Protein AF-0000000086526712 (afdb_homodimer)

Structure (mmCIF, N/CA/C/O backbone):
data_AF-0000000086526712-model_v1
#
loop_
_entity.id
_entity.type
_entity.pdbx_description
1 polymer 'DUF1326 domain-containing protein'
#
loop_
_atom_site.group_PDB
_atom_site.id
_atom_site.type_symbol
_atom_site.label_atom_id
_atom_site.label_alt_id
_atom_site.label_comp_id
_atom_site.label_asym_id
_atom_site.label_entity_id
_atom_site.label_seq_id
_atom_site.pdbx_PDB_ins_code
_atom_site.Cartn_x
_atom_site.Cartn_y
_atom_site.Cartn_z
_atom_site.occupancy
_atom_site.B_iso_or_equiv
_atom_site.auth_seq_id
_atom_site.auth_comp_id
_atom_site.auth_asym_id
_atom_site.auth_atom_id
_atom_site.pdbx_PDB_model_num
ATOM 1 N N . MET A 1 1 ? -12.719 -32.844 0.961 1 91.88 1 MET A N 1
ATOM 2 C CA . MET A 1 1 ? -11.648 -31.953 0.51 1 91.88 1 MET A CA 1
ATOM 3 C C . MET A 1 1 ? -10.281 -32.469 0.956 1 91.88 1 MET A C 1
ATOM 5 O O . MET A 1 1 ? -10.078 -32.75 2.139 1 91.88 1 MET A O 1
ATOM 9 N N . THR A 1 2 ? -9.375 -32.812 0.034 1 98.12 2 THR A N 1
ATOM 10 C CA . THR A 1 2 ? -8.031 -33.25 0.39 1 98.12 2 THR A CA 1
ATOM 11 C C . THR A 1 2 ? -7.27 -32.156 1.093 1 98.12 2 THR A C 1
ATOM 13 O O . THR A 1 2 ? -7.172 -31.031 0.573 1 98.12 2 THR A O 1
ATOM 16 N N . PRO A 1 3 ? -6.828 -32.438 2.27 1 98.56 3 PRO A N 1
ATOM 17 C CA . PRO A 1 3 ? -6.109 -31.375 2.975 1 98.56 3 PRO A CA 1
ATOM 18 C C . PRO A 1 3 ? -4.789 -31 2.299 1 98.56 3 PRO A C 1
ATOM 20 O O . PRO A 1 3 ? -4.094 -31.875 1.775 1 98.56 3 PRO A O 1
ATOM 23 N N . TRP A 1 4 ? -4.504 -29.766 2.301 1 98.81 4 TRP A N 1
ATOM 24 C CA . TRP A 1 4 ? -3.199 -29.328 1.814 1 98.81 4 TRP A CA 1
ATOM 25 C C . TRP A 1 4 ? -2.729 -28.078 2.564 1 98.81 4 TRP A C 1
ATOM 27 O O . TRP A 1 4 ? -3.533 -27.375 3.184 1 98.81 4 TRP A O 1
ATOM 37 N N . GLU A 1 5 ? -1.439 -27.859 2.566 1 98.81 5 GLU A N 1
ATOM 38 C CA . GLU A 1 5 ? -0.768 -26.719 3.174 1 98.81 5 GLU A CA 1
ATOM 39 C C . GLU A 1 5 ? 0.587 -26.453 2.52 1 98.81 5 GLU A C 1
ATOM 41 O O . GLU A 1 5 ? 1.325 -27.391 2.219 1 98.81 5 GLU A O 1
ATOM 46 N N . ILE A 1 6 ? 0.831 -25.188 2.256 1 98.88 6 ILE A N 1
ATOM 47 C CA . ILE A 1 6 ? 2.131 -24.875 1.673 1 98.88 6 ILE A CA 1
ATOM 48 C C . ILE A 1 6 ? 2.707 -23.625 2.338 1 98.88 6 ILE A C 1
ATOM 50 O O . ILE A 1 6 ? 1.963 -22.719 2.717 1 98.88 6 ILE A O 1
ATOM 54 N N . GLN A 1 7 ? 3.994 -23.594 2.496 1 98.75 7 GLN A N 1
ATOM 55 C CA . GLN A 1 7 ? 4.789 -22.453 2.924 1 98.75 7 GLN A CA 1
ATOM 56 C C . GLN A 1 7 ? 5.965 -22.219 1.979 1 98.75 7 GLN A C 1
ATOM 58 O O . GLN A 1 7 ? 6.609 -23.156 1.531 1 98.75 7 GLN A O 1
ATOM 63 N N . GLY A 1 8 ? 6.16 -21 1.737 1 98.69 8 GLY A N 1
ATOM 64 C CA . GLY A 1 8 ? 7.258 -20.672 0.84 1 98.69 8 GLY A CA 1
ATOM 65 C C . GLY A 1 8 ? 7.34 -19.203 0.5 1 98.69 8 GLY A C 1
ATOM 66 O O . GLY A 1 8 ? 6.82 -18.359 1.235 1 98.69 8 GLY A O 1
ATOM 67 N N . ALA A 1 9 ? 8.117 -18.844 -0.56 1 98.88 9 ALA A N 1
ATOM 68 C CA . ALA A 1 9 ? 8.336 -17.469 -0.98 1 98.88 9 ALA A CA 1
ATOM 69 C C . ALA A 1 9 ? 7.75 -17.219 -2.367 1 98.88 9 ALA A C 1
ATOM 71 O O . ALA A 1 9 ? 7.68 -18.125 -3.191 1 98.88 9 ALA A O 1
ATOM 72 N N . GLU A 1 10 ? 7.352 -16.031 -2.564 1 98.81 10 GLU A N 1
ATOM 73 C CA . GLU A 1 10 ? 6.746 -15.609 -3.826 1 98.81 10 GLU A CA 1
ATOM 74 C C . GLU A 1 10 ? 7.387 -14.328 -4.344 1 98.81 10 GLU A C 1
ATOM 76 O O . GLU A 1 10 ? 7.75 -13.445 -3.559 1 98.81 10 GLU A O 1
ATOM 81 N N . LEU A 1 11 ? 7.617 -14.242 -5.594 1 98.94 11 LEU A N 1
ATOM 82 C CA . LEU A 1 11 ? 7.844 -13 -6.32 1 98.94 11 LEU A CA 1
ATOM 83 C C . LEU A 1 11 ? 6.902 -12.891 -7.52 1 98.94 11 LEU A C 1
ATOM 85 O O . LEU A 1 11 ? 6.891 -13.773 -8.383 1 98.94 11 LEU A O 1
ATOM 89 N N . ILE A 1 12 ? 6.035 -11.906 -7.547 1 98.88 12 ILE A N 1
ATOM 90 C CA . ILE A 1 12 ? 5.094 -11.625 -8.625 1 98.88 12 ILE A CA 1
ATOM 91 C C . ILE A 1 12 ? 5.32 -10.219 -9.164 1 98.88 12 ILE A C 1
ATOM 93 O O . ILE A 1 12 ? 5.527 -9.281 -8.383 1 98.88 12 ILE A O 1
ATOM 97 N N . ASN A 1 13 ? 5.324 -10.016 -10.422 1 98.94 13 ASN A N 1
ATOM 98 C CA . ASN A 1 13 ? 5.418 -8.734 -11.102 1 98.94 13 ASN A CA 1
ATOM 99 C C . ASN A 1 13 ? 4.16 -8.43 -11.906 1 98.94 13 ASN A C 1
ATOM 101 O O . ASN A 1 13 ? 3.766 -9.219 -12.773 1 98.94 13 ASN A O 1
ATOM 105 N N . CYS A 1 14 ? 3.529 -7.355 -11.633 1 98.5 14 CYS A N 1
ATOM 106 C CA . CYS A 1 14 ? 2.342 -6.938 -12.367 1 98.5 14 CYS A CA 1
ATOM 107 C C . CYS A 1 14 ? 2.6 -5.645 -13.125 1 98.5 14 CYS A C 1
ATOM 109 O O . CYS A 1 14 ? 3.586 -4.953 -12.867 1 98.5 14 CYS A O 1
ATOM 111 N N . ASN A 1 15 ? 1.656 -5.262 -13.977 1 98.69 15 ASN A N 1
ATOM 112 C CA . ASN A 1 15 ? 1.857 -4.125 -14.867 1 98.69 15 ASN A CA 1
ATOM 113 C C . ASN A 1 15 ? 1.507 -2.807 -14.18 1 98.69 15 ASN A C 1
ATOM 115 O O . ASN A 1 15 ? 1.74 -1.731 -14.734 1 98.69 15 ASN A O 1
ATOM 119 N N . CYS A 1 16 ? 1.017 -2.766 -13.031 1 98.44 16 CYS A N 1
ATOM 120 C CA . CYS A 1 16 ? 0.601 -1.544 -12.352 1 98.44 16 CYS A CA 1
ATOM 121 C C . CYS A 1 16 ? 1.807 -0.77 -11.836 1 98.44 16 CYS A C 1
ATOM 123 O O . CYS A 1 16 ? 2.914 -1.306 -11.773 1 98.44 16 CYS A O 1
ATOM 125 N N . SER A 1 17 ? 1.547 0.539 -11.461 1 97.31 17 SER A N 1
ATOM 126 C CA . SER A 1 17 ? 2.514 1.314 -10.688 1 97.31 17 SER A CA 1
ATOM 127 C C . SER A 1 17 ? 2.828 0.639 -9.359 1 97.31 17 SER A C 1
ATOM 129 O O . SER A 1 17 ? 2.07 -0.213 -8.891 1 97.31 17 SER A O 1
ATOM 131 N N . TYR A 1 18 ? 4.023 1.058 -8.797 1 97.31 18 TYR A N 1
ATOM 132 C CA . TYR A 1 18 ? 4.363 0.515 -7.484 1 97.31 18 TYR A CA 1
ATOM 133 C C . TYR A 1 18 ? 3.201 0.671 -6.512 1 97.31 18 TYR A C 1
ATOM 135 O O . TYR A 1 18 ? 2.512 1.693 -6.52 1 97.31 18 TYR A O 1
ATOM 143 N N . GLY A 1 19 ? 2.975 -0.379 -5.645 1 96.31 19 GLY A N 1
ATOM 144 C CA . GLY A 1 19 ? 1.868 -0.396 -4.703 1 96.31 19 GLY A CA 1
ATOM 145 C C . GLY A 1 19 ? 0.631 -1.084 -5.246 1 96.31 19 GLY A C 1
ATOM 146 O O . GLY A 1 19 ? -0.085 -1.762 -4.508 1 96.31 19 GLY A O 1
ATOM 147 N N . CYS A 1 20 ? 0.428 -1.007 -6.668 1 98 20 CYS A N 1
ATOM 148 C CA . CYS A 1 20 ? -0.698 -1.628 -7.359 1 98 20 CYS A CA 1
ATOM 149 C C . CYS A 1 20 ? -2.018 -1.254 -6.695 1 98 20 CYS A C 1
ATOM 151 O O . CYS A 1 20 ? -2.354 -1.777 -5.633 1 98 20 CYS A O 1
ATOM 153 N N . PRO A 1 21 ? -2.812 -0.396 -7.258 1 97.62 21 PRO A N 1
ATOM 154 C CA . PRO A 1 21 ? -4.078 0.013 -6.648 1 97.62 21 PRO A CA 1
ATOM 155 C C . PRO A 1 21 ? -5.039 -1.155 -6.441 1 97.62 21 PRO A C 1
ATOM 157 O O . PRO A 1 21 ? -5.91 -1.097 -5.57 1 97.62 21 PRO A O 1
ATOM 160 N N . CYS A 1 22 ? -4.84 -2.287 -7.074 1 97.25 22 CYS A N 1
ATOM 161 C CA . CYS A 1 22 ? -5.715 -3.449 -6.992 1 97.25 22 CYS A CA 1
ATOM 162 C C . CYS A 1 22 ? -5.68 -4.062 -5.598 1 97.25 22 CYS A C 1
ATOM 164 O O . CYS A 1 22 ? -6.676 -4.621 -5.133 1 97.25 22 CYS A O 1
ATOM 166 N N . GLN A 1 23 ? -4.488 -3.928 -4.934 1 97.56 23 GLN A N 1
ATOM 167 C CA . GLN A 1 23 ? -4.355 -4.43 -3.572 1 97.56 23 GLN A CA 1
ATOM 168 C C . GLN A 1 23 ? -5.34 -3.738 -2.633 1 97.56 23 GLN A C 1
ATOM 170 O O . GLN A 1 23 ? -5.629 -4.242 -1.545 1 97.56 23 GLN A O 1
ATOM 175 N N . PHE A 1 24 ? -5.863 -2.615 -3.092 1 97.81 24 PHE A N 1
ATOM 176 C CA . PHE A 1 24 ? -6.758 -1.772 -2.307 1 97.81 24 PHE A CA 1
ATOM 177 C C . PHE A 1 24 ? -8.141 -1.7 -2.947 1 97.81 24 PHE A C 1
ATOM 179 O O . PHE A 1 24 ? -8.906 -0.773 -2.68 1 97.81 24 PHE A O 1
ATOM 186 N N . ASN A 1 25 ? -8.422 -2.578 -3.898 1 96.62 25 ASN A N 1
ATOM 187 C CA . ASN A 1 25 ? -9.695 -2.701 -4.598 1 96.62 25 ASN A CA 1
ATOM 188 C C . ASN A 1 25 ? -9.953 -1.503 -5.508 1 96.62 25 ASN A C 1
ATOM 190 O O . ASN A 1 25 ? -11.109 -1.136 -5.746 1 96.62 25 ASN A O 1
ATOM 194 N N . ALA A 1 26 ? -8.953 -0.757 -5.855 1 96.88 26 ALA A N 1
ATOM 195 C CA . ALA A 1 26 ? -9.07 0.247 -6.91 1 96.88 26 ALA A CA 1
ATOM 196 C C . ALA A 1 26 ? -8.773 -0.358 -8.281 1 96.88 26 ALA A C 1
ATOM 198 O O . ALA A 1 26 ? -8.188 -1.442 -8.367 1 96.88 26 ALA A O 1
ATOM 199 N N . PRO A 1 27 ? -9.195 0.306 -9.391 1 96 27 PRO A N 1
ATOM 200 C CA . PRO A 1 27 ? -8.891 -0.196 -10.727 1 96 27 PRO A CA 1
ATOM 201 C C . PRO A 1 27 ? -7.391 -0.232 -11.016 1 96 27 PRO A C 1
ATOM 203 O O . PRO A 1 27 ? -6.629 0.556 -10.445 1 96 27 PRO A O 1
ATOM 206 N N . PRO A 1 28 ? -7 -1.147 -11.914 1 97.75 28 PRO A N 1
ATOM 207 C CA . PRO A 1 28 ? -5.582 -1.198 -12.289 1 97.75 28 PRO A CA 1
ATOM 208 C C . PRO A 1 28 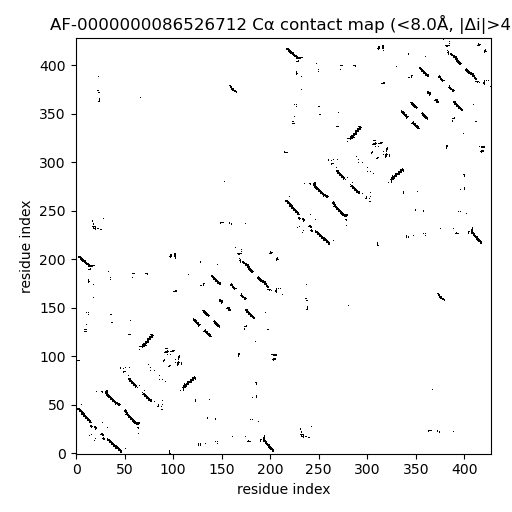? -5.086 0.111 -12.891 1 97.75 28 PRO A C 1
ATOM 210 O O . PRO A 1 28 ? -5.855 0.831 -13.531 1 97.75 28 PRO A O 1
ATOM 213 N N . THR A 1 29 ? -3.822 0.383 -12.711 1 97.69 29 THR A N 1
ATOM 214 C CA . THR A 1 29 ? -3.184 1.624 -13.141 1 97.69 29 THR A CA 1
ATOM 215 C C . THR A 1 29 ? -3.482 1.91 -14.609 1 97.69 29 THR A C 1
ATOM 217 O O . THR A 1 29 ? -3.768 3.051 -14.977 1 97.69 29 THR A O 1
ATOM 220 N N . HIS A 1 30 ? -3.508 0.875 -15.43 1 97.31 30 HIS A N 1
ATOM 221 C CA . HIS A 1 30 ? -3.629 1.068 -16.875 1 97.31 30 HIS A CA 1
ATOM 222 C C . HIS A 1 30 ? -4.957 0.531 -17.391 1 97.31 30 HIS A C 1
ATOM 224 O O . HIS A 1 30 ? -5.109 0.293 -18.594 1 97.31 30 HIS A O 1
ATOM 230 N N . GLY A 1 31 ? -5.758 0.153 -16.453 1 97.5 31 GLY A N 1
ATOM 231 C CA . GLY A 1 31 ? -7.098 -0.269 -16.844 1 97.5 31 GLY A CA 1
ATOM 232 C C . GLY A 1 31 ? -7.195 -1.757 -17.109 1 97.5 31 GLY A C 1
ATOM 233 O O . GLY A 1 31 ? -8.273 -2.264 -17.438 1 97.5 31 GLY A O 1
ATOM 234 N N . HIS A 1 32 ? -6.094 -2.457 -17.125 1 98.31 32 HIS A N 1
ATOM 235 C CA . HIS A 1 32 ? -6.035 -3.904 -17.297 1 98.31 32 HIS A CA 1
ATOM 236 C C . HIS A 1 32 ? -4.957 -4.523 -16.422 1 98.31 32 HIS A C 1
ATOM 238 O O . HIS A 1 32 ? -4.117 -3.807 -15.867 1 98.31 32 HIS A O 1
ATOM 244 N N . CYS A 1 33 ? -5.023 -5.84 -16.281 1 98.38 33 CYS A N 1
ATOM 245 C CA . CYS A 1 33 ? -4.094 -6.52 -15.391 1 98.38 33 CYS A CA 1
ATOM 246 C C . CYS A 1 33 ? -3.285 -7.57 -16.141 1 98.38 33 CYS A C 1
ATOM 248 O O . CYS A 1 33 ? -3.84 -8.336 -16.938 1 98.38 33 CYS A O 1
ATOM 250 N N . ALA A 1 34 ? -2.004 -7.543 -15.945 1 98.75 34 ALA A N 1
ATOM 251 C CA . ALA A 1 34 ? -1.07 -8.562 -16.406 1 98.75 34 ALA A CA 1
ATOM 252 C C . ALA A 1 34 ? -0.008 -8.859 -15.352 1 98.75 34 ALA A C 1
ATOM 254 O O . ALA A 1 34 ? 0.478 -7.941 -14.68 1 98.75 34 ALA A O 1
ATOM 255 N N . ALA A 1 35 ? 0.343 -10.133 -15.266 1 98.75 35 ALA A N 1
ATOM 256 C CA . ALA A 1 35 ? 1.28 -10.492 -14.203 1 98.75 35 ALA A CA 1
ATOM 257 C C . ALA A 1 35 ? 2.027 -11.781 -14.547 1 98.75 35 ALA A C 1
ATOM 259 O O . ALA A 1 35 ? 1.542 -12.594 -15.328 1 98.75 35 ALA A O 1
ATOM 260 N N . MET A 1 36 ? 3.176 -11.914 -13.992 1 98.88 36 MET A N 1
ATOM 261 C CA . MET A 1 36 ? 3.916 -13.172 -14.016 1 98.88 36 MET A CA 1
ATOM 262 C C . MET A 1 36 ? 4.777 -13.32 -12.766 1 98.88 36 MET A C 1
ATOM 264 O O . MET A 1 36 ? 5.184 -12.32 -12.172 1 98.88 36 MET A O 1
ATOM 268 N N . GLY A 1 37 ? 5.035 -14.5 -12.43 1 98.88 37 GLY A N 1
ATOM 269 C CA . GLY A 1 37 ? 5.859 -14.766 -11.266 1 98.88 37 GLY A CA 1
ATOM 270 C C . GLY A 1 37 ? 5.871 -16.234 -10.867 1 98.88 37 GLY A C 1
ATOM 271 O O . GLY A 1 37 ? 5.469 -17.094 -11.648 1 98.88 37 GLY A O 1
ATOM 272 N N . ALA A 1 38 ? 6.422 -16.5 -9.68 1 98.94 38 ALA A N 1
ATOM 273 C CA . ALA A 1 38 ? 6.582 -17.875 -9.234 1 98.94 38 ALA A CA 1
ATOM 274 C C . ALA A 1 38 ? 6.535 -17.969 -7.715 1 98.94 38 ALA A C 1
ATOM 276 O O . ALA A 1 38 ? 6.66 -16.969 -7.02 1 98.94 38 ALA A O 1
ATOM 277 N N . ILE A 1 39 ? 6.258 -19.141 -7.258 1 98.94 39 ILE A N 1
ATOM 278 C CA . ILE A 1 39 ? 6.289 -19.531 -5.852 1 98.94 39 ILE A CA 1
ATOM 279 C C . ILE A 1 39 ? 7.25 -20.703 -5.664 1 98.94 39 ILE A C 1
ATOM 281 O O . ILE A 1 39 ? 7.223 -21.672 -6.438 1 98.94 39 ILE A O 1
ATOM 285 N N . SER A 1 40 ? 8.133 -20.562 -4.766 1 98.94 40 SER A N 1
ATOM 286 C CA . SER A 1 40 ? 8.945 -21.688 -4.309 1 98.94 40 SER A CA 1
ATOM 287 C C . SER A 1 40 ? 8.414 -22.25 -2.992 1 98.94 40 SER A C 1
ATOM 289 O O . SER A 1 40 ? 8.445 -21.562 -1.966 1 98.94 40 SER A O 1
ATOM 291 N N . ILE A 1 41 ? 7.941 -23.484 -3.062 1 98.94 41 ILE A N 1
ATOM 292 C CA . ILE A 1 41 ? 7.406 -24.125 -1.869 1 98.94 41 ILE A CA 1
ATOM 293 C C . ILE A 1 41 ? 8.547 -24.719 -1.043 1 98.94 41 ILE A C 1
ATOM 295 O O . ILE A 1 41 ? 9.234 -25.641 -1.489 1 98.94 41 ILE A O 1
ATOM 299 N N . ASP A 1 42 ? 8.711 -24.156 0.114 1 98.81 42 ASP A N 1
ATOM 300 C CA . ASP A 1 42 ? 9.75 -24.672 1.007 1 98.81 42 ASP A CA 1
ATOM 301 C C . ASP A 1 42 ? 9.297 -25.938 1.721 1 98.81 42 ASP A C 1
ATOM 303 O O . ASP A 1 42 ? 10.055 -26.891 1.839 1 98.81 42 ASP A O 1
ATOM 307 N N . SER A 1 43 ? 8.078 -25.875 2.172 1 98.75 43 SER A N 1
ATOM 308 C CA . SER A 1 43 ? 7.469 -27.016 2.836 1 98.75 43 SER A CA 1
ATOM 309 C C . SER A 1 43 ? 5.969 -27.094 2.555 1 98.75 43 SER A C 1
ATOM 311 O O . SER A 1 43 ? 5.297 -26.062 2.479 1 98.75 43 SER A O 1
ATOM 313 N N . GLY A 1 44 ? 5.461 -28.328 2.379 1 98.75 44 GLY A N 1
ATOM 314 C CA . GLY A 1 44 ? 4.027 -28.469 2.17 1 98.75 44 GLY A CA 1
ATOM 315 C C . GLY A 1 44 ? 3.604 -29.891 1.859 1 98.75 44 GLY A C 1
ATOM 316 O O . GLY A 1 44 ? 4.434 -30.797 1.849 1 98.75 44 GLY A O 1
ATOM 317 N N . HIS A 1 45 ? 2.35 -30.031 1.724 1 98.88 45 HIS A N 1
ATOM 318 C CA . HIS A 1 45 ? 1.773 -31.312 1.356 1 98.88 45 HIS A CA 1
ATOM 319 C C . HIS A 1 45 ? 0.408 -31.141 0.699 1 98.88 45 HIS A C 1
ATOM 321 O O . HIS A 1 45 ? -0.244 -30.109 0.877 1 98.88 45 HIS A O 1
ATOM 327 N N . TYR A 1 46 ? 0.031 -32.094 -0.002 1 98.88 46 TYR A N 1
ATOM 328 C CA . TYR A 1 46 ? -1.309 -32.344 -0.522 1 98.88 46 TYR A CA 1
ATOM 329 C C . TYR A 1 46 ? -1.742 -33.781 -0.248 1 98.88 46 TYR A C 1
ATOM 331 O O . TYR A 1 46 ? -1.288 -34.688 -0.917 1 98.88 46 TYR A O 1
ATOM 339 N N . GLY A 1 47 ? -2.658 -33.938 0.722 1 98.62 47 GLY A N 1
ATOM 340 C CA . GLY A 1 47 ? -2.836 -35.281 1.223 1 98.62 47 GLY A CA 1
ATOM 341 C C . GLY A 1 47 ? -1.54 -35.938 1.676 1 98.62 47 GLY A C 1
ATOM 342 O O . GLY A 1 47 ? -0.827 -35.375 2.518 1 98.62 47 GLY A O 1
ATOM 343 N N . ASP A 1 48 ? -1.211 -36.969 1.038 1 98.44 48 ASP A N 1
ATOM 344 C CA . ASP A 1 48 ? -0.005 -37.719 1.419 1 98.44 48 ASP A CA 1
ATOM 345 C C . ASP A 1 48 ? 1.174 -37.312 0.529 1 98.44 48 ASP A C 1
ATOM 347 O O . ASP A 1 48 ? 2.297 -37.781 0.742 1 98.44 48 ASP A O 1
ATOM 351 N N . VAL A 1 49 ? 0.957 -36.469 -0.443 1 98.88 49 VAL A N 1
ATOM 352 C CA . VAL A 1 49 ? 2.014 -36.062 -1.363 1 98.88 49 VAL A CA 1
ATOM 353 C C . VAL A 1 49 ? 2.83 -34.938 -0.744 1 98.88 49 VAL A C 1
ATOM 355 O O . VAL A 1 49 ? 2.289 -33.875 -0.419 1 98.88 49 VAL A O 1
ATOM 358 N N . VAL A 1 50 ? 4.109 -35.125 -0.534 1 98.81 50 VAL A N 1
ATOM 359 C CA . VAL A 1 50 ? 5.008 -34.094 -0.02 1 98.81 50 VAL A CA 1
ATOM 360 C C . VAL A 1 50 ? 5.371 -33.125 -1.138 1 98.81 50 VAL A C 1
ATOM 362 O O . VAL A 1 50 ? 5.738 -33.531 -2.238 1 98.81 50 VAL A O 1
ATOM 365 N N . LEU A 1 51 ? 5.281 -31.859 -0.846 1 98.88 51 LEU A N 1
ATOM 366 C CA . LEU A 1 51 ? 5.473 -30.844 -1.874 1 98.88 51 LEU A CA 1
ATOM 367 C C . LEU A 1 51 ? 6.738 -30.031 -1.608 1 98.88 51 LEU A C 1
ATOM 369 O O . LEU A 1 51 ? 6.957 -28.984 -2.234 1 98.88 51 LEU A O 1
ATOM 373 N N . ASP A 1 52 ? 7.598 -30.469 -0.682 1 98.75 52 ASP A N 1
ATOM 374 C CA . ASP A 1 52 ? 8.828 -29.75 -0.347 1 98.75 52 ASP A CA 1
ATOM 375 C C . ASP A 1 52 ? 9.703 -29.562 -1.582 1 98.75 52 ASP A C 1
ATOM 377 O O . ASP A 1 52 ? 10.031 -30.531 -2.271 1 98.75 52 ASP A O 1
ATOM 381 N N . GLY A 1 53 ? 9.977 -28.312 -1.808 1 98.44 53 GLY A N 1
ATOM 382 C CA . GLY A 1 53 ? 10.938 -28.031 -2.857 1 98.44 53 GLY A CA 1
ATOM 383 C C . GLY A 1 53 ? 10.297 -27.828 -4.219 1 98.44 53 GLY A C 1
ATOM 384 O O . GLY A 1 53 ? 10.977 -27.469 -5.184 1 98.44 53 GLY A O 1
ATOM 385 N N . VAL A 1 54 ? 9.008 -28.031 -4.332 1 98.88 54 VAL A N 1
ATOM 386 C CA . VAL A 1 54 ? 8.328 -27.859 -5.605 1 98.88 54 VAL A CA 1
ATOM 387 C C . VAL A 1 54 ? 8.18 -26.375 -5.914 1 98.88 54 VAL A C 1
ATOM 389 O O . VAL A 1 54 ? 7.887 -25.578 -5.02 1 98.88 54 VAL A O 1
ATOM 392 N N . ARG A 1 55 ? 8.391 -26 -7.164 1 98.94 55 ARG A N 1
ATOM 393 C CA . ARG A 1 55 ? 8.188 -24.641 -7.621 1 98.94 55 ARG A CA 1
ATOM 394 C C . ARG A 1 55 ? 7.09 -24.562 -8.672 1 98.94 55 ARG A C 1
ATOM 396 O O . ARG A 1 55 ? 6.984 -25.453 -9.531 1 98.94 55 ARG A O 1
ATOM 403 N N . ILE A 1 56 ? 6.312 -23.562 -8.586 1 98.94 56 ILE A N 1
ATOM 404 C CA . ILE A 1 56 ? 5.277 -23.297 -9.578 1 98.94 56 ILE A CA 1
ATOM 405 C C . ILE A 1 56 ? 5.41 -21.859 -10.086 1 98.94 56 ILE A C 1
ATOM 407 O O . ILE A 1 56 ? 5.965 -21 -9.398 1 98.94 56 ILE A O 1
ATOM 411 N N . ALA A 1 57 ? 4.961 -21.594 -11.289 1 98.94 57 ALA A N 1
ATOM 412 C CA . ALA A 1 57 ? 4.973 -20.266 -11.914 1 98.94 57 ALA A CA 1
ATOM 413 C C . ALA A 1 57 ? 3.711 -20.047 -12.742 1 98.94 57 ALA A C 1
ATOM 415 O O . ALA A 1 57 ? 2.953 -20.984 -13 1 98.94 57 ALA A O 1
ATOM 416 N N . VAL A 1 58 ? 3.5 -18.797 -13.047 1 98.75 58 VAL A N 1
ATOM 417 C CA . VAL A 1 58 ? 2.291 -18.484 -13.797 1 98.75 58 VAL A CA 1
ATOM 418 C C . VAL A 1 58 ? 2.51 -17.203 -14.602 1 98.75 58 VAL A C 1
ATOM 420 O O . VAL A 1 58 ? 3.314 -16.344 -14.219 1 98.75 58 VAL A O 1
ATOM 423 N N . VAL A 1 59 ? 1.882 -17.078 -15.695 1 98.88 59 VAL A N 1
ATOM 424 C CA . VAL A 1 59 ? 1.647 -15.859 -16.453 1 98.88 59 VAL A CA 1
ATOM 425 C C . VAL A 1 59 ? 0.147 -15.594 -16.547 1 98.88 59 VAL A C 1
ATOM 427 O O . VAL A 1 59 ? -0.626 -16.5 -16.891 1 98.88 59 VAL A O 1
ATOM 430 N N . PHE A 1 60 ? -0.299 -14.398 -16.203 1 98.75 60 PHE A N 1
ATOM 431 C CA . PHE A 1 60 ? -1.704 -14.008 -16.219 1 98.75 60 PHE A CA 1
ATOM 432 C C . PHE A 1 60 ? -1.913 -12.773 -17.094 1 98.75 60 PHE A C 1
ATOM 434 O O . PHE A 1 60 ? -1.027 -11.922 -17.188 1 98.75 60 PHE A O 1
ATOM 441 N N . GLU A 1 61 ? -3.172 -12.688 -17.625 1 98.69 61 GLU A N 1
ATOM 442 C CA . GLU A 1 61 ? -3.611 -11.453 -18.266 1 98.69 61 GLU A CA 1
ATOM 443 C C . GLU A 1 61 ? -5.125 -11.297 -18.188 1 98.69 61 GLU A C 1
ATOM 445 O O . GLU A 1 61 ? -5.867 -12.266 -18.406 1 98.69 61 GLU A O 1
ATOM 450 N N . TRP A 1 62 ? -5.594 -10.203 -17.859 1 98.62 62 TRP A N 1
ATOM 451 C CA . TRP A 1 62 ? -7 -9.812 -17.906 1 98.62 62 TRP A CA 1
ATOM 452 C C . TRP A 1 62 ? -7.188 -8.539 -18.734 1 98.62 62 TRP A C 1
ATOM 454 O O . TRP A 1 62 ? -6.375 -7.621 -18.656 1 98.62 62 TRP A O 1
ATOM 464 N N . PRO A 1 63 ? -8.195 -8.43 -19.531 1 98.31 63 PRO A N 1
ATOM 465 C CA . PRO A 1 63 ? -8.43 -7.215 -20.312 1 98.31 63 PRO A CA 1
ATOM 466 C C . PRO A 1 63 ? -8.883 -6.035 -19.453 1 98.31 63 PRO A C 1
ATOM 468 O O . PRO A 1 63 ? -8.875 -4.895 -19.922 1 98.31 63 PRO A O 1
ATOM 471 N N . GLY A 1 64 ? -9.336 -6.211 -18.266 1 97.94 64 GLY A N 1
ATOM 472 C CA . GLY A 1 64 ? -9.734 -5.254 -17.234 1 97.94 64 GLY A CA 1
ATOM 473 C C . GLY A 1 64 ? -9.281 -5.641 -15.844 1 97.94 64 GLY A C 1
ATOM 474 O O . GLY A 1 64 ? -8.234 -6.27 -15.68 1 97.94 64 GLY A O 1
ATOM 475 N N . ALA A 1 65 ? -10 -5.133 -14.828 1 97.38 65 ALA A N 1
ATOM 476 C CA . ALA A 1 65 ? -9.727 -5.582 -13.461 1 97.38 65 ALA A CA 1
ATOM 477 C C . ALA A 1 65 ? -9.992 -7.082 -13.32 1 97.38 65 ALA A C 1
ATOM 479 O O . ALA A 1 65 ? -10.875 -7.629 -13.977 1 97.38 65 ALA A O 1
ATOM 480 N N . ILE A 1 66 ? -9.297 -7.684 -12.445 1 97 66 ILE A N 1
ATOM 481 C CA . ILE A 1 66 ? -9.344 -9.133 -12.281 1 97 66 ILE A CA 1
ATOM 482 C C . ILE A 1 66 ? -10.781 -9.578 -12.023 1 97 66 ILE A C 1
ATOM 484 O O . ILE A 1 66 ? -11.258 -10.539 -12.625 1 97 66 ILE A O 1
ATOM 488 N N . HIS A 1 67 ? -11.516 -8.844 -11.172 1 95 67 HIS A N 1
ATOM 489 C CA . HIS A 1 67 ? -12.844 -9.266 -10.75 1 95 67 HIS A CA 1
ATOM 490 C C . HIS A 1 67 ? -13.836 -9.172 -11.906 1 95 67 HIS A C 1
ATOM 492 O O . HIS A 1 67 ? -14.953 -9.703 -11.812 1 95 67 HIS A O 1
ATOM 498 N N . GLU A 1 68 ? -13.484 -8.5 -12.977 1 96.75 68 GLU A N 1
ATOM 499 C CA . GLU A 1 68 ? -14.352 -8.367 -14.141 1 96.75 68 GLU A CA 1
ATOM 500 C C . GLU A 1 68 ? -14.281 -9.602 -15.031 1 96.75 68 GLU A C 1
ATOM 502 O O . GLU A 1 68 ? -15.078 -9.758 -15.953 1 96.75 68 GLU A O 1
ATOM 507 N N . GLY A 1 69 ? -13.305 -10.461 -14.844 1 97.38 69 GLY A N 1
ATOM 508 C CA . GLY A 1 69 ? -13.219 -11.742 -15.516 1 97.38 69 GLY A CA 1
ATOM 509 C C . GLY A 1 69 ? -12.516 -11.672 -16.859 1 97.38 69 GLY A C 1
ATOM 510 O O . GLY A 1 69 ? -11.68 -10.797 -17.078 1 97.38 69 GLY A O 1
ATOM 511 N N . ARG A 1 70 ? -12.602 -12.781 -17.609 1 98.25 70 ARG A N 1
ATOM 512 C CA . ARG A 1 70 ? -12.094 -12.945 -18.969 1 98.25 70 ARG A CA 1
ATOM 513 C C . ARG A 1 70 ? -10.578 -13.055 -18.984 1 98.25 70 ARG A C 1
ATOM 515 O O . ARG A 1 70 ? -9.922 -12.609 -19.938 1 98.25 70 ARG A O 1
ATOM 522 N N . GLY A 1 71 ? -10.07 -13.531 -17.969 1 98.62 71 GLY A N 1
ATOM 523 C CA . GLY A 1 71 ? -8.633 -13.688 -17.859 1 98.62 71 GLY A CA 1
ATOM 524 C C . GLY A 1 71 ? -8.102 -14.891 -18.625 1 98.62 71 GLY A C 1
ATOM 525 O O . GLY A 1 71 ? -8.867 -15.781 -19 1 98.62 71 GLY A O 1
ATOM 526 N N . ARG A 1 72 ? -6.801 -14.859 -18.859 1 98.62 72 ARG A N 1
ATOM 527 C CA . ARG A 1 72 ? -6.047 -15.992 -19.391 1 98.62 72 ARG A CA 1
ATOM 528 C C . ARG A 1 72 ? -4.844 -16.312 -18.516 1 98.62 72 ARG A C 1
ATOM 530 O O . ARG A 1 72 ? -4.246 -15.406 -17.922 1 98.62 72 ARG A O 1
ATOM 537 N N . CYS A 1 73 ? -4.492 -17.609 -18.531 1 98.44 73 CYS A N 1
ATOM 538 C CA . CYS A 1 73 ? -3.344 -17.953 -17.703 1 98.44 73 CYS A CA 1
ATOM 539 C C . CYS A 1 73 ? -2.547 -19.094 -18.328 1 98.44 73 CYS A C 1
ATOM 541 O O . CYS A 1 73 ? -3.09 -19.891 -19.094 1 98.44 73 CYS A O 1
ATOM 543 N N . GLN A 1 74 ? -1.293 -19.094 -18.141 1 98.75 74 GLN A N 1
ATOM 544 C CA . GLN A 1 74 ? -0.362 -20.172 -18.406 1 98.75 74 GLN A CA 1
ATOM 545 C C . GLN A 1 74 ? 0.247 -20.719 -17.125 1 98.75 74 GLN A C 1
ATOM 547 O O . GLN A 1 74 ? 1.178 -20.125 -16.562 1 98.75 74 GLN A O 1
ATOM 552 N N . PRO A 1 75 ? -0.279 -21.844 -16.641 1 98.75 75 PRO A N 1
ATOM 553 C CA . PRO A 1 75 ? 0.362 -22.453 -15.469 1 98.75 75 PRO A CA 1
ATOM 554 C C . PRO A 1 75 ? 1.657 -23.172 -15.82 1 98.75 75 PRO A C 1
ATOM 556 O O . PRO A 1 75 ? 1.757 -23.781 -16.891 1 98.75 75 PRO A O 1
ATOM 559 N N . ILE A 1 76 ? 2.635 -23.109 -14.969 1 98.88 76 ILE A N 1
ATOM 560 C CA . ILE A 1 76 ? 3.918 -23.781 -15.156 1 98.88 76 ILE A CA 1
ATOM 561 C C . ILE A 1 76 ? 4.305 -24.516 -13.875 1 98.88 76 ILE A C 1
ATOM 563 O O . ILE A 1 76 ? 4.152 -23.984 -12.773 1 98.88 76 ILE A O 1
ATOM 567 N N . VAL A 1 77 ? 4.754 -25.703 -13.969 1 98.88 77 VAL A N 1
ATOM 568 C CA . VAL A 1 77 ? 5.27 -26.5 -12.859 1 98.88 77 VAL A CA 1
ATOM 569 C C . VAL A 1 77 ? 6.719 -26.906 -13.133 1 98.88 77 VAL A C 1
ATOM 571 O O . VAL A 1 77 ? 7.07 -27.234 -14.266 1 98.88 77 VAL A O 1
ATOM 574 N N . ASP A 1 78 ? 7.496 -26.828 -12.109 1 98.69 78 ASP A N 1
ATOM 575 C CA . ASP A 1 78 ? 8.898 -27.219 -12.242 1 98.69 78 ASP A CA 1
ATOM 576 C C . ASP A 1 78 ? 9.039 -28.625 -12.812 1 98.69 78 ASP A C 1
ATOM 578 O O . ASP A 1 78 ? 8.344 -29.547 -12.375 1 98.69 78 ASP A O 1
ATOM 582 N N . GLU A 1 79 ? 9.914 -28.844 -13.68 1 98.5 79 GLU A N 1
ATOM 583 C CA . GLU A 1 79 ? 10.102 -30.125 -14.359 1 98.5 79 GLU A CA 1
ATOM 584 C C . GLU A 1 79 ? 10.602 -31.203 -13.391 1 98.5 79 GLU A C 1
ATOM 586 O O . GLU A 1 79 ? 10.484 -32.406 -13.656 1 98.5 79 GLU A O 1
ATOM 591 N N . ARG A 1 80 ? 11.18 -30.859 -12.312 1 98.38 80 ARG A N 1
ATOM 592 C CA . ARG A 1 80 ? 11.734 -31.797 -11.344 1 98.38 80 ARG A CA 1
ATOM 593 C C . ARG A 1 80 ? 10.633 -32.406 -10.492 1 98.38 80 ARG A C 1
ATOM 595 O O . ARG A 1 80 ? 10.859 -33.406 -9.805 1 98.38 80 ARG A O 1
ATOM 602 N N . ALA A 1 81 ? 9.422 -31.781 -10.477 1 98.69 81 ALA A N 1
ATOM 603 C CA . ALA A 1 81 ? 8.305 -32.312 -9.703 1 98.69 81 ALA A CA 1
ATOM 604 C C . ALA A 1 81 ? 7.891 -33.688 -10.211 1 98.69 81 ALA A C 1
ATOM 606 O O . ALA A 1 81 ? 7.82 -33.938 -11.414 1 98.69 81 ALA A O 1
ATOM 607 N N . SER A 1 82 ? 7.586 -34.625 -9.344 1 98.62 82 SER A N 1
ATOM 608 C CA . SER A 1 82 ? 7.078 -35.938 -9.711 1 98.62 82 SER A CA 1
ATOM 609 C C . SER A 1 82 ? 5.664 -35.844 -10.273 1 98.62 82 SER A C 1
ATOM 611 O O . SER A 1 82 ? 4.984 -34.844 -10.102 1 98.62 82 SER A O 1
ATOM 613 N N . PRO A 1 83 ? 5.27 -36.938 -10.961 1 98.44 83 PRO A N 1
ATOM 614 C CA . PRO A 1 83 ? 3.898 -36.906 -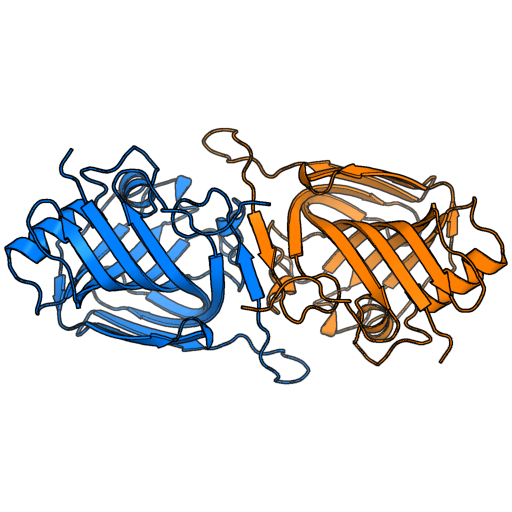11.469 1 98.44 83 PRO A CA 1
ATOM 615 C C . PRO A 1 83 ? 2.865 -36.656 -10.383 1 98.44 83 PRO A C 1
ATOM 617 O O . PRO A 1 83 ? 1.92 -35.875 -10.594 1 98.44 83 PRO A O 1
ATOM 620 N N . ALA A 1 84 ? 3.07 -37.25 -9.188 1 98.69 84 ALA A N 1
ATOM 621 C CA . ALA A 1 84 ? 2.15 -37.031 -8.07 1 98.69 84 ALA A CA 1
ATOM 622 C C . ALA A 1 84 ? 2.195 -35.594 -7.605 1 98.69 84 ALA A C 1
ATOM 624 O O . ALA A 1 84 ? 1.158 -35 -7.293 1 98.69 84 ALA A O 1
ATOM 625 N N . GLN A 1 85 ? 3.365 -35 -7.531 1 98.88 85 GLN A N 1
ATOM 626 C CA . GLN A 1 85 ? 3.531 -33.594 -7.141 1 98.88 85 GLN A CA 1
ATOM 627 C C . GLN A 1 85 ? 2.883 -32.656 -8.156 1 98.88 85 GLN A C 1
ATOM 629 O O . GLN A 1 85 ? 2.225 -31.688 -7.781 1 98.88 85 GLN A O 1
ATOM 634 N N . ARG A 1 86 ? 3.076 -32.969 -9.438 1 98.75 86 ARG A N 1
ATOM 635 C CA . ARG A 1 86 ? 2.494 -32.156 -10.5 1 98.75 86 ARG A CA 1
ATOM 636 C C . ARG A 1 86 ? 0.974 -32.125 -10.391 1 98.75 86 ARG A C 1
ATOM 638 O O . ARG A 1 86 ? 0.368 -31.047 -10.445 1 98.75 86 ARG A O 1
ATOM 645 N N . GLU A 1 87 ? 0.423 -33.281 -10.242 1 98.38 87 GLU A N 1
ATOM 646 C CA . GLU A 1 87 ? -1.029 -33.344 -10.102 1 98.38 87 GLU A CA 1
ATOM 647 C C . GLU A 1 87 ? -1.506 -32.562 -8.883 1 98.38 87 GLU A C 1
ATOM 649 O O . GLU A 1 87 ? -2.482 -31.812 -8.969 1 98.38 87 GLU A O 1
ATOM 654 N N . ALA A 1 88 ? -0.826 -32.688 -7.801 1 98.75 88 ALA A N 1
ATOM 655 C CA . ALA A 1 88 ? -1.186 -32.031 -6.547 1 98.75 88 ALA A CA 1
ATOM 656 C C . ALA A 1 88 ? -1.145 -30.516 -6.695 1 98.75 88 ALA A C 1
ATOM 658 O O . ALA A 1 88 ? -2.113 -29.828 -6.363 1 98.75 88 ALA A O 1
ATOM 659 N N . VAL A 1 89 ? -0.074 -29.969 -7.199 1 98.81 89 VAL A N 1
ATOM 660 C CA . VAL A 1 89 ? 0.08 -28.516 -7.262 1 98.81 89 VAL A CA 1
ATOM 661 C C . VAL A 1 89 ? -0.867 -27.938 -8.312 1 98.81 89 VAL A C 1
ATOM 663 O O . VAL A 1 89 ? -1.368 -26.828 -8.156 1 98.81 89 VAL A O 1
ATOM 666 N N . LEU A 1 90 ? -1.15 -28.688 -9.359 1 98.62 90 LEU A N 1
ATOM 667 C CA . LEU A 1 90 ? -2.104 -28.203 -10.352 1 98.62 90 LEU A CA 1
ATOM 668 C C . LEU A 1 90 ? -3.51 -28.125 -9.766 1 98.62 90 LEU A C 1
ATOM 670 O O . LEU A 1 90 ? -4.281 -27.219 -10.094 1 98.62 90 LEU A O 1
ATOM 674 N N . LYS A 1 91 ? -3.85 -29.062 -8.906 1 98.38 91 LYS A N 1
ATOM 675 C CA . LYS A 1 91 ? -5.125 -28.984 -8.195 1 98.38 91 LYS A CA 1
ATOM 676 C C . LYS A 1 91 ? -5.184 -27.75 -7.301 1 98.38 91 LYS A C 1
ATOM 678 O O . LYS A 1 91 ? -6.184 -27.031 -7.293 1 98.38 91 LYS A O 1
ATOM 683 N N . ILE A 1 92 ? -4.102 -27.453 -6.641 1 98.38 92 ILE A N 1
ATOM 684 C CA . ILE A 1 92 ? -4.031 -26.281 -5.793 1 98.38 92 ILE A CA 1
ATOM 685 C C . ILE A 1 92 ? -4.156 -25.016 -6.652 1 98.38 92 ILE A C 1
ATOM 687 O O . ILE A 1 92 ? -4.961 -24.125 -6.348 1 98.38 92 ILE A O 1
ATOM 691 N N . MET A 1 93 ? -3.416 -24.953 -7.762 1 98.12 93 MET A N 1
ATOM 692 C CA . MET A 1 93 ? -3.338 -23.766 -8.617 1 98.12 93 MET A CA 1
ATOM 693 C C . MET A 1 93 ? -4.688 -23.469 -9.258 1 98.12 93 MET A C 1
ATOM 695 O O . MET A 1 93 ? -4.973 -22.328 -9.617 1 98.12 93 MET A O 1
ATOM 699 N N . THR A 1 94 ? -5.543 -24.453 -9.336 1 96.69 94 THR A N 1
ATOM 700 C CA . THR A 1 94 ? -6.84 -24.25 -9.984 1 96.69 94 THR A CA 1
ATOM 701 C C . THR A 1 94 ? -7.938 -24.047 -8.945 1 96.69 94 THR A C 1
ATOM 703 O O . THR A 1 94 ? -9.125 -24.031 -9.289 1 96.69 94 THR A O 1
ATOM 706 N N . GLY A 1 95 ? -7.488 -24.016 -7.672 1 96.5 95 GLY A N 1
ATOM 707 C CA . GLY A 1 95 ? -8.422 -23.688 -6.605 1 96.5 95 GLY A CA 1
ATOM 708 C C . GLY A 1 95 ? -9.195 -24.891 -6.094 1 96.5 95 GLY A C 1
ATOM 709 O O . GLY A 1 95 ? -10.156 -24.734 -5.34 1 96.5 95 GLY A O 1
ATOM 710 N N . GLN A 1 96 ? -8.797 -26.078 -6.613 1 96.38 96 GLN A N 1
ATOM 711 C CA . GLN A 1 96 ? -9.438 -27.266 -6.086 1 96.38 96 GLN A CA 1
ATOM 712 C C . GLN A 1 96 ? -9.07 -27.5 -4.621 1 96.38 96 GLN A C 1
ATOM 714 O O . GLN A 1 96 ? -8.023 -27.031 -4.164 1 96.38 96 GLN A O 1
ATOM 719 N N . ASP A 1 97 ? -9.977 -28.125 -3.898 1 97.94 97 ASP A N 1
ATOM 720 C CA . ASP A 1 97 ? -9.82 -28.438 -2.48 1 97.94 97 ASP A CA 1
ATOM 721 C C . ASP A 1 97 ? -9.523 -27.188 -1.672 1 97.94 97 ASP A C 1
ATOM 723 O O . ASP A 1 97 ? -8.656 -27.188 -0.793 1 97.94 97 ASP A O 1
ATOM 727 N N . THR A 1 98 ? -10.094 -26.094 -2.037 1 98.06 98 THR A N 1
ATOM 728 C CA . THR A 1 98 ? -9.969 -24.781 -1.391 1 98.06 98 THR A CA 1
ATOM 729 C C . THR A 1 98 ? -11.344 -24.156 -1.179 1 98.06 98 THR A C 1
ATOM 731 O O . THR A 1 98 ? -12.203 -24.203 -2.064 1 98.06 98 THR A O 1
ATOM 734 N N . ASP A 1 99 ? -11.562 -23.625 0.014 1 97.31 99 ASP A N 1
ATOM 735 C CA . ASP A 1 99 ? -12.789 -22.859 0.222 1 97.31 99 ASP A CA 1
ATOM 736 C C . ASP A 1 99 ? -12.93 -21.75 -0.814 1 97.31 99 ASP A C 1
ATOM 738 O O . ASP A 1 99 ? -11.938 -21.109 -1.185 1 97.31 99 ASP A O 1
ATOM 742 N N . PRO A 1 100 ? -14.203 -21.516 -1.21 1 93 100 PRO A N 1
ATOM 743 C CA . PRO A 1 100 ? -14.406 -20.469 -2.217 1 93 100 PRO A CA 1
ATOM 744 C C . PRO A 1 100 ? -13.789 -19.125 -1.814 1 93 100 PRO A C 1
ATOM 746 O O . PRO A 1 100 ? -14.07 -18.609 -0.73 1 93 100 PRO A O 1
ATOM 749 N N . PHE A 1 101 ? -12.844 -18.609 -2.645 1 91.94 101 PHE A N 1
ATOM 750 C CA . PHE A 1 101 ? -12.234 -17.281 -2.572 1 91.94 101 PHE A CA 1
ATOM 751 C C . PHE A 1 101 ? -11.305 -17.172 -1.375 1 91.94 101 PHE A C 1
ATOM 753 O O . PHE A 1 101 ? -10.961 -16.078 -0.935 1 91.94 101 PHE A O 1
ATOM 760 N N . ALA A 1 102 ? -10.898 -18.297 -0.854 1 95.69 102 ALA A N 1
ATOM 761 C CA . ALA A 1 102 ? -10.086 -18.297 0.356 1 95.69 102 ALA A CA 1
ATOM 762 C C . ALA A 1 102 ? -8.617 -18 0.03 1 95.69 102 ALA A C 1
ATOM 764 O O . ALA A 1 102 ? -7.887 -17.469 0.864 1 95.69 102 ALA A O 1
ATOM 765 N N . THR A 1 103 ? -8.188 -18.375 -1.153 1 97.62 103 THR A N 1
ATOM 766 C CA . THR A 1 103 ? -6.816 -18.156 -1.588 1 97.62 103 THR A CA 1
ATOM 767 C C . THR A 1 103 ? -6.793 -17.438 -2.934 1 97.62 103 THR A C 1
ATOM 769 O O . THR A 1 103 ? -7.793 -17.406 -3.65 1 97.62 103 THR A O 1
ATOM 772 N N . MET A 1 104 ? -5.602 -16.875 -3.285 1 97.31 104 MET A N 1
ATOM 773 C CA . MET A 1 104 ? -5.43 -16.25 -4.59 1 97.31 104 MET A CA 1
ATOM 774 C C . MET A 1 104 ? -5.707 -17.234 -5.715 1 97.31 104 MET A C 1
ATOM 776 O O . MET A 1 104 ? -6.25 -16.859 -6.758 1 97.31 104 MET A O 1
ATOM 780 N N . PHE A 1 105 ? -5.391 -18.531 -5.488 1 97.94 105 PHE A N 1
ATOM 781 C CA . PHE A 1 105 ? -5.621 -19.562 -6.5 1 97.94 105 PHE A CA 1
ATOM 782 C C 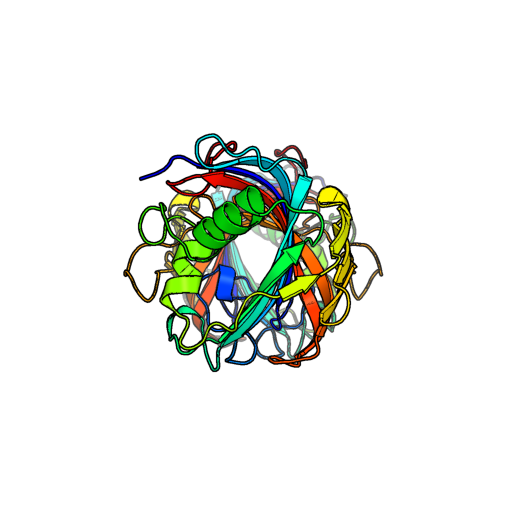. PHE A 1 105 ? -7.102 -19.672 -6.836 1 97.94 105 PHE A C 1
ATOM 784 O O . PHE A 1 105 ? -7.48 -19.641 -8.008 1 97.94 105 PHE A O 1
ATOM 791 N N . SER A 1 106 ? -7.871 -19.797 -5.793 1 96.69 106 SER A N 1
ATOM 792 C CA . SER A 1 106 ? -9.312 -19.906 -5.969 1 96.69 106 SER A CA 1
ATOM 793 C C . SER A 1 106 ? -9.898 -18.641 -6.594 1 96.69 106 SER A C 1
ATOM 795 O O . SER A 1 106 ? -10.75 -18.719 -7.484 1 96.69 106 SER A O 1
ATOM 797 N N . VAL A 1 107 ? -9.453 -17.5 -6.156 1 95.75 107 VAL A N 1
ATOM 798 C CA . VAL A 1 107 ? -9.945 -16.219 -6.668 1 95.75 107 VAL A CA 1
ATOM 799 C C . VAL A 1 107 ? -9.617 -16.094 -8.156 1 95.75 107 VAL A C 1
ATOM 801 O O . VAL A 1 107 ? -10.508 -15.859 -8.977 1 95.75 107 VAL A O 1
ATOM 804 N N . PHE A 1 108 ? -8.344 -16.281 -8.547 1 97.25 108 PHE A N 1
ATOM 805 C CA . PHE A 1 108 ? -7.918 -16.109 -9.93 1 97.25 108 PHE A CA 1
ATOM 806 C C . PHE A 1 108 ? -8.586 -17.125 -10.844 1 97.25 108 PHE A C 1
ATOM 808 O O . PHE A 1 108 ? -9.023 -16.797 -11.945 1 97.25 108 PHE A O 1
ATOM 815 N N . ALA A 1 109 ? -8.688 -18.344 -10.383 1 96.81 109 ALA A N 1
ATOM 816 C CA . ALA A 1 109 ? -9.32 -19.391 -11.172 1 96.81 109 ALA A CA 1
ATOM 817 C C . ALA A 1 109 ? -10.75 -19.016 -11.539 1 96.81 109 ALA A C 1
ATOM 819 O O . ALA A 1 109 ? -11.211 -19.297 -12.648 1 96.81 109 ALA A O 1
ATOM 820 N N . SER A 1 110 ? -11.406 -18.375 -10.664 1 96.06 110 SER A N 1
ATOM 821 C CA . SER A 1 110 ? -12.812 -18.031 -10.859 1 96.06 110 SER A CA 1
ATOM 822 C C . SER A 1 110 ? -12.969 -16.906 -11.883 1 96.06 110 SER A C 1
ATOM 824 O O . SER A 1 110 ? -14.078 -16.625 -12.336 1 96.06 110 SER A O 1
ATOM 826 N N . THR A 1 111 ? -11.93 -16.281 -12.297 1 97.38 111 THR A N 1
ATOM 827 C CA . THR A 1 111 ? -12.023 -15.117 -13.188 1 97.38 111 THR A CA 1
ATOM 828 C C . THR A 1 111 ? -11.414 -15.43 -14.547 1 97.38 111 THR A C 1
ATOM 830 O O . THR A 1 111 ? -11.32 -14.555 -15.406 1 97.38 111 THR A O 1
ATOM 833 N N . LEU A 1 112 ? -11 -16.703 -14.781 1 98 112 LEU A N 1
ATOM 834 C CA . LEU A 1 112 ? -10.336 -17.094 -16.016 1 98 112 LEU A CA 1
ATOM 835 C C . LEU A 1 112 ? -11.352 -17.578 -17.047 1 98 112 LEU A C 1
ATOM 837 O O . LEU A 1 112 ? -12.289 -18.297 -16.719 1 98 112 LEU A O 1
ATOM 841 N N . GLU A 1 113 ? -11.148 -17.125 -18.219 1 98.12 113 GLU A N 1
ATOM 842 C CA . GLU A 1 113 ? -11.883 -17.641 -19.375 1 98.12 113 GLU A CA 1
ATOM 843 C C . GLU A 1 113 ? -11.086 -18.703 -20.109 1 98.12 113 GLU A C 1
ATOM 845 O O . GLU A 1 113 ? -11.664 -19.625 -20.703 1 98.12 113 GLU A O 1
ATOM 850 N N . GLN A 1 114 ? -9.75 -18.609 -20.031 1 98.25 114 GLN A N 1
ATOM 851 C CA . GLN A 1 114 ? -8.867 -19.562 -20.719 1 98.25 114 GLN A CA 1
ATOM 852 C C . GLN A 1 114 ? -7.66 -19.891 -19.844 1 98.25 114 GLN A C 1
ATOM 854 O O . GLN A 1 114 ? -6.914 -19 -19.438 1 98.25 114 GLN A O 1
ATOM 859 N N . ALA A 1 115 ? -7.5 -21.156 -19.641 1 97.94 115 ALA A N 1
ATOM 860 C CA . ALA A 1 115 ? -6.27 -21.703 -19.062 1 97.94 115 ALA A CA 1
ATOM 861 C C . ALA A 1 115 ? -5.559 -22.625 -20.047 1 97.94 115 ALA A C 1
ATOM 863 O O . ALA A 1 115 ? -6.125 -23.641 -20.469 1 97.94 115 ALA A O 1
ATOM 864 N N . PHE A 1 116 ? -4.383 -22.297 -20.391 1 98.56 116 PHE A N 1
ATOM 865 C CA . PHE A 1 116 ? -3.623 -23.156 -21.281 1 98.56 116 PHE A CA 1
ATOM 866 C C . PHE A 1 116 ? -3.139 -24.406 -20.562 1 98.56 116 PHE A C 1
ATOM 868 O O . PHE A 1 116 ? -3.088 -24.438 -19.328 1 98.56 116 PHE A O 1
ATOM 875 N N . ASP A 1 117 ? -2.787 -25.422 -21.328 1 98.19 117 ASP A N 1
ATOM 876 C CA . ASP A 1 117 ? -2.191 -26.609 -20.75 1 98.19 117 ASP A CA 1
ATOM 877 C C . ASP A 1 117 ? -0.923 -26.266 -19.969 1 98.19 117 ASP A C 1
ATOM 879 O O . ASP A 1 117 ? -0.122 -25.438 -20.406 1 98.19 117 ASP A O 1
ATOM 883 N N . PRO A 1 118 ? -0.77 -26.953 -18.875 1 98.5 118 PRO A N 1
ATOM 884 C CA . PRO A 1 118 ? 0.438 -26.672 -18.094 1 98.5 118 PRO A CA 1
ATOM 885 C C . PRO A 1 118 ? 1.722 -26.969 -18.875 1 98.5 118 PRO A C 1
ATOM 887 O O . PRO A 1 118 ? 1.765 -27.906 -19.656 1 98.5 118 PRO A O 1
ATOM 890 N N . ILE A 1 119 ? 2.635 -26.109 -18.625 1 98.56 119 ILE A N 1
ATOM 891 C CA . ILE A 1 119 ? 3.994 -26.344 -19.094 1 98.56 119 ILE A CA 1
ATOM 892 C C . ILE A 1 119 ? 4.844 -26.922 -17.969 1 98.56 119 ILE A C 1
ATOM 894 O O . ILE A 1 119 ? 4.754 -26.469 -16.812 1 98.56 119 ILE A O 1
ATOM 898 N N . PHE A 1 120 ? 5.609 -27.922 -18.234 1 98.69 120 PHE A N 1
ATOM 899 C CA . PHE A 1 120 ? 6.605 -28.453 -17.312 1 98.69 120 PHE A CA 1
ATOM 900 C C . PHE A 1 120 ? 8.008 -28.047 -17.734 1 98.69 120 PHE A C 1
ATOM 902 O O . PHE A 1 120 ? 8.516 -28.516 -18.75 1 98.69 120 PHE A O 1
ATOM 909 N N . ALA A 1 121 ? 8.594 -27.109 -17.031 1 98.69 121 ALA A N 1
ATOM 910 C CA . ALA A 1 121 ? 9.867 -26.5 -17.422 1 98.69 121 ALA A CA 1
ATOM 911 C C . ALA A 1 121 ? 10.742 -26.234 -16.203 1 98.69 121 ALA A C 1
ATOM 913 O O . ALA A 1 121 ? 10.258 -26.203 -15.07 1 98.69 121 ALA A O 1
ATOM 914 N N . LYS A 1 122 ? 12.039 -26.078 -16.469 1 98.75 122 LYS A N 1
ATOM 915 C CA . LYS A 1 122 ? 12.953 -25.688 -15.406 1 98.75 122 LYS A CA 1
ATOM 916 C C . LYS A 1 122 ? 12.586 -24.297 -14.859 1 98.75 122 LYS A C 1
ATOM 918 O O . LYS A 1 122 ? 12.406 -23.359 -15.633 1 98.75 122 LYS A O 1
ATOM 923 N N . ILE A 1 123 ? 12.469 -24.141 -13.547 1 98.88 123 ILE A N 1
ATOM 924 C CA . ILE A 1 123 ? 12.227 -22.875 -12.867 1 98.88 123 ILE A CA 1
ATOM 925 C C . ILE A 1 123 ? 13.391 -22.562 -11.938 1 98.88 123 ILE A C 1
ATOM 927 O O . ILE A 1 123 ? 13.57 -23.203 -10.906 1 98.88 123 ILE A O 1
ATOM 931 N N . ASP A 1 124 ? 14.203 -21.656 -12.367 1 98.88 124 ASP A N 1
ATOM 932 C CA . ASP A 1 124 ? 15.203 -21.078 -11.469 1 98.88 124 ASP A CA 1
ATOM 933 C C . ASP A 1 124 ? 14.602 -19.984 -10.594 1 98.88 124 ASP A C 1
ATOM 935 O O . ASP A 1 124 ? 14.008 -19.031 -11.102 1 98.88 124 ASP A O 1
ATOM 939 N N . PHE A 1 125 ? 14.734 -20.156 -9.328 1 98.88 125 PHE A N 1
ATOM 940 C CA . PHE A 1 125 ? 14.125 -19.266 -8.352 1 98.88 125 PHE A CA 1
ATOM 941 C C . PHE A 1 125 ? 15.148 -18.781 -7.332 1 98.88 125 PHE A C 1
ATOM 943 O O . PHE A 1 125 ? 15.57 -19.547 -6.465 1 98.88 125 PHE A O 1
ATOM 950 N N . ASP A 1 126 ? 15.625 -17.578 -7.438 1 98.88 126 ASP A N 1
ATOM 951 C CA . ASP A 1 126 ? 16.516 -16.922 -6.488 1 98.88 126 ASP A CA 1
ATOM 952 C C . ASP A 1 126 ? 15.891 -15.617 -5.98 1 98.88 126 ASP A C 1
ATOM 954 O O . ASP A 1 126 ? 15.969 -14.578 -6.641 1 98.88 126 ASP A O 1
ATOM 958 N N . VAL A 1 127 ? 15.227 -15.727 -4.793 1 98.88 127 VAL A N 1
ATOM 959 C CA . VAL A 1 127 ? 14.453 -14.594 -4.297 1 98.88 127 VAL A CA 1
ATOM 960 C C . VAL A 1 127 ? 14.734 -14.383 -2.809 1 98.88 127 VAL A C 1
ATOM 962 O O . VAL A 1 127 ? 14.703 -15.336 -2.027 1 98.88 127 VAL A O 1
ATOM 965 N N . ASP A 1 128 ? 15.109 -13.242 -2.43 1 98.81 128 ASP A N 1
ATOM 966 C CA . ASP A 1 128 ? 15.234 -12.773 -1.052 1 98.81 128 ASP A CA 1
ATOM 967 C C . ASP A 1 128 ? 14.141 -11.766 -0.709 1 98.81 128 ASP A C 1
ATOM 969 O O . ASP A 1 128 ? 14.211 -10.602 -1.118 1 98.81 128 ASP A O 1
ATOM 973 N N . VAL A 1 129 ? 13.148 -12.188 0.041 1 98.75 129 VAL A N 1
ATOM 974 C CA . VAL A 1 129 ? 11.969 -11.375 0.335 1 98.75 129 VAL A CA 1
ATOM 975 C C . VAL A 1 129 ? 12.383 -10.141 1.131 1 98.75 129 VAL A C 1
ATOM 977 O O . VAL A 1 129 ? 11.969 -9.023 0.808 1 98.75 129 VAL A O 1
ATOM 980 N N . ASP A 1 130 ? 13.242 -10.258 2.135 1 97.38 130 ASP A N 1
ATOM 981 C CA . ASP A 1 130 ? 13.641 -9.148 3.004 1 97.38 130 ASP A CA 1
ATOM 982 C C . ASP A 1 130 ? 14.43 -8.102 2.23 1 97.38 130 ASP A C 1
ATOM 984 O O . ASP A 1 130 ? 14.266 -6.902 2.459 1 97.38 130 ASP A O 1
ATOM 988 N N . ALA A 1 131 ? 15.219 -8.586 1.317 1 98.38 131 ALA A N 1
ATOM 989 C CA . ALA A 1 131 ? 16.062 -7.672 0.55 1 98.38 131 ALA A CA 1
ATOM 990 C C . ALA A 1 131 ? 15.297 -7.082 -0.627 1 98.38 131 ALA A C 1
ATOM 992 O O . ALA A 1 131 ? 15.773 -6.152 -1.285 1 98.38 131 ALA A O 1
ATOM 993 N N . ARG A 1 132 ? 14.094 -7.613 -0.927 1 98.69 132 ARG A N 1
ATOM 994 C CA . ARG A 1 132 ? 13.32 -7.227 -2.104 1 98.69 132 ARG A CA 1
ATOM 995 C C . ARG A 1 132 ? 14.156 -7.363 -3.375 1 98.69 132 ARG A C 1
ATOM 997 O O . ARG A 1 132 ? 14.18 -6.453 -4.207 1 98.69 132 ARG A O 1
ATOM 1004 N N . ARG A 1 133 ? 14.812 -8.469 -3.428 1 98.81 133 ARG A N 1
ATOM 1005 C CA . ARG A 1 133 ? 15.602 -8.812 -4.605 1 98.81 133 ARG A CA 1
ATOM 1006 C C . ARG A 1 133 ? 15.305 -10.234 -5.062 1 98.81 133 ARG A C 1
ATOM 1008 O O . ARG A 1 133 ? 15.141 -11.133 -4.238 1 98.81 133 ARG A O 1
ATOM 1015 N N . GLY A 1 134 ? 15.281 -10.352 -6.438 1 98.81 134 GLY A N 1
ATOM 1016 C CA . GLY A 1 134 ? 15.039 -11.703 -6.922 1 98.81 134 GLY A CA 1
ATOM 1017 C C . GLY A 1 134 ? 15.211 -11.844 -8.422 1 98.81 134 GLY A C 1
ATOM 1018 O O . GLY A 1 134 ? 15.102 -10.859 -9.156 1 98.81 134 GLY A O 1
ATOM 1019 N N . ARG A 1 135 ? 15.508 -13.008 -8.82 1 98.88 135 ARG A N 1
ATOM 1020 C CA . ARG A 1 135 ? 15.555 -13.422 -10.219 1 98.88 135 ARG A CA 1
ATOM 1021 C C . ARG A 1 135 ? 14.844 -14.758 -10.414 1 98.88 135 ARG A C 1
ATOM 1023 O O . ARG A 1 135 ? 15.047 -15.695 -9.648 1 98.88 135 ARG A O 1
ATOM 1030 N N . ILE A 1 136 ? 13.977 -14.766 -11.352 1 98.94 136 ILE A N 1
ATOM 1031 C CA . ILE A 1 136 ? 13.297 -15.992 -11.75 1 98.94 136 ILE A CA 1
ATOM 1032 C C . ILE A 1 136 ? 13.508 -16.234 -13.242 1 98.94 136 ILE A C 1
ATOM 1034 O O . ILE A 1 136 ? 13.367 -15.32 -14.055 1 98.94 136 ILE A O 1
ATOM 1038 N N . HIS A 1 137 ? 13.922 -17.375 -13.547 1 98.94 137 HIS A N 1
ATOM 1039 C CA . HIS A 1 137 ? 14.008 -17.828 -14.93 1 98.94 137 HIS A CA 1
ATOM 1040 C C . HIS A 1 137 ? 13.195 -19.094 -15.148 1 98.94 137 HIS A C 1
ATOM 1042 O O . HIS A 1 137 ? 13.383 -20.094 -14.445 1 98.94 137 HIS A O 1
ATOM 1048 N N . VAL A 1 138 ? 12.273 -19.062 -15.992 1 98.88 138 VAL A N 1
ATOM 1049 C CA . VAL A 1 138 ? 11.516 -20.234 -16.438 1 98.88 138 VAL A CA 1
ATOM 1050 C C . VAL A 1 138 ? 11.875 -20.562 -17.875 1 98.88 138 VAL A C 1
ATOM 1052 O O . VAL A 1 138 ? 11.547 -19.797 -18.797 1 98.88 138 VAL A O 1
ATOM 1055 N N . ASP A 1 139 ? 12.43 -21.656 -18.047 1 98.62 139 ASP A N 1
ATOM 1056 C CA . ASP A 1 139 ? 12.969 -22.031 -19.344 1 98.62 139 ASP A CA 1
ATOM 1057 C C . ASP A 1 139 ? 11.891 -22 -20.422 1 98.62 139 ASP A C 1
ATOM 1059 O O . ASP A 1 139 ? 10.867 -22.672 -20.312 1 98.62 139 ASP A O 1
ATOM 1063 N N . GLY A 1 140 ? 12.164 -21.156 -21.406 1 98.19 140 GLY A N 1
ATOM 1064 C CA . GLY A 1 140 ? 11.289 -21.094 -22.578 1 98.19 140 GLY A CA 1
ATOM 1065 C C . GLY A 1 140 ? 10.016 -20.312 -22.328 1 98.19 140 GLY A C 1
ATOM 1066 O O . GLY A 1 140 ? 9.125 -20.281 -23.172 1 98.19 140 GLY A O 1
ATOM 1067 N N . VAL A 1 141 ? 9.891 -19.672 -21.156 1 98.62 141 VAL A N 1
ATOM 1068 C CA . VAL A 1 141 ? 8.617 -19.031 -20.844 1 98.62 141 VAL A CA 1
ATOM 1069 C C . VAL A 1 141 ? 8.852 -17.578 -20.438 1 98.62 141 VAL A C 1
ATOM 1071 O O . VAL A 1 141 ? 8.469 -16.641 -21.156 1 98.62 141 VAL A O 1
ATOM 1074 N N . PHE A 1 142 ? 9.562 -17.312 -19.297 1 98.88 142 PHE A N 1
ATOM 1075 C CA . PHE A 1 142 ? 9.758 -15.906 -18.953 1 98.88 142 PHE A CA 1
ATOM 1076 C C . PHE A 1 142 ? 10.977 -15.727 -18.062 1 98.88 142 PHE A C 1
ATOM 1078 O O . PHE A 1 142 ? 11.5 -16.688 -17.516 1 98.88 142 PHE A O 1
ATOM 1085 N N . ASP A 1 143 ? 11.477 -14.469 -18 1 98.94 143 ASP A N 1
ATOM 1086 C CA . ASP A 1 143 ? 12.453 -13.961 -17.047 1 98.94 143 ASP A CA 1
ATOM 1087 C C . ASP A 1 143 ? 11.859 -12.82 -16.219 1 98.94 143 ASP A C 1
ATOM 1089 O O . ASP A 1 143 ? 11.102 -12 -16.734 1 98.94 143 ASP A O 1
ATOM 1093 N N . LEU A 1 144 ? 12.211 -12.844 -14.953 1 98.94 144 LEU A N 1
ATOM 1094 C CA . LEU A 1 144 ? 11.742 -11.805 -14.039 1 98.94 144 LEU A CA 1
ATOM 1095 C C . LEU A 1 144 ? 12.852 -11.383 -13.086 1 98.94 144 LEU A C 1
ATOM 1097 O O . LEU A 1 144 ? 13.523 -12.227 -12.492 1 98.94 144 LEU A O 1
ATOM 1101 N N . ALA A 1 145 ? 13.109 -10.102 -13.031 1 98.94 145 ALA A N 1
ATOM 1102 C CA . ALA A 1 145 ? 14 -9.508 -12.039 1 98.94 145 ALA A CA 1
ATOM 1103 C C . ALA A 1 145 ? 13.25 -8.57 -11.109 1 98.94 145 ALA A C 1
ATOM 1105 O O . ALA A 1 145 ? 12.43 -7.758 -11.562 1 98.94 145 ALA A O 1
ATOM 1106 N N . GLY A 1 146 ? 13.445 -8.766 -9.828 1 98.88 146 GLY A N 1
ATOM 1107 C CA . GLY A 1 146 ? 12.914 -7.871 -8.812 1 98.88 146 GLY A CA 1
ATOM 1108 C C . GLY A 1 146 ? 13.992 -7.133 -8.047 1 98.88 146 GLY A C 1
ATOM 1109 O O . GLY A 1 146 ? 15.008 -7.727 -7.668 1 98.88 146 GLY A O 1
ATOM 1110 N N . ASP A 1 147 ? 13.75 -5.875 -7.797 1 98.81 147 ASP A N 1
ATOM 1111 C CA . ASP A 1 147 ? 14.695 -5.004 -7.098 1 98.81 147 ASP A CA 1
ATOM 1112 C C . ASP A 1 147 ? 13.961 -4.062 -6.145 1 98.81 147 ASP A C 1
ATOM 1114 O O . ASP A 1 147 ? 12.758 -3.83 -6.289 1 98.81 147 ASP A O 1
ATOM 1118 N N . PRO A 1 148 ? 14.719 -3.549 -5.145 1 98.69 148 PRO A N 1
ATOM 1119 C CA . PRO A 1 148 ? 14.07 -2.535 -4.305 1 98.69 148 PRO A CA 1
ATOM 1120 C C . PRO A 1 148 ? 13.641 -1.304 -5.098 1 98.69 148 PRO A C 1
ATOM 1122 O O . PRO A 1 148 ? 14.234 -0.988 -6.129 1 98.69 148 P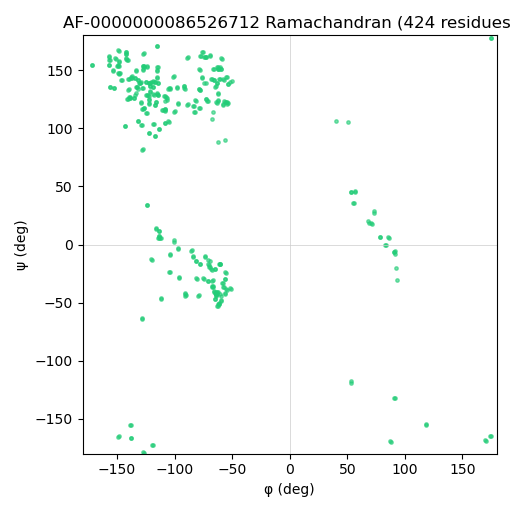RO A O 1
ATOM 1125 N N . ILE A 1 149 ? 12.625 -0.659 -4.613 1 98.56 149 ILE A N 1
ATOM 1126 C CA . ILE A 1 149 ? 12.297 0.68 -5.094 1 98.56 149 ILE A CA 1
ATOM 1127 C C . ILE A 1 149 ? 13.383 1.663 -4.66 1 98.56 149 ILE A C 1
ATOM 1129 O O . ILE A 1 149 ? 13.891 1.578 -3.543 1 98.56 149 ILE A O 1
ATOM 1133 N N . VAL A 1 150 ? 13.656 2.545 -5.52 1 96.88 150 VAL A N 1
ATOM 1134 C CA . VAL A 1 150 ? 14.695 3.531 -5.215 1 96.88 150 VAL A CA 1
ATOM 1135 C C . VAL A 1 150 ? 14.086 4.934 -5.219 1 96.88 150 VAL A C 1
ATOM 1137 O O . VAL A 1 150 ? 13.273 5.262 -6.09 1 96.88 150 VAL A O 1
ATOM 1140 N N . ASN A 1 151 ? 14.469 5.699 -4.184 1 94.62 151 ASN A N 1
ATOM 1141 C CA . ASN A 1 151 ? 14.07 7.102 -4.137 1 94.62 151 ASN A CA 1
ATOM 1142 C C . ASN A 1 151 ? 14.633 7.891 -5.312 1 94.62 151 ASN A C 1
ATOM 1144 O O . ASN A 1 151 ? 15.852 7.91 -5.523 1 94.62 151 ASN A O 1
ATOM 1148 N N . PRO A 1 152 ? 13.805 8.523 -6.059 1 90.19 152 PRO A N 1
ATOM 1149 C CA . PRO A 1 152 ? 14.297 9.188 -7.27 1 90.19 152 PRO A CA 1
ATOM 1150 C C . PRO A 1 152 ? 15.156 10.406 -6.961 1 90.19 152 PRO A C 1
ATOM 1152 O O . PRO A 1 152 ? 15.906 10.867 -7.82 1 90.19 152 PRO A O 1
ATOM 1155 N N . VAL A 1 153 ? 15.047 10.938 -5.762 1 88 153 VAL A N 1
ATOM 1156 C CA . VAL A 1 153 ? 15.781 12.141 -5.375 1 88 153 VAL A CA 1
ATOM 1157 C C . VAL A 1 153 ? 17.125 11.758 -4.77 1 88 153 VAL A C 1
ATOM 1159 O O . VAL A 1 153 ? 18.172 12.266 -5.184 1 88 153 VAL A O 1
ATOM 1162 N N . THR A 1 154 ? 17.172 10.75 -3.9 1 91.06 154 THR A N 1
ATOM 1163 C CA . THR A 1 154 ? 18.359 10.477 -3.113 1 91.06 154 THR A CA 1
ATOM 1164 C C . THR A 1 154 ? 19.094 9.258 -3.658 1 91.06 154 THR A C 1
ATOM 1166 O O . THR A 1 154 ? 20.281 9.047 -3.354 1 91.06 154 THR A O 1
ATOM 1169 N N . GLY A 1 155 ? 18.406 8.383 -4.355 1 94.06 155 GLY A N 1
ATOM 1170 C CA . GLY A 1 155 ? 18.984 7.133 -4.816 1 94.06 155 GLY A CA 1
ATOM 1171 C C . GLY A 1 155 ? 18.953 6.039 -3.764 1 94.06 155 GLY A C 1
ATOM 1172 O O . GLY A 1 155 ? 19.344 4.902 -4.035 1 94.06 155 GLY A O 1
ATOM 1173 N N . ALA A 1 156 ? 18.438 6.34 -2.607 1 95.69 156 ALA A N 1
ATOM 1174 C CA . ALA A 1 156 ? 18.391 5.371 -1.518 1 95.69 156 ALA A CA 1
ATOM 1175 C C . ALA A 1 156 ? 17.25 4.383 -1.714 1 95.69 156 ALA A C 1
ATOM 1177 O O . ALA A 1 156 ? 16.234 4.719 -2.32 1 95.69 156 ALA A O 1
ATOM 1178 N N . GLU A 1 157 ? 17.422 3.164 -1.194 1 97.44 157 GLU A N 1
ATOM 1179 C CA . GLU A 1 157 ? 16.328 2.205 -1.218 1 97.44 157 GLU A CA 1
ATOM 1180 C C . GLU A 1 157 ? 15.156 2.684 -0.362 1 97.44 157 GLU A C 1
ATOM 1182 O O . GLU A 1 157 ? 15.359 3.227 0.726 1 97.44 157 GLU A O 1
ATOM 1187 N N . HIS A 1 158 ? 14.047 2.527 -0.912 1 97.06 158 HIS A N 1
ATOM 1188 C CA . HIS A 1 158 ? 12.797 2.812 -0.219 1 97.06 158 HIS A CA 1
ATOM 1189 C C . HIS A 1 158 ? 12.055 1.527 0.136 1 97.06 158 HIS A C 1
ATOM 1191 O O . HIS A 1 158 ? 11.656 0.771 -0.752 1 97.06 158 HIS A O 1
ATOM 1197 N N . ARG A 1 159 ? 11.906 1.267 1.428 1 97.56 159 ARG A N 1
ATOM 1198 C CA . ARG A 1 159 ? 11.188 0.07 1.855 1 97.56 159 ARG A CA 1
ATOM 1199 C C . ARG A 1 159 ? 9.734 0.391 2.184 1 97.56 159 ARG A C 1
ATOM 1201 O O . ARG A 1 159 ? 9.453 1.242 3.029 1 97.56 159 ARG A O 1
ATOM 1208 N N . ALA A 1 160 ? 8.828 -0.247 1.522 1 98.31 160 ALA A N 1
ATOM 1209 C CA . ALA A 1 160 ? 7.391 -0.127 1.722 1 98.31 160 ALA A CA 1
ATOM 1210 C C . ALA A 1 160 ? 6.715 -1.494 1.666 1 98.31 160 ALA A C 1
ATOM 1212 O O . ALA A 1 160 ? 7.102 -2.354 0.869 1 98.31 160 ALA A O 1
ATOM 1213 N N . ARG A 1 161 ? 5.715 -1.667 2.484 1 98.12 161 ARG A N 1
ATOM 1214 C CA . ARG A 1 161 ? 5.012 -2.943 2.561 1 98.12 161 ARG A CA 1
ATOM 1215 C C . ARG A 1 161 ? 3.5 -2.738 2.555 1 98.12 161 ARG A C 1
ATOM 1217 O O . ARG A 1 161 ? 3.01 -1.682 2.961 1 98.12 161 ARG A O 1
ATOM 1224 N N . ILE A 1 162 ? 2.846 -3.689 2.039 1 98.56 162 ILE A N 1
ATOM 1225 C CA . ILE A 1 162 ? 1.391 -3.746 2.105 1 98.56 162 ILE A CA 1
ATOM 1226 C C . ILE A 1 162 ? 0.961 -4.844 3.078 1 98.56 162 ILE A C 1
ATOM 1228 O O . ILE A 1 162 ? 1.399 -5.988 2.963 1 98.56 162 ILE A O 1
ATOM 1232 N N . ASP A 1 163 ? 0.209 -4.445 4.008 1 96.62 163 ASP A N 1
ATOM 1233 C CA . ASP A 1 163 ? -0.334 -5.316 5.047 1 96.62 163 ASP A CA 1
ATOM 1234 C C . ASP A 1 163 ? -1.83 -5.543 4.844 1 96.62 163 ASP A C 1
ATOM 1236 O O . ASP A 1 163 ? -2.625 -4.605 4.922 1 96.62 163 ASP A O 1
ATOM 1240 N N . LEU A 1 164 ? -2.213 -6.785 4.605 1 96.88 164 LEU A N 1
ATOM 1241 C CA . LEU A 1 164 ? -3.609 -7.164 4.422 1 96.88 164 LEU A CA 1
ATOM 1242 C C . LEU A 1 164 ? -4.062 -8.125 5.52 1 96.88 164 LEU A C 1
ATOM 1244 O O . LEU A 1 164 ? -3.977 -9.344 5.359 1 96.88 164 LEU A O 1
ATOM 1248 N N . PRO A 1 165 ? -4.621 -7.602 6.562 1 94.5 165 PRO A N 1
ATOM 1249 C CA . PRO A 1 165 ? -5.012 -8.445 7.699 1 94.5 165 PRO A CA 1
ATOM 1250 C C . PRO A 1 165 ? -5.949 -9.578 7.297 1 94.5 165 PRO A C 1
ATOM 1252 O O . PRO A 1 165 ? -5.914 -10.656 7.902 1 94.5 165 PRO A O 1
ATOM 1255 N N . HIS A 1 166 ? -6.758 -9.375 6.25 1 93.62 166 HIS A N 1
ATOM 1256 C CA . HIS A 1 166 ? -7.707 -10.383 5.797 1 93.62 166 HIS A CA 1
ATOM 1257 C C . HIS A 1 166 ? -7.492 -10.719 4.324 1 93.62 166 HIS A C 1
ATOM 1259 O O . HIS A 1 166 ? -8.453 -10.969 3.592 1 93.62 166 HIS A O 1
ATOM 1265 N N . GLY A 1 167 ? -6.219 -10.664 3.955 1 93.88 167 GLY A N 1
ATOM 1266 C CA . GLY A 1 167 ? -5.914 -10.938 2.561 1 93.88 167 GLY A CA 1
ATOM 1267 C C . GLY A 1 167 ? -6.047 -12.406 2.197 1 93.88 167 GLY A C 1
ATOM 1268 O O . GLY A 1 167 ? -5.98 -13.273 3.068 1 93.88 167 GLY A O 1
ATOM 1269 N N . PHE A 1 168 ? -6.156 -12.672 0.947 1 95.81 168 PHE A N 1
ATOM 1270 C CA . PHE A 1 168 ? -6.332 -14.039 0.465 1 95.81 168 PHE A CA 1
ATOM 1271 C C . PHE A 1 168 ? -5.035 -14.57 -0.132 1 95.81 168 PHE A C 1
ATOM 1273 O O . PHE A 1 168 ? -4.973 -15.727 -0.563 1 95.81 168 PHE A O 1
ATOM 1280 N N . GLU A 1 169 ? -4.059 -13.727 -0.288 1 97.12 169 GLU A N 1
ATOM 1281 C CA . GLU A 1 169 ? -2.785 -14.141 -0.865 1 97.12 169 GLU A CA 1
ATOM 1282 C C . GLU A 1 169 ? -1.667 -14.094 0.172 1 97.12 169 GLU A C 1
ATOM 1284 O O . GLU A 1 169 ? -0.88 -15.031 0.291 1 97.12 169 GLU A O 1
ATOM 1289 N N . TYR A 1 170 ? -1.591 -13.055 0.884 1 97.62 170 TYR A N 1
ATOM 1290 C CA . TYR A 1 170 ? -0.571 -12.836 1.905 1 97.62 170 TYR A CA 1
ATOM 1291 C C . TYR A 1 170 ? -1.115 -11.992 3.051 1 97.62 170 TYR A C 1
ATOM 1293 O O . TYR A 1 170 ? -2.164 -11.359 2.918 1 97.62 170 TYR A O 1
ATOM 1301 N N . GLU A 1 171 ? -0.344 -11.984 4.133 1 95.88 171 GLU A N 1
ATOM 1302 C CA . GLU A 1 171 ? -0.582 -11.031 5.215 1 95.88 171 GLU A CA 1
ATOM 1303 C C . GLU A 1 171 ? 0.216 -9.75 5 1 95.88 171 GLU A C 1
ATOM 1305 O O . GLU A 1 171 ? -0.3 -8.648 5.211 1 95.88 171 GLU A O 1
ATOM 1310 N N . LEU A 1 172 ? 1.379 -9.977 4.605 1 97.06 172 LEU A N 1
ATOM 1311 C CA . LEU A 1 172 ? 2.34 -8.891 4.402 1 97.06 172 LEU A CA 1
ATOM 1312 C C . LEU A 1 172 ? 3.17 -9.133 3.146 1 97.06 172 LEU A C 1
ATOM 1314 O O . LEU A 1 172 ? 3.641 -10.25 2.912 1 97.06 172 LEU A O 1
ATOM 1318 N N . ALA A 1 173 ? 3.311 -8.141 2.354 1 98.5 173 ALA A N 1
ATOM 1319 C CA . ALA A 1 173 ? 4.168 -8.211 1.175 1 98.5 173 ALA A CA 1
ATOM 1320 C C . ALA A 1 173 ? 5.152 -7.047 1.142 1 98.5 173 ALA A C 1
ATOM 1322 O O . ALA A 1 173 ? 4.781 -5.906 1.432 1 98.5 173 ALA A O 1
ATOM 1323 N N . GLU A 1 174 ? 6.398 -7.367 0.852 1 98.69 174 GLU A N 1
ATOM 1324 C CA . GLU A 1 174 ? 7.387 -6.348 0.502 1 98.69 174 GLU A CA 1
ATOM 1325 C C . GLU A 1 174 ? 7.219 -5.891 -0.944 1 98.69 174 GLU A C 1
ATOM 1327 O O . GLU A 1 174 ? 7.074 -6.719 -1.849 1 98.69 174 GLU A O 1
ATOM 1332 N N . ILE A 1 175 ? 7.254 -4.598 -1.131 1 98.88 175 ILE A N 1
ATOM 1333 C CA . ILE A 1 175 ? 6.988 -4.086 -2.473 1 98.88 175 ILE A CA 1
ATOM 1334 C C . ILE A 1 175 ? 8.297 -3.629 -3.115 1 98.88 175 ILE A C 1
ATOM 1336 O O . ILE A 1 175 ? 9.141 -3.014 -2.457 1 98.88 175 ILE A O 1
ATOM 1340 N N . GLY A 1 176 ? 8.461 -4.023 -4.328 1 98.81 176 GLY A N 1
ATOM 1341 C CA . GLY A 1 176 ? 9.641 -3.639 -5.098 1 98.81 176 GLY A CA 1
ATOM 1342 C C . GLY A 1 176 ? 9.32 -3.262 -6.531 1 98.81 176 GLY A C 1
ATOM 1343 O O . GLY A 1 176 ? 8.18 -2.898 -6.844 1 98.81 176 GLY A O 1
ATOM 1344 N N . SER A 1 177 ? 10.352 -3.191 -7.316 1 98.81 177 SER A N 1
ATOM 1345 C CA . SER A 1 177 ? 10.32 -2.92 -8.75 1 98.81 177 SER A CA 1
ATOM 1346 C C . SER A 1 177 ? 10.625 -4.176 -9.555 1 98.81 177 SER A C 1
ATOM 1348 O O . SER A 1 177 ? 11.633 -4.844 -9.32 1 98.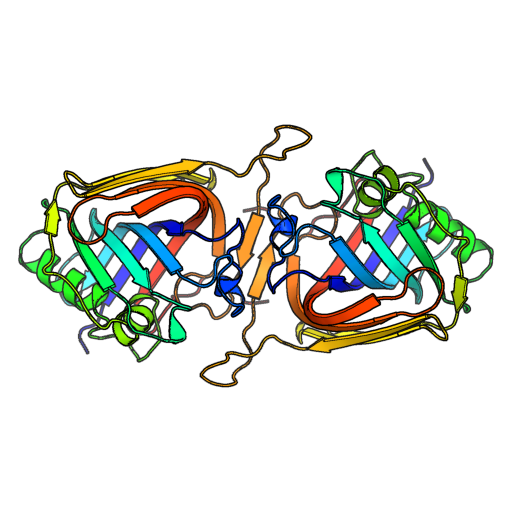81 177 SER A O 1
ATOM 1350 N N . GLY A 1 178 ? 9.719 -4.488 -10.477 1 98.81 178 GLY A N 1
ATOM 1351 C CA . GLY A 1 178 ? 9.906 -5.68 -11.281 1 98.81 178 GLY A CA 1
ATOM 1352 C C . GLY A 1 178 ? 10.102 -5.375 -12.758 1 98.81 178 GLY A C 1
ATOM 1353 O O . GLY A 1 178 ? 9.508 -4.438 -13.289 1 98.81 178 GLY A O 1
ATOM 1354 N N . THR A 1 179 ? 10.914 -6.105 -13.406 1 98.88 179 THR A N 1
ATOM 1355 C CA . THR A 1 179 ? 11.102 -6.148 -14.852 1 98.88 179 THR A CA 1
ATOM 1356 C C . THR A 1 179 ? 11.031 -7.582 -15.367 1 98.88 179 THR A C 1
ATOM 1358 O O . THR A 1 179 ? 11.773 -8.453 -14.898 1 98.88 179 THR A O 1
ATOM 1361 N N . SER A 1 180 ? 10.102 -7.801 -16.281 1 98.88 180 SER A N 1
ATOM 1362 C CA . SER A 1 180 ? 9.906 -9.18 -16.719 1 98.88 180 SER A CA 1
ATOM 1363 C C . SER A 1 180 ? 9.469 -9.242 -18.172 1 98.88 180 SER A C 1
ATOM 1365 O O . SER A 1 180 ? 8.938 -8.266 -18.719 1 98.88 180 SER A O 1
ATOM 1367 N N . ARG A 1 181 ? 9.758 -10.32 -18.812 1 98.81 181 ARG A N 1
ATOM 1368 C CA . ARG A 1 181 ? 9.367 -10.609 -20.188 1 98.81 181 ARG A CA 1
ATOM 1369 C C . ARG A 1 181 ? 8.922 -12.062 -20.328 1 98.81 181 ARG A C 1
ATOM 1371 O O . ARG A 1 181 ? 9.625 -12.977 -19.906 1 98.81 181 ARG A O 1
ATOM 1378 N N . SER A 1 182 ? 7.793 -12.203 -20.828 1 98.75 182 SER A N 1
ATOM 1379 C CA . SER A 1 182 ? 7.301 -13.547 -21.125 1 98.75 182 SER A CA 1
ATOM 1380 C C . SER A 1 182 ? 7.121 -13.75 -22.625 1 98.75 182 SER A C 1
ATOM 1382 O O . SER A 1 182 ? 6.91 -12.789 -23.375 1 98.75 182 SER A O 1
ATOM 1384 N N . GLN A 1 183 ? 7.227 -14.984 -23.031 1 97.75 183 GLN A N 1
ATOM 1385 C CA . GLN A 1 183 ? 6.941 -15.406 -24.406 1 97.75 183 GLN A CA 1
ATOM 1386 C C . GLN A 1 183 ? 5.949 -16.562 -24.422 1 97.75 183 GLN A C 1
ATOM 1388 O O . GLN A 1 183 ? 5.445 -16.984 -23.375 1 97.75 183 GLN A O 1
ATOM 1393 N N . GLY A 1 184 ? 5.602 -17.094 -25.625 1 95.25 184 GLY A N 1
ATOM 1394 C CA . GLY A 1 184 ? 4.645 -18.172 -25.734 1 95.25 184 GLY A CA 1
ATOM 1395 C C . GLY A 1 184 ? 3.215 -17.703 -25.906 1 95.25 184 GLY A C 1
ATOM 1396 O O . GLY A 1 184 ? 2.943 -16.812 -26.703 1 95.25 184 GLY A O 1
ATOM 1397 N N . HIS A 1 185 ? 2.275 -18.312 -25.062 1 96.75 185 HIS A N 1
ATOM 1398 C CA . HIS A 1 185 ? 0.85 -18.094 -25.281 1 96.75 185 HIS A CA 1
ATOM 1399 C C . HIS A 1 185 ? 0.429 -16.703 -24.812 1 96.75 185 HIS A C 1
ATOM 1401 O O . HIS A 1 185 ? -0.528 -16.125 -25.344 1 96.75 185 HIS A O 1
ATOM 1407 N N . ILE A 1 186 ? 1.126 -16.156 -23.812 1 98.12 186 ILE A N 1
ATOM 1408 C CA . ILE A 1 186 ? 0.824 -14.828 -23.281 1 98.12 186 ILE A CA 1
ATOM 1409 C C . ILE A 1 186 ? 2.09 -13.977 -23.266 1 98.12 186 ILE A C 1
ATOM 1411 O O . ILE A 1 186 ? 2.766 -13.875 -22.234 1 98.12 186 ILE A O 1
ATOM 1415 N N . PRO A 1 187 ? 2.4 -13.406 -24.391 1 98.38 187 PRO A N 1
ATOM 1416 C CA . PRO A 1 187 ? 3.58 -12.539 -24.422 1 98.38 187 PRO A CA 1
ATOM 1417 C C . PRO A 1 187 ? 3.367 -11.219 -23.688 1 98.38 187 PRO A C 1
ATOM 1419 O O . PRO A 1 187 ? 2.4 -10.5 -23.969 1 98.38 187 PRO A O 1
ATOM 1422 N N . LEU A 1 188 ? 4.234 -10.938 -22.703 1 98.38 188 LEU A N 1
ATOM 1423 C CA . LEU A 1 188 ? 4.188 -9.719 -21.906 1 98.38 188 LEU A CA 1
ATOM 1424 C C . LEU A 1 188 ? 5.574 -9.109 -21.766 1 98.38 188 LEU A C 1
ATOM 1426 O O . LEU A 1 188 ? 6.574 -9.828 -21.734 1 98.38 188 LEU A O 1
ATOM 1430 N N . THR A 1 189 ? 5.664 -7.801 -21.781 1 98.69 189 THR A N 1
ATOM 1431 C CA . THR A 1 189 ? 6.828 -7.027 -21.344 1 98.69 189 THR A CA 1
ATOM 1432 C C . THR A 1 189 ? 6.445 -6.031 -20.266 1 98.69 189 THR A C 1
ATOM 1434 O O . THR A 1 189 ? 5.637 -5.133 -20.484 1 98.69 189 THR A O 1
ATOM 1437 N N . LEU A 1 190 ? 6.938 -6.227 -19.078 1 98.62 190 LEU A N 1
ATOM 1438 C CA . LEU A 1 190 ? 6.73 -5.332 -17.953 1 98.62 190 LEU A CA 1
ATOM 1439 C C . LEU A 1 190 ? 8.047 -4.68 -17.531 1 98.62 190 LEU A C 1
ATOM 1441 O O . LEU A 1 190 ? 9.039 -5.367 -17.281 1 98.62 190 LEU A O 1
ATOM 1445 N N . ASP A 1 191 ? 8.055 -3.391 -17.422 1 98.19 191 ASP A N 1
ATOM 1446 C CA . ASP A 1 191 ? 9.297 -2.664 -17.156 1 98.19 191 ASP A CA 1
ATOM 1447 C C . ASP A 1 191 ? 9.156 -1.739 -15.961 1 98.19 191 ASP A C 1
ATOM 1449 O O . ASP A 1 191 ? 8.422 -0.75 -16.016 1 98.19 191 ASP A O 1
ATOM 1453 N N . GLY A 1 192 ? 9.961 -2.082 -14.961 1 98 192 GLY A N 1
ATOM 1454 C CA . GLY A 1 192 ? 10 -1.193 -13.812 1 98 192 GLY A CA 1
ATOM 1455 C C . GLY A 1 192 ? 8.641 -0.966 -13.188 1 98 192 GLY A C 1
ATOM 1456 O O . GLY A 1 192 ? 8.242 0.177 -12.945 1 98 192 GLY A O 1
ATOM 1457 N N . SER A 1 193 ? 7.879 -2.037 -12.984 1 98.56 193 SER A N 1
ATOM 1458 C CA . SER A 1 193 ? 6.523 -1.932 -12.461 1 98.56 193 SER A CA 1
ATOM 1459 C C . SER A 1 193 ? 6.379 -2.68 -11.133 1 98.56 193 SER A C 1
ATOM 1461 O O . SER A 1 193 ? 7.379 -3.066 -10.523 1 98.56 193 SER A O 1
ATOM 1463 N N . TYR A 1 194 ? 5.234 -2.811 -10.625 1 98.81 194 TYR A N 1
ATOM 1464 C CA . TYR A 1 194 ? 4.918 -3.361 -9.312 1 98.81 194 TYR A CA 1
ATOM 1465 C C . TYR A 1 194 ? 5.5 -4.762 -9.156 1 98.81 194 TYR A C 1
ATOM 1467 O O . TYR A 1 194 ? 5.254 -5.641 -9.984 1 98.81 194 TYR A O 1
ATOM 1475 N N . ALA A 1 195 ? 6.27 -4.934 -8.195 1 98.88 195 ALA A N 1
ATOM 1476 C CA . ALA A 1 195 ? 6.723 -6.254 -7.77 1 98.88 195 ALA A CA 1
ATOM 1477 C C . ALA A 1 195 ? 6.348 -6.516 -6.312 1 98.88 195 ALA A C 1
ATOM 1479 O O . ALA A 1 195 ? 6.473 -5.629 -5.465 1 98.88 195 ALA A O 1
ATOM 1480 N N . GLN A 1 196 ? 5.918 -7.699 -6.039 1 98.81 196 GLN A N 1
ATOM 1481 C CA . GLN A 1 196 ? 5.543 -8.109 -4.691 1 98.81 196 GLN A CA 1
ATOM 1482 C C . GLN A 1 196 ? 6.352 -9.32 -4.238 1 98.81 196 GLN A C 1
ATOM 1484 O O . GLN A 1 196 ? 6.422 -10.328 -4.941 1 98.81 196 GLN A O 1
ATOM 1489 N N . PHE A 1 197 ? 7.031 -9.188 -3.08 1 98.94 197 PHE A N 1
ATOM 1490 C CA . PHE A 1 197 ? 7.734 -10.266 -2.395 1 98.94 197 PHE A CA 1
ATOM 1491 C C . PHE A 1 197 ? 6.992 -10.672 -1.127 1 98.94 197 PHE A C 1
ATOM 1493 O O . PHE A 1 197 ? 6.703 -9.836 -0.272 1 98.94 197 PHE A O 1
ATOM 1500 N N . ALA A 1 198 ? 6.715 -11.961 -0.994 1 98.75 198 ALA A N 1
ATOM 1501 C CA . ALA A 1 198 ? 5.973 -12.359 0.202 1 98.75 198 ALA A CA 1
ATOM 1502 C C . ALA A 1 198 ? 6.355 -13.766 0.651 1 98.75 198 ALA A C 1
ATOM 1504 O O . ALA A 1 198 ? 6.75 -14.594 -0.167 1 98.75 198 ALA A O 1
ATOM 1505 N N . ARG A 1 199 ? 6.328 -13.961 1.9 1 98.44 199 ARG A N 1
ATOM 1506 C CA . ARG A 1 199 ? 6.293 -15.297 2.471 1 98.44 199 ARG A CA 1
ATOM 1507 C C . ARG A 1 199 ? 4.855 -15.797 2.617 1 98.44 199 ARG A C 1
ATOM 1509 O O . ARG A 1 199 ? 4.035 -15.148 3.275 1 98.44 199 ARG A O 1
ATOM 1516 N N . LEU A 1 200 ? 4.621 -16.875 1.98 1 98.5 200 LEU A N 1
ATOM 1517 C CA . LEU A 1 200 ? 3.256 -17.391 1.924 1 98.5 200 LEU A CA 1
ATOM 1518 C C . LEU A 1 200 ? 3.07 -18.547 2.906 1 98.5 200 LEU A C 1
ATO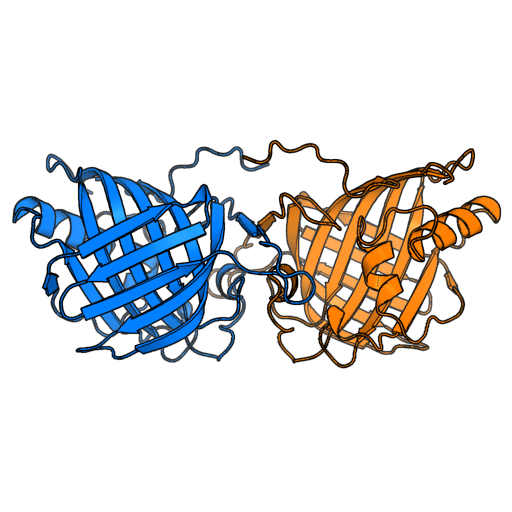M 1520 O O . LEU A 1 200 ? 3.994 -19.328 3.131 1 98.5 200 LEU A O 1
ATOM 1524 N N . HIS A 1 201 ? 1.951 -18.656 3.488 1 98.69 201 HIS A N 1
ATOM 1525 C CA . HIS A 1 201 ? 1.441 -19.797 4.254 1 98.69 201 HIS A CA 1
ATOM 1526 C C . HIS A 1 201 ? -0.052 -19.984 4.016 1 98.69 201 HIS A C 1
ATOM 1528 O O . HIS A 1 201 ? -0.874 -19.234 4.535 1 98.69 201 HIS A O 1
ATOM 1534 N N . LEU A 1 202 ? -0.365 -20.953 3.182 1 98.75 202 LEU A N 1
ATOM 1535 C CA . LEU A 1 202 ? -1.729 -21.141 2.701 1 98.75 202 LEU A CA 1
ATOM 1536 C C . LEU A 1 202 ? -2.209 -22.562 2.949 1 98.75 202 LEU A C 1
ATOM 1538 O O . LEU A 1 202 ? -1.408 -23.5 2.936 1 98.75 202 LEU A O 1
ATOM 1542 N N . ASN A 1 203 ? -3.408 -22.703 3.076 1 98.62 203 ASN A N 1
ATOM 1543 C CA . ASN A 1 203 ? -4.043 -24.016 3.098 1 98.62 203 ASN A CA 1
ATOM 1544 C C . ASN A 1 203 ? -5.449 -23.969 2.506 1 98.62 203 ASN A C 1
ATOM 1546 O O . ASN A 1 203 ? -5.801 -23.016 1.802 1 98.62 203 ASN A O 1
ATOM 1550 N N . ASN A 1 204 ? -6.266 -25 2.732 1 98.62 204 ASN A N 1
ATOM 1551 C CA . ASN A 1 204 ? -7.594 -25.141 2.141 1 98.62 204 ASN A CA 1
ATOM 1552 C C . ASN A 1 204 ? -8.469 -23.938 2.453 1 98.62 204 ASN A C 1
ATOM 1554 O O . ASN A 1 204 ? -9.391 -23.609 1.693 1 98.62 204 ASN A O 1
ATOM 1558 N N . HIS A 1 205 ? -8.078 -23.297 3.531 1 97.94 205 HIS A N 1
ATOM 1559 C CA . HIS A 1 205 ? -9 -22.328 4.105 1 97.94 205 HIS A CA 1
ATOM 1560 C C . HIS A 1 205 ? -8.461 -20.906 3.973 1 97.94 205 HIS A C 1
ATOM 1562 O O . HIS A 1 205 ? -9.055 -19.969 4.488 1 97.94 205 HIS A O 1
ATOM 1568 N N . GLY A 1 206 ? -7.379 -20.766 3.301 1 97.94 206 GLY A N 1
ATOM 1569 C CA . GLY A 1 206 ? -6.848 -19.438 3.061 1 97.94 206 GLY A CA 1
ATOM 1570 C C . GLY A 1 206 ? -5.473 -19.219 3.66 1 97.94 206 GLY A C 1
ATOM 1571 O O . GLY A 1 206 ? -4.691 -20.156 3.789 1 97.94 206 GLY A O 1
ATOM 1572 N N . VAL A 1 207 ? -5.145 -18 3.936 1 97.94 207 VAL A N 1
ATOM 1573 C CA . VAL A 1 207 ? -3.857 -17.609 4.508 1 97.94 207 VAL A CA 1
ATOM 1574 C C . VAL A 1 207 ? -3.799 -18.031 5.977 1 97.94 207 VAL A C 1
ATOM 1576 O O . VAL A 1 207 ? -4.715 -17.734 6.746 1 97.94 207 VAL A O 1
ATOM 1579 N N . VAL A 1 208 ? -2.795 -18.766 6.324 1 97.25 208 VAL A N 1
ATOM 1580 C CA . VAL A 1 208 ? -2.535 -19.062 7.73 1 97.25 208 VAL A CA 1
ATOM 1581 C C . VAL A 1 208 ? -1.869 -17.875 8.398 1 97.25 208 VAL A C 1
ATOM 1583 O O . VAL A 1 208 ? -0.726 -17.531 8.078 1 97.25 208 VAL A O 1
ATOM 1586 N N . ARG A 1 209 ? -2.494 -17.328 9.328 1 94.12 209 ARG A N 1
ATOM 1587 C CA . ARG A 1 209 ? -2.098 -16.031 9.859 1 94.12 209 ARG A CA 1
ATOM 1588 C C . ARG A 1 209 ? -1.144 -16.188 11.039 1 94.12 209 ARG A C 1
ATOM 1590 O O . ARG A 1 209 ? -1.331 -17.078 11.883 1 94.12 209 ARG A O 1
ATOM 1597 N N . HIS A 1 210 ? -0.145 -15.445 11.031 1 89.62 210 HIS A N 1
ATOM 1598 C CA . HIS A 1 210 ? 0.861 -15.484 12.086 1 89.62 210 HIS A CA 1
ATOM 1599 C C . HIS A 1 210 ? 0.98 -14.133 12.781 1 89.62 210 HIS A C 1
ATOM 1601 O O . HIS A 1 210 ? 1.652 -14.016 13.812 1 89.62 210 HIS A O 1
ATOM 1607 N N . ARG A 1 211 ? 0.408 -13.141 12.211 1 81.62 211 ARG A N 1
ATOM 1608 C CA . ARG A 1 211 ? 0.516 -11.789 12.758 1 81.62 211 ARG A CA 1
ATOM 1609 C C . ARG A 1 211 ? -0.776 -11.383 13.453 1 81.62 211 ARG A C 1
ATOM 1611 O O . ARG A 1 211 ? -1.865 -11.789 13.047 1 81.62 211 ARG A O 1
ATOM 1618 N N . VAL A 1 212 ? -0.651 -10.852 14.555 1 68.88 212 VAL A N 1
ATOM 1619 C CA . VAL A 1 212 ? -1.831 -10.359 15.258 1 68.88 212 VAL A CA 1
ATOM 1620 C C . VAL A 1 212 ? -2.42 -9.164 14.5 1 68.88 212 VAL A C 1
ATOM 1622 O O . VAL A 1 212 ? -1.7 -8.227 14.156 1 68.88 212 VAL A O 1
ATOM 1625 N N . ALA A 1 213 ? -3.504 -9.453 13.922 1 60.41 213 ALA A N 1
ATOM 1626 C CA . ALA A 1 213 ? -4.207 -8.352 13.273 1 60.41 213 ALA A CA 1
ATOM 1627 C C . ALA A 1 213 ? -4.504 -7.23 14.258 1 60.41 213 ALA A C 1
ATOM 1629 O O . ALA A 1 213 ? -5.168 -7.449 15.273 1 60.41 213 ALA A O 1
ATOM 1630 N N . ALA A 1 214 ? -3.715 -6.293 14.453 1 50.28 214 ALA A N 1
ATOM 1631 C CA . ALA A 1 214 ? -4.02 -5.25 15.43 1 50.28 214 ALA A CA 1
ATOM 1632 C C . ALA A 1 214 ? -5.246 -4.449 15.008 1 50.28 214 ALA A C 1
ATOM 1634 O O . ALA A 1 214 ? -5.516 -4.293 13.812 1 50.28 214 ALA A O 1
ATOM 1635 N N . MET B 1 1 ? 18.047 23.812 18.469 1 91.75 1 MET B N 1
ATOM 1636 C CA . MET B 1 1 ? 16.734 23.344 18.016 1 91.75 1 MET B CA 1
ATOM 1637 C C . MET B 1 1 ? 15.781 23.156 19.188 1 91.75 1 MET B C 1
ATOM 1639 O O . MET B 1 1 ? 16.109 22.469 20.156 1 91.75 1 MET B O 1
ATOM 1643 N N . THR B 1 2 ? 14.648 23.875 19.25 1 98.12 2 THR B N 1
ATOM 1644 C CA . THR B 1 2 ? 13.656 23.688 20.297 1 98.12 2 THR B CA 1
ATOM 1645 C C . THR B 1 2 ? 13.039 22.281 20.219 1 98.12 2 THR B C 1
ATOM 1647 O O . THR B 1 2 ? 12.547 21.875 19.172 1 98.12 2 THR B O 1
ATOM 1650 N N . PRO B 1 3 ? 13.164 21.578 21.281 1 98.56 3 PRO B N 1
ATOM 1651 C CA . PRO B 1 3 ? 12.602 20.234 21.234 1 98.56 3 PRO B CA 1
ATOM 1652 C C . PRO B 1 3 ? 11.078 20.234 21.109 1 98.56 3 PRO B C 1
ATOM 1654 O O . PRO B 1 3 ? 10.406 21.078 21.688 1 98.56 3 PRO B O 1
ATOM 1657 N N . TRP B 1 4 ? 10.609 19.312 20.344 1 98.81 4 TRP B N 1
ATOM 1658 C CA . TRP B 1 4 ? 9.164 19.141 20.266 1 98.81 4 TRP B CA 1
ATOM 1659 C C . TRP B 1 4 ? 8.82 17.672 20.016 1 98.81 4 TRP B C 1
ATOM 1661 O O . TRP B 1 4 ? 9.664 16.891 19.562 1 98.81 4 TRP B O 1
ATOM 1671 N N . GLU B 1 5 ? 7.613 17.281 20.359 1 98.81 5 GLU B N 1
ATOM 1672 C CA . GLU B 1 5 ? 7.043 15.953 20.188 1 98.81 5 GLU B CA 1
ATOM 1673 C C . GLU B 1 5 ? 5.52 16 20.141 1 98.81 5 GLU B C 1
ATOM 1675 O O . GLU B 1 5 ? 4.898 16.734 20.922 1 98.81 5 GLU B O 1
ATOM 1680 N N . ILE B 1 6 ? 4.98 15.266 19.188 1 98.88 6 ILE B N 1
ATOM 1681 C CA . ILE B 1 6 ? 3.521 15.234 19.141 1 98.88 6 ILE B CA 1
ATOM 1682 C C . ILE B 1 6 ? 3.047 13.805 18.875 1 98.88 6 ILE B C 1
ATOM 1684 O O . ILE B 1 6 ? 3.709 13.047 18.172 1 98.88 6 ILE B O 1
ATOM 1688 N N . GLN B 1 7 ? 1.951 13.453 19.469 1 98.75 7 GLN B N 1
ATOM 1689 C CA . GLN B 1 7 ? 1.201 12.227 19.219 1 98.75 7 GLN B CA 1
ATOM 1690 C C . GLN B 1 7 ? -0.274 12.523 18.969 1 98.75 7 GLN B C 1
ATOM 1692 O O . GLN B 1 7 ? -0.864 13.383 19.625 1 98.75 7 GLN B O 1
ATOM 1697 N N . GLY B 1 8 ? -0.757 11.812 18.047 1 98.62 8 GLY B N 1
ATOM 1698 C CA . GLY B 1 8 ? -2.16 12.031 17.734 1 98.62 8 GLY B CA 1
ATOM 1699 C C . GLY B 1 8 ? -2.629 11.25 16.516 1 98.62 8 GLY B C 1
ATOM 1700 O O . GLY B 1 8 ? -2.018 10.25 16.156 1 98.62 8 GLY B O 1
ATOM 1701 N N . ALA B 1 9 ? -3.816 11.625 15.961 1 98.88 9 ALA B N 1
ATOM 1702 C CA . ALA B 1 9 ? -4.422 10.93 14.828 1 98.88 9 ALA B CA 1
ATOM 1703 C C . ALA B 1 9 ? -4.484 11.844 13.602 1 98.88 9 ALA B C 1
ATOM 1705 O O . ALA B 1 9 ? -4.586 13.062 13.734 1 98.88 9 ALA B O 1
ATOM 1706 N N . GLU B 1 10 ? -4.402 11.242 12.492 1 98.81 10 GLU B N 1
ATOM 1707 C CA . GLU B 1 10 ? -4.43 11.945 11.211 1 98.81 10 GLU B CA 1
ATOM 1708 C C . GLU B 1 10 ? -5.441 11.32 10.258 1 98.81 10 GLU B C 1
ATOM 1710 O O . GLU B 1 10 ? -5.617 10.102 10.242 1 98.81 10 GLU B O 1
ATOM 1715 N N . LEU B 1 11 ? -6.16 12.102 9.562 1 98.94 11 LEU B N 1
ATOM 1716 C CA . LEU B 1 11 ? -6.871 11.727 8.344 1 98.94 11 LEU B CA 1
ATOM 1717 C C . LEU B 1 11 ? -6.52 12.664 7.195 1 98.94 11 LEU B C 1
ATOM 1719 O O . LEU B 1 11 ? -6.691 13.875 7.305 1 98.94 11 LEU B O 1
ATOM 1723 N N . ILE B 1 12 ? -5.918 12.156 6.133 1 98.88 12 ILE B N 1
ATOM 1724 C CA . ILE B 1 12 ? -5.551 12.891 4.93 1 98.88 12 ILE B CA 1
ATOM 1725 C C . ILE B 1 12 ? -6.219 12.258 3.713 1 98.88 12 ILE B C 1
ATOM 1727 O O . ILE B 1 12 ? -6.262 11.031 3.588 1 98.88 12 ILE B O 1
ATOM 1731 N N . ASN B 1 13 ? -6.754 13.016 2.842 1 98.94 13 ASN B N 1
ATOM 1732 C CA . ASN B 1 13 ? -7.336 12.602 1.57 1 98.94 13 ASN B CA 1
ATOM 1733 C C . ASN B 1 13 ? -6.574 13.188 0.385 1 98.94 13 ASN B C 1
ATOM 1735 O O . ASN B 1 13 ? -6.426 14.406 0.279 1 98.94 13 ASN B O 1
ATOM 1739 N N . CYS B 1 14 ? -6.094 12.359 -0.455 1 98.5 14 CYS B N 1
ATOM 1740 C CA . CYS B 1 14 ? -5.387 12.797 -1.652 1 98.5 14 CYS B CA 1
ATOM 1741 C C . CYS B 1 14 ? -6.148 12.406 -2.912 1 98.5 14 CYS B C 1
ATOM 1743 O O . CYS B 1 14 ? -7.059 11.578 -2.857 1 98.5 14 CYS B O 1
ATOM 1745 N N . ASN B 1 15 ? -5.703 12.906 -4.055 1 98.69 15 ASN B N 1
ATOM 1746 C CA . ASN B 1 15 ? -6.438 12.727 -5.301 1 98.69 15 ASN B CA 1
ATOM 1747 C C . ASN B 1 15 ? -6.082 11.398 -5.969 1 98.69 15 ASN B C 1
ATOM 1749 O O . ASN B 1 15 ? -6.699 11.016 -6.965 1 98.69 15 ASN B O 1
ATOM 1753 N N . CYS B 1 16 ? -5.184 10.641 -5.52 1 98.44 16 CYS B N 1
ATOM 1754 C CA . CYS B 1 16 ? -4.754 9.398 -6.148 1 98.44 16 CYS B CA 1
ATOM 1755 C C . CYS B 1 16 ? -5.777 8.289 -5.918 1 98.44 16 CYS B C 1
ATOM 1757 O O . CYS B 1 16 ? -6.66 8.422 -5.07 1 98.44 16 CYS B O 1
ATOM 1759 N N . SER B 1 17 ? -5.621 7.168 -6.715 1 97.31 17 SER B N 1
ATOM 1760 C CA . SER B 1 17 ? -6.32 5.922 -6.43 1 97.31 17 SER B CA 1
ATOM 1761 C C . SER B 1 17 ? -5.961 5.387 -5.047 1 97.31 17 SER B C 1
ATOM 1763 O O . SER B 1 17 ? -4.945 5.781 -4.469 1 97.31 17 SER B O 1
ATOM 1765 N N . TYR B 1 18 ? -6.883 4.477 -4.555 1 97.31 18 TYR B N 1
ATOM 1766 C CA . TYR B 1 18 ? -6.574 3.859 -3.268 1 97.31 18 TYR B CA 1
ATOM 1767 C C . TYR B 1 18 ? -5.172 3.264 -3.27 1 97.31 18 TYR B C 1
ATOM 1769 O O . TYR B 1 18 ? -4.742 2.68 -4.266 1 97.31 18 TYR B O 1
ATOM 1777 N N . GLY B 1 19 ? -4.406 3.412 -2.146 1 96.06 19 GLY B N 1
ATOM 1778 C CA . GLY B 1 19 ? -3.039 2.928 -2.018 1 96.06 19 GLY B CA 1
ATOM 1779 C C . GLY B 1 19 ? -2 3.967 -2.395 1 96.06 19 GLY B C 1
ATOM 1780 O O . GLY B 1 19 ? -0.908 3.994 -1.822 1 96.06 19 GLY B O 1
ATOM 1781 N N . CYS B 1 20 ? -2.43 5.059 -3.207 1 97.94 20 CYS B N 1
ATOM 1782 C CA . CYS B 1 20 ? -1.591 6.168 -3.645 1 97.94 20 CYS B CA 1
ATOM 1783 C C . CYS B 1 20 ? -0.203 5.68 -4.043 1 97.94 20 CYS B C 1
ATOM 1785 O O . CYS B 1 20 ? 0.609 5.34 -3.182 1 97.94 20 CYS B O 1
ATOM 1787 N N . PRO B 1 21 ? 0.141 5.621 -5.297 1 97.69 21 PRO B N 1
ATOM 1788 C CA . PRO B 1 21 ? 1.452 5.133 -5.73 1 97.69 21 PRO B CA 1
ATOM 1789 C C . PRO B 1 21 ? 2.605 5.961 -5.168 1 97.69 21 PRO B C 1
ATOM 1791 O O . PRO B 1 21 ? 3.729 5.465 -5.051 1 97.69 21 PRO B O 1
ATOM 1794 N N . CYS B 1 22 ? 2.367 7.156 -4.676 1 97.31 22 CYS B N 1
ATOM 1795 C CA . CYS B 1 22 ? 3.395 8.055 -4.156 1 97.31 22 CYS B CA 1
ATOM 1796 C C . CYS B 1 22 ? 4.027 7.48 -2.895 1 97.31 22 CYS B C 1
ATOM 1798 O O . CYS B 1 22 ? 5.211 7.711 -2.629 1 97.31 22 CYS B O 1
ATOM 1800 N N . GLN B 1 23 ? 3.195 6.699 -2.137 1 97.62 23 GLN B N 1
ATOM 1801 C CA . GLN B 1 23 ? 3.709 6.055 -0.931 1 97.62 23 GLN B CA 1
ATOM 1802 C C . GLN B 1 23 ? 4.84 5.09 -1.263 1 97.62 23 GLN B C 1
ATOM 1804 O O . GLN B 1 23 ? 5.621 4.711 -0.385 1 97.62 23 GLN B O 1
ATOM 1809 N N . PHE B 1 24 ? 4.934 4.742 -2.527 1 97.88 24 PHE B N 1
ATOM 1810 C CA . PHE B 1 24 ? 5.898 3.768 -3.02 1 97.88 24 PHE B CA 1
ATOM 1811 C C . PHE B 1 24 ? 6.879 4.418 -3.99 1 97.88 24 PHE B C 1
ATOM 1813 O O . PHE B 1 24 ? 7.512 3.729 -4.793 1 97.88 24 PHE B O 1
ATOM 1820 N N . ASN B 1 25 ? 6.922 5.73 -4.02 1 96.69 25 ASN B N 1
ATOM 1821 C CA . ASN B 1 25 ? 7.816 6.535 -4.848 1 96.69 25 ASN B CA 1
ATOM 1822 C C . ASN B 1 25 ? 7.477 6.402 -6.328 1 96.69 25 ASN B C 1
ATOM 1824 O O . ASN B 1 25 ? 8.359 6.512 -7.184 1 96.69 25 ASN B O 1
ATOM 1828 N N . ALA B 1 26 ? 6.297 5.977 -6.668 1 96.94 26 ALA B N 1
ATOM 1829 C CA . ALA B 1 26 ? 5.809 6.047 -8.039 1 96.94 26 ALA B CA 1
ATOM 1830 C C . ALA B 1 26 ? 5.102 7.375 -8.305 1 96.94 26 ALA B C 1
ATOM 1832 O O . ALA B 1 26 ? 4.73 8.086 -7.363 1 96.94 26 ALA B O 1
ATOM 1833 N N . PRO B 1 27 ? 4.938 7.777 -9.602 1 96.06 27 PRO B N 1
ATOM 1834 C CA . PRO B 1 27 ? 4.211 9.008 -9.906 1 96.06 27 PRO B CA 1
ATOM 1835 C C . PRO B 1 27 ? 2.754 8.969 -9.461 1 96.06 27 PRO B C 1
ATOM 1837 O O . PRO B 1 27 ? 2.158 7.891 -9.383 1 96.06 27 PRO B O 1
ATOM 1840 N N . PRO B 1 28 ? 2.207 10.156 -9.18 1 97.81 28 PRO B N 1
ATOM 1841 C CA . PRO B 1 28 ? 0.793 10.203 -8.805 1 97.81 28 PRO B CA 1
ATOM 1842 C C . PRO B 1 28 ? -0.126 9.648 -9.891 1 97.81 28 PRO B C 1
ATOM 1844 O O . PRO B 1 28 ? 0.184 9.75 -11.078 1 97.81 28 PRO B O 1
ATOM 1847 N N . THR B 1 29 ? -1.246 9.109 -9.477 1 97.69 29 THR B N 1
ATOM 1848 C CA . THR B 1 29 ? -2.205 8.438 -10.352 1 97.69 29 THR B CA 1
ATOM 1849 C C . THR B 1 29 ? -2.57 9.336 -11.531 1 97.69 29 THR B C 1
ATOM 1851 O O . THR B 1 29 ? -2.658 8.867 -12.672 1 97.69 29 THR B O 1
ATOM 1854 N N . HIS B 1 30 ? -2.691 10.633 -11.289 1 97.31 30 HIS B N 1
ATOM 1855 C CA . HIS B 1 30 ? -3.189 11.539 -12.32 1 97.31 30 HIS B CA 1
ATOM 1856 C C . HIS B 1 30 ? -2.105 12.516 -12.766 1 97.31 30 HIS B C 1
ATOM 1858 O O . HIS B 1 30 ? -2.404 13.555 -13.359 1 97.31 30 HIS B O 1
ATOM 1864 N N . GLY B 1 31 ? -0.949 12.258 -12.273 1 97.5 31 GLY B N 1
ATOM 1865 C CA . GLY B 1 31 ? 0.179 13.055 -12.727 1 97.5 31 GLY B CA 1
ATOM 1866 C C . GLY B 1 31 ? 0.417 14.289 -11.883 1 97.5 31 GLY B C 1
ATOM 1867 O O . GLY B 1 31 ? 1.341 15.062 -12.148 1 97.5 31 GLY B O 1
ATOM 1868 N N . HIS B 1 32 ? -0.452 14.578 -10.953 1 98.31 32 HIS B N 1
ATOM 1869 C CA . HIS B 1 32 ? -0.321 15.688 -10.016 1 98.31 32 HIS B CA 1
ATOM 1870 C C . HIS B 1 32 ? -0.833 15.297 -8.633 1 98.31 32 HIS B C 1
ATOM 1872 O O . HIS B 1 32 ? -1.494 14.266 -8.477 1 98.31 32 HIS B O 1
ATOM 1878 N N . CYS B 1 33 ? -0.487 16.109 -7.652 1 98.38 33 CYS B N 1
ATOM 1879 C CA . CYS B 1 33 ? -0.854 15.789 -6.277 1 98.38 33 CYS B CA 1
ATOM 1880 C C . CYS B 1 33 ? -1.7 16.891 -5.66 1 98.38 33 CYS B C 1
ATOM 1882 O O . CYS B 1 33 ? -1.384 18.078 -5.805 1 98.38 33 CYS B O 1
ATOM 1884 N N . ALA B 1 34 ? -2.768 16.516 -5.051 1 98.75 34 ALA B N 1
ATOM 1885 C CA . ALA B 1 34 ? -3.615 17.375 -4.234 1 98.75 34 ALA B CA 1
ATOM 1886 C C . ALA B 1 34 ? -4.105 16.641 -2.988 1 98.75 34 ALA B C 1
ATOM 1888 O O . ALA B 1 34 ? -4.438 15.461 -3.049 1 98.75 34 ALA B O 1
ATOM 1889 N N . ALA B 1 35 ? -4.168 17.391 -1.905 1 98.75 35 ALA B N 1
ATOM 1890 C CA . ALA B 1 35 ? -4.527 16.719 -0.658 1 98.75 35 ALA B CA 1
ATOM 1891 C C . ALA B 1 35 ? -5.109 17.719 0.346 1 98.75 35 ALA B C 1
ATOM 1893 O O . ALA B 1 35 ? -4.844 18.906 0.269 1 98.75 35 ALA B O 1
ATOM 1894 N N . MET B 1 36 ? -5.898 17.219 1.225 1 98.88 36 MET B N 1
ATOM 1895 C CA . MET B 1 36 ? -6.355 17.969 2.393 1 98.88 36 MET B CA 1
ATOM 1896 C C . MET B 1 36 ? -6.617 17.031 3.57 1 98.88 36 MET B C 1
ATOM 1898 O O . MET B 1 36 ? -6.922 15.859 3.377 1 98.88 36 MET B O 1
ATOM 1902 N N . GLY B 1 37 ? -6.508 17.562 4.699 1 98.88 37 GLY B N 1
ATOM 1903 C CA . GLY B 1 37 ? -6.746 16.781 5.902 1 98.88 37 GLY B CA 1
ATOM 1904 C C . GLY B 1 37 ? -6.336 17.5 7.172 1 98.88 37 GLY B C 1
ATOM 1905 O O . GLY B 1 37 ? -6.129 18.719 7.164 1 98.88 37 GLY B O 1
ATOM 1906 N N . ALA B 1 38 ? -6.305 16.75 8.281 1 98.94 38 ALA B N 1
ATOM 1907 C CA . ALA B 1 38 ? -6.031 17.359 9.578 1 98.94 38 ALA B CA 1
ATOM 1908 C C . ALA B 1 38 ? -5.363 16.344 10.516 1 98.94 38 ALA B C 1
ATOM 1910 O O . ALA B 1 38 ? -5.375 15.148 10.258 1 98.94 38 ALA B O 1
ATOM 1911 N N . ILE B 1 39 ? -4.738 16.875 11.5 1 98.94 39 ILE B N 1
ATOM 1912 C CA . ILE B 1 39 ? -4.141 16.141 12.609 1 98.94 39 ILE B CA 1
ATOM 1913 C C . ILE B 1 39 ? -4.723 16.656 13.93 1 98.94 39 ILE B C 1
ATOM 1915 O O . ILE B 1 39 ? -4.832 17.859 14.141 1 98.94 39 ILE B O 1
ATOM 1919 N N . SER B 1 40 ? -5.184 15.773 14.711 1 98.94 40 SER B N 1
ATOM 1920 C CA . SER B 1 40 ? -5.535 16.078 16.094 1 98.94 40 SER B CA 1
ATOM 1921 C C . SER B 1 40 ? -4.441 15.625 17.047 1 98.94 40 SER B C 1
ATOM 1923 O O . SER B 1 40 ? -4.18 14.43 17.188 1 98.94 40 SER B O 1
ATOM 1925 N N . ILE B 1 41 ? -3.82 16.594 17.688 1 98.94 41 ILE B N 1
ATOM 1926 C CA . ILE B 1 41 ? -2.754 16.297 18.625 1 98.94 41 ILE B CA 1
ATOM 1927 C C . ILE B 1 41 ? -3.355 15.914 19.984 1 98.94 41 ILE B C 1
ATOM 1929 O O . ILE B 1 41 ? -3.988 16.734 20.641 1 98.94 41 ILE B O 1
ATOM 1933 N N . ASP B 1 42 ? -3.145 14.688 20.344 1 98.81 42 ASP B N 1
ATOM 1934 C CA . ASP B 1 42 ? -3.639 14.227 21.641 1 98.81 42 ASP B CA 1
ATOM 1935 C C . ASP B 1 42 ? -2.719 14.672 22.766 1 98.81 42 ASP B C 1
ATOM 1937 O O . ASP B 1 42 ? -3.188 15.117 23.812 1 98.81 42 ASP B O 1
ATOM 1941 N N . SER B 1 43 ? -1.455 14.516 22.516 1 98.75 43 SER B N 1
ATOM 1942 C CA . SER B 1 43 ? -0.439 14.945 23.469 1 98.75 43 SER B CA 1
ATOM 1943 C C . SER B 1 43 ? 0.811 15.453 22.766 1 98.75 43 SER B C 1
ATOM 1945 O O . SER B 1 43 ? 1.206 14.914 21.719 1 98.75 43 SER B O 1
ATOM 1947 N N . GLY B 1 44 ? 1.419 16.531 23.328 1 98.75 44 GLY B N 1
ATOM 1948 C CA . GLY B 1 44 ? 2.652 17.016 22.734 1 98.75 44 GLY B CA 1
ATOM 1949 C C . GLY B 1 44 ? 3.16 18.297 23.391 1 98.75 44 GLY B C 1
ATOM 1950 O O . GLY B 1 44 ? 2.564 18.781 24.344 1 98.75 44 GLY B O 1
ATOM 1951 N N . HIS B 1 45 ? 4.258 18.703 22.906 1 98.88 45 HIS B N 1
ATOM 1952 C CA . HIS B 1 45 ? 4.855 19.953 23.375 1 98.88 45 HIS B CA 1
ATOM 1953 C C . HIS B 1 45 ? 5.793 20.531 22.328 1 98.88 45 HIS B C 1
ATOM 1955 O O . HIS B 1 45 ? 6.27 19.828 21.453 1 98.88 45 HIS B O 1
ATOM 1961 N N . TYR B 1 46 ? 6.027 21.75 22.438 1 98.88 46 TYR B N 1
ATOM 1962 C CA . TYR B 1 46 ? 7.074 22.516 21.766 1 98.88 46 TYR B CA 1
ATOM 1963 C C . TYR B 1 46 ? 7.824 23.391 22.766 1 98.88 46 TYR B C 1
ATOM 1965 O O . TYR B 1 46 ? 7.312 24.422 23.219 1 98.88 46 TYR B O 1
ATOM 1973 N N . GLY B 1 47 ? 9.062 22.984 23.094 1 98.62 47 GLY B N 1
ATOM 1974 C CA . GLY B 1 47 ? 9.656 23.594 24.281 1 98.62 47 GLY B CA 1
ATOM 1975 C C . GLY B 1 47 ? 8.781 23.484 25.5 1 98.62 47 GLY B C 1
ATOM 1976 O O . GLY B 1 47 ? 8.383 22.391 25.891 1 98.62 47 GLY B O 1
ATOM 1977 N N . ASP B 1 48 ? 8.414 24.594 26 1 98.44 48 ASP B N 1
ATOM 1978 C CA . ASP B 1 48 ? 7.605 24.625 27.219 1 98.44 48 ASP B CA 1
ATOM 1979 C C . ASP B 1 48 ? 6.125 24.766 26.891 1 98.44 48 ASP B C 1
ATOM 1981 O O . ASP B 1 48 ? 5.277 24.734 27.781 1 98.44 48 ASP B O 1
ATOM 1985 N N . VAL B 1 49 ? 5.781 24.906 25.625 1 98.88 49 VAL B N 1
ATOM 1986 C CA . VAL B 1 49 ? 4.391 25.094 25.219 1 98.88 49 VAL B CA 1
ATOM 1987 C C . VAL B 1 49 ? 3.703 23.734 25.109 1 98.88 49 VAL B C 1
ATOM 1989 O O . VAL B 1 49 ? 4.137 22.875 24.344 1 98.88 49 VAL B O 1
ATOM 1992 N N . VAL B 1 50 ? 2.674 23.5 25.875 1 98.81 50 VAL B N 1
ATOM 1993 C CA . VAL B 1 50 ? 1.884 22.266 25.812 1 98.81 50 VAL B CA 1
ATOM 1994 C C . VAL B 1 50 ? 0.945 22.328 24.609 1 98.81 50 VAL B C 1
ATOM 1996 O O . VAL B 1 50 ? 0.251 23.328 24.406 1 98.81 50 VAL B O 1
ATOM 1999 N N . LEU B 1 51 ? 0.91 21.25 23.844 1 98.88 51 LEU B N 1
ATOM 2000 C CA . LEU B 1 51 ? 0.151 21.25 22.594 1 98.88 51 LEU B CA 1
ATOM 2001 C C . LEU B 1 51 ? -1.024 20.281 22.688 1 98.88 51 LEU B C 1
ATOM 2003 O O . LEU B 1 51 ? -1.649 19.953 21.672 1 98.88 51 LEU B O 1
ATOM 2007 N N . ASP B 1 52 ? -1.351 19.766 23.875 1 98.75 52 ASP B N 1
ATOM 2008 C CA . ASP B 1 52 ? -2.451 18.828 24.062 1 98.75 52 ASP B CA 1
ATOM 2009 C C . ASP B 1 52 ? -3.764 19.422 23.547 1 98.75 52 ASP B C 1
ATOM 2011 O O . ASP B 1 52 ? -4.164 20.516 23.953 1 98.75 52 ASP B O 1
ATOM 2015 N N . GLY B 1 53 ? -4.32 18.672 22.641 1 98.44 53 GLY B N 1
ATOM 2016 C CA . GLY B 1 53 ? -5.656 19.047 22.188 1 98.44 53 GLY B CA 1
ATOM 2017 C C . GLY B 1 53 ? -5.648 19.969 21 1 98.44 53 GLY B C 1
ATOM 2018 O O . GLY B 1 53 ? -6.703 20.281 20.438 1 98.44 53 GLY B O 1
ATOM 2019 N N . VAL B 1 54 ? -4.5 20.438 20.578 1 98.88 54 VAL B N 1
ATOM 2020 C CA . VAL B 1 54 ? -4.414 21.328 19.438 1 98.88 54 VAL B CA 1
ATOM 2021 C C . VAL B 1 54 ? -4.664 20.547 18.141 1 98.88 54 VAL B C 1
ATOM 2023 O O . VAL B 1 54 ? -4.191 19.422 18 1 98.88 54 VAL B O 1
ATOM 2026 N N . ARG B 1 55 ? -5.414 21.141 17.234 1 98.94 55 ARG B N 1
ATOM 2027 C CA . ARG B 1 55 ? -5.656 20.562 15.914 1 98.94 55 ARG B CA 1
ATOM 2028 C C . ARG B 1 55 ? -5.09 21.453 14.812 1 98.94 55 ARG B C 1
ATOM 2030 O O . ARG B 1 55 ? -5.176 22.672 14.891 1 98.94 55 ARG B O 1
ATOM 2037 N N . ILE B 1 56 ? -4.531 20.828 13.852 1 98.94 56 ILE B N 1
ATOM 2038 C CA . ILE B 1 56 ? -4.039 21.531 12.672 1 98.94 56 ILE B CA 1
ATOM 2039 C C . ILE B 1 56 ? -4.609 20.891 11.414 1 98.94 56 ILE B C 1
ATOM 2041 O O . ILE B 1 56 ? -4.992 19.719 11.422 1 98.94 56 ILE B O 1
ATOM 2045 N N . ALA B 1 57 ? -4.734 21.625 10.344 1 98.94 57 ALA B N 1
ATOM 2046 C CA . ALA B 1 57 ? -5.227 21.156 9.047 1 98.94 57 ALA B CA 1
ATOM 2047 C C . ALA B 1 57 ? -4.453 21.812 7.902 1 98.94 57 ALA B C 1
ATOM 2049 O O . ALA B 1 57 ? -3.707 22.766 8.109 1 98.94 57 ALA B O 1
ATOM 2050 N N . VAL B 1 58 ? -4.598 21.219 6.762 1 98.75 58 VAL B N 1
ATOM 2051 C CA . VAL B 1 58 ? -3.861 21.734 5.613 1 98.75 58 VAL B CA 1
ATOM 2052 C C . VAL B 1 58 ? -4.609 21.391 4.328 1 98.75 58 VAL B C 1
ATOM 2054 O O . VAL B 1 58 ? -5.332 20.391 4.266 1 98.75 58 VAL B O 1
ATOM 2057 N N . VAL B 1 59 ? -4.496 22.203 3.357 1 98.88 59 VAL B N 1
ATOM 2058 C CA . VAL B 1 59 ? -4.801 21.922 1.955 1 98.88 59 VAL B CA 1
ATOM 2059 C C . VAL B 1 59 ? -3.539 22.078 1.112 1 98.88 59 VAL B C 1
ATOM 2061 O O . VAL B 1 59 ? -2.814 23.078 1.247 1 98.88 59 VAL B O 1
ATOM 2064 N N . PHE B 1 60 ? -3.209 21.094 0.294 1 98.75 60 PHE B N 1
ATOM 2065 C CA . PHE B 1 60 ? -2.018 21.078 -0.546 1 98.75 60 PHE B CA 1
ATOM 2066 C C . PHE B 1 60 ? -2.389 20.875 -2.01 1 98.75 60 PHE B C 1
ATOM 2068 O O . PHE B 1 60 ? -3.373 20.203 -2.32 1 98.75 60 PHE B O 1
ATOM 2075 N N . GLU B 1 61 ? -1.485 21.422 -2.877 1 98.69 61 GLU B N 1
ATOM 2076 C CA . GLU B 1 61 ? -1.562 21.109 -4.301 1 98.69 61 GLU B CA 1
ATOM 2077 C C . GLU B 1 61 ? -0.192 21.219 -4.965 1 98.69 61 GLU B C 1
ATOM 2079 O O . GLU B 1 61 ? 0.557 22.172 -4.703 1 98.69 61 GLU B O 1
ATOM 2084 N N . TRP B 1 62 ? 0.168 20.312 -5.742 1 98.62 62 TRP B N 1
ATOM 2085 C CA . TRP B 1 62 ? 1.35 20.328 -6.598 1 98.62 62 TRP B CA 1
ATOM 2086 C C . TRP B 1 62 ? 0.97 20.078 -8.055 1 98.62 62 TRP B C 1
ATOM 2088 O O . TRP B 1 62 ? 0.107 19.25 -8.336 1 98.62 62 TRP B O 1
ATOM 2098 N N . PRO B 1 63 ? 1.545 20.75 -8.992 1 98.31 63 PRO B N 1
ATOM 2099 C CA . PRO B 1 63 ? 1.237 20.516 -10.398 1 98.31 63 PRO B CA 1
ATOM 2100 C C . PRO B 1 63 ? 1.773 19.172 -10.906 1 98.31 63 PRO B C 1
ATOM 2102 O O . PRO B 1 63 ? 1.381 18.719 -11.984 1 98.31 63 PRO B O 1
ATOM 2105 N N . GLY B 1 64 ? 2.691 18.531 -10.258 1 97.94 64 GLY B N 1
ATOM 2106 C CA . GLY B 1 64 ? 3.289 17.234 -10.5 1 97.94 64 GLY B CA 1
ATOM 2107 C C . GLY B 1 64 ? 3.488 16.422 -9.227 1 97.94 64 GLY B C 1
ATOM 2108 O O . GLY B 1 64 ? 2.717 16.562 -8.273 1 97.94 64 GLY B O 1
ATOM 2109 N N . ALA B 1 65 ? 4.457 15.484 -9.266 1 97.38 65 ALA B N 1
ATOM 2110 C CA . ALA B 1 65 ? 4.832 14.781 -8.039 1 97.38 65 ALA B CA 1
ATOM 2111 C C . ALA B 1 65 ? 5.383 15.758 -7.004 1 97.38 65 ALA B C 1
ATOM 2113 O O . ALA B 1 65 ? 6.012 16.75 -7.352 1 97.38 65 ALA B O 1
ATOM 2114 N N . ILE B 1 66 ? 5.211 15.43 -5.789 1 96.94 66 ILE B N 1
ATOM 2115 C CA . ILE B 1 66 ? 5.57 16.312 -4.688 1 9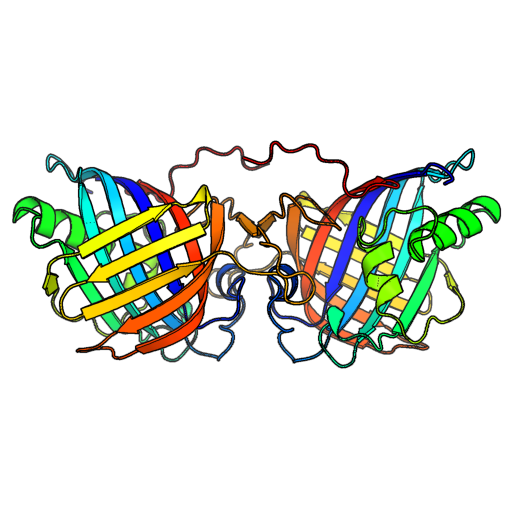6.94 66 ILE B CA 1
ATOM 2116 C C . ILE B 1 66 ? 7.047 16.688 -4.789 1 96.94 66 ILE B C 1
ATOM 2118 O O . ILE B 1 66 ? 7.406 17.859 -4.645 1 96.94 66 ILE B O 1
ATOM 2122 N N . HIS B 1 67 ? 7.918 15.719 -5.117 1 95 67 HIS B N 1
ATOM 2123 C CA . HIS B 1 67 ? 9.359 15.953 -5.098 1 95 67 HIS B CA 1
ATOM 2124 C C . HIS B 1 67 ? 9.781 16.875 -6.234 1 95 67 HIS B C 1
ATOM 2126 O O . HIS B 1 67 ? 10.906 17.375 -6.246 1 95 67 HIS B O 1
ATOM 2132 N N . GLU B 1 68 ? 8.914 17.109 -7.184 1 96.75 68 GLU B N 1
ATOM 2133 C CA . GLU B 1 68 ? 9.211 18 -8.305 1 96.75 68 GLU B CA 1
ATOM 2134 C C . GLU B 1 68 ? 9.008 19.453 -7.918 1 96.75 68 GLU B C 1
ATOM 2136 O O . GLU B 1 68 ? 9.383 20.359 -8.664 1 96.75 68 GLU B O 1
ATOM 2141 N N . GLY B 1 69 ? 8.352 19.734 -6.82 1 97.38 69 GLY B N 1
ATOM 2142 C CA . GLY B 1 69 ? 8.227 21.078 -6.273 1 97.38 69 GLY B CA 1
ATOM 2143 C C . GLY B 1 69 ? 7.055 21.844 -6.84 1 97.38 69 GLY B C 1
ATOM 2144 O O . GLY B 1 69 ? 6.055 21.266 -7.25 1 97.38 69 GLY B O 1
ATOM 2145 N N . ARG B 1 70 ? 7.039 23.156 -6.535 1 98.25 70 ARG B N 1
ATOM 2146 C CA . ARG B 1 70 ? 6.078 24.141 -7.02 1 98.25 70 ARG B CA 1
ATOM 2147 C C . ARG B 1 70 ? 4.719 23.969 -6.348 1 98.25 70 ARG B C 1
ATOM 2149 O O . ARG B 1 70 ? 3.68 24.219 -6.961 1 98.25 70 ARG B O 1
ATOM 2156 N N . GLY B 1 71 ? 4.746 23.469 -5.215 1 98.62 71 GLY B N 1
ATOM 2157 C CA . GLY B 1 71 ? 3.514 23.25 -4.473 1 98.62 71 GLY B CA 1
ATOM 2158 C C . GLY B 1 71 ? 2.947 24.516 -3.863 1 98.62 71 GLY B C 1
ATOM 2159 O O . GLY B 1 71 ? 3.645 25.531 -3.766 1 98.62 71 GLY B O 1
ATOM 2160 N N . ARG B 1 72 ? 1.67 24.438 -3.502 1 98.62 72 ARG B N 1
ATOM 2161 C CA . ARG B 1 72 ? 0.984 25.453 -2.715 1 98.62 72 ARG B CA 1
ATOM 2162 C C . ARG B 1 72 ? 0.299 24.844 -1.499 1 98.62 72 ARG B C 1
ATOM 2164 O O . ARG B 1 72 ? -0.161 23.688 -1.553 1 98.62 72 ARG B O 1
ATOM 2171 N N . CYS B 1 73 ? 0.197 25.688 -0.466 1 98.38 73 CYS B N 1
ATOM 2172 C CA . CYS B 1 73 ? -0.446 25.125 0.721 1 98.38 73 CYS B CA 1
ATOM 2173 C C . CYS B 1 73 ? -1.213 26.203 1.478 1 98.38 73 CYS B C 1
ATOM 2175 O O . CYS B 1 73 ? -0.889 27.391 1.378 1 98.38 73 CYS B O 1
ATOM 2177 N N . GLN B 1 74 ? -2.262 25.859 2.092 1 98.75 74 GLN B N 1
ATOM 2178 C CA . GLN B 1 74 ? -3.02 26.625 3.068 1 98.75 74 GLN B CA 1
ATOM 2179 C C . GLN B 1 74 ? -2.961 25.984 4.449 1 98.75 74 GLN B C 1
ATOM 2181 O O . GLN B 1 74 ? -3.682 25.031 4.723 1 98.75 74 GLN B O 1
ATOM 2186 N N . PRO B 1 75 ? -2.107 26.5 5.305 1 98.75 75 PRO B N 1
ATOM 2187 C CA . PRO B 1 75 ? -2.113 25.984 6.676 1 98.75 75 PRO B CA 1
ATOM 2188 C C . PRO B 1 75 ? -3.287 26.5 7.5 1 98.75 75 PRO B C 1
ATOM 2190 O O . PRO B 1 75 ? -3.691 27.656 7.344 1 98.75 75 PRO B O 1
ATOM 2193 N N . ILE B 1 76 ? -3.83 25.703 8.352 1 98.88 76 ILE B N 1
ATOM 2194 C CA . ILE B 1 76 ? -4.938 26.062 9.227 1 98.88 76 ILE B CA 1
ATOM 2195 C C . ILE B 1 76 ? -4.645 25.594 10.648 1 98.88 76 ILE B C 1
ATOM 2197 O O . ILE B 1 76 ? -4.168 24.484 10.859 1 98.88 76 ILE B O 1
ATOM 2201 N N . VAL B 1 77 ? -4.879 26.391 11.602 1 98.88 77 VAL B N 1
ATOM 2202 C CA . VAL B 1 77 ? -4.766 26.062 13.016 1 98.88 77 VAL B CA 1
ATOM 2203 C C . VAL B 1 77 ? -6.109 26.266 13.711 1 98.88 77 VAL B C 1
ATOM 2205 O O . VAL B 1 77 ? -6.816 27.234 13.422 1 98.88 77 VAL B O 1
ATOM 2208 N N . ASP B 1 78 ? -6.414 25.359 14.578 1 98.69 78 ASP B N 1
ATOM 2209 C CA . ASP B 1 78 ? -7.664 25.469 15.328 1 98.69 78 ASP B CA 1
ATOM 2210 C C . ASP B 1 78 ? -7.77 26.828 16.031 1 98.69 78 ASP B C 1
ATOM 2212 O O . ASP B 1 78 ? -6.812 27.266 16.672 1 98.69 78 ASP B O 1
ATOM 2216 N N . GLU B 1 79 ? -8.859 27.438 16.031 1 98.5 79 GLU B N 1
ATOM 2217 C CA . GLU B 1 79 ? -9.07 28.75 16.609 1 98.5 79 GLU B CA 1
ATOM 2218 C C . GLU B 1 79 ? -8.953 28.719 18.141 1 98.5 79 GLU B C 1
ATOM 2220 O O . GLU B 1 79 ? -8.742 29.75 18.766 1 98.5 79 GLU B O 1
ATOM 2225 N N . ARG B 1 80 ? -9.102 27.625 18.75 1 98.38 80 ARG B N 1
ATOM 2226 C CA . ARG B 1 80 ? -9.055 27.484 20.203 1 98.38 80 ARG B CA 1
ATOM 2227 C C . ARG B 1 80 ? -7.617 27.5 20.703 1 98.38 80 ARG B C 1
ATOM 2229 O O . ARG B 1 80 ? -7.375 27.672 21.906 1 98.38 80 ARG B O 1
ATOM 2236 N N . ALA B 1 81 ? -6.633 27.281 19.797 1 98.69 81 ALA B N 1
ATOM 2237 C CA . ALA B 1 81 ? -5.227 27.297 20.188 1 98.69 81 ALA B CA 1
ATOM 2238 C C . ALA B 1 81 ? -4.809 28.672 20.688 1 98.69 81 ALA B C 1
ATOM 2240 O O . ALA B 1 81 ? -5.184 29.688 20.109 1 98.69 81 ALA B O 1
ATOM 2241 N N . SER B 1 82 ? -4.035 28.766 21.734 1 98.62 82 SER B N 1
ATOM 2242 C CA . SER B 1 82 ? -3.492 30.016 22.25 1 98.62 82 SER B CA 1
ATOM 2243 C C . SER B 1 82 ? -2.457 30.594 21.297 1 98.62 82 SER B C 1
ATOM 2245 O O . SER B 1 82 ? -1.95 29.891 20.422 1 98.62 82 SER B O 1
ATOM 2247 N N . PRO B 1 83 ? -2.189 31.891 21.484 1 98.38 83 PRO B N 1
ATOM 2248 C CA . PRO B 1 83 ? -1.158 32.469 20.625 1 98.38 83 PRO B CA 1
ATOM 2249 C C . PRO B 1 83 ? 0.16 31.703 20.672 1 98.38 83 PRO B C 1
ATOM 2251 O O . PRO B 1 83 ? 0.793 31.5 19.641 1 98.38 83 PRO B O 1
ATOM 2254 N N . ALA B 1 84 ? 0.557 31.234 21.875 1 98.69 84 ALA B N 1
ATOM 2255 C CA . ALA B 1 84 ? 1.787 30.453 22.016 1 98.69 84 ALA B CA 1
ATOM 2256 C C . ALA B 1 84 ? 1.676 29.125 21.281 1 98.69 84 ALA B C 1
ATOM 2258 O O . ALA B 1 84 ? 2.631 28.672 20.641 1 98.69 84 ALA B O 1
ATOM 2259 N N . GLN B 1 85 ? 0.554 28.469 21.375 1 98.88 85 GLN B N 1
ATOM 2260 C CA . GLN B 1 85 ? 0.312 27.203 20.688 1 98.88 85 GLN B CA 1
ATOM 2261 C C . GLN B 1 85 ? 0.332 27.391 19.172 1 98.88 85 GLN B C 1
ATOM 2263 O O . GLN B 1 85 ? 0.902 26.578 18.438 1 98.88 85 GLN B O 1
ATOM 2268 N N . ARG B 1 86 ? -0.295 28.469 18.703 1 98.75 86 ARG B N 1
ATOM 2269 C CA . ARG B 1 86 ? -0.335 28.766 17.281 1 98.75 86 ARG B CA 1
ATOM 2270 C C . ARG B 1 86 ? 1.072 28.938 16.703 1 98.75 86 ARG B C 1
ATOM 2272 O O . ARG B 1 86 ? 1.408 28.344 15.68 1 98.75 86 ARG B O 1
ATOM 2279 N N . GLU B 1 87 ? 1.835 29.719 17.406 1 98.38 87 GLU B N 1
ATOM 2280 C CA . GLU B 1 87 ? 3.211 29.922 16.969 1 98.38 87 GLU B CA 1
ATOM 2281 C C . GLU B 1 87 ? 3.98 28.609 16.922 1 98.38 87 GLU B C 1
ATOM 2283 O O . GLU B 1 87 ? 4.695 28.328 15.961 1 98.38 87 GLU B O 1
ATOM 2288 N N . ALA B 1 88 ? 3.824 27.812 17.922 1 98.75 88 ALA B N 1
ATOM 2289 C CA . ALA B 1 88 ? 4.527 26.531 18.047 1 98.75 88 ALA B CA 1
ATOM 2290 C C . ALA B 1 88 ? 4.168 25.594 16.906 1 98.75 88 ALA B C 1
ATOM 2292 O O . ALA B 1 88 ? 5.051 25.062 16.234 1 98.75 88 ALA B O 1
ATOM 2293 N N . VAL B 1 89 ? 2.904 25.391 16.656 1 98.81 89 VAL B N 1
ATOM 2294 C CA . VAL B 1 89 ? 2.486 24.406 15.656 1 98.81 89 VAL B CA 1
ATOM 2295 C C . VAL B 1 89 ? 2.822 24.922 14.258 1 98.81 89 VAL B C 1
ATOM 2297 O O . VAL B 1 89 ? 3.137 24.125 13.359 1 98.81 89 VAL B O 1
ATOM 2300 N N . LEU B 1 90 ? 2.791 26.219 14.055 1 98.62 90 LEU B N 1
ATOM 2301 C CA . LEU B 1 90 ? 3.172 26.75 12.75 1 98.62 90 LEU B CA 1
ATOM 2302 C C . LEU B 1 90 ? 4.66 26.531 12.492 1 98.62 90 LEU B C 1
ATOM 2304 O O . LEU B 1 90 ? 5.062 26.281 11.359 1 98.62 90 LEU B O 1
ATOM 2308 N N . LYS B 1 91 ? 5.469 26.641 13.531 1 98.38 91 LYS B N 1
ATOM 2309 C CA . LYS B 1 91 ? 6.887 26.312 13.391 1 98.38 91 LYS B CA 1
ATOM 2310 C C . LYS B 1 91 ? 7.074 24.844 13.023 1 98.38 91 LYS B C 1
ATOM 2312 O O . LYS B 1 91 ? 7.852 24.516 12.125 1 98.38 91 LYS B O 1
ATOM 2317 N N . ILE B 1 92 ? 6.312 23.984 13.625 1 98.38 92 ILE B N 1
ATOM 2318 C CA . ILE B 1 92 ? 6.375 22.562 13.32 1 98.38 92 ILE B CA 1
ATOM 2319 C C . ILE B 1 92 ? 5.93 22.312 11.875 1 98.38 92 ILE B C 1
ATOM 2321 O O . ILE B 1 92 ? 6.613 21.641 11.109 1 98.38 92 ILE B O 1
ATOM 2325 N N . MET B 1 93 ? 4.809 22.922 11.469 1 98.12 93 MET B N 1
ATOM 2326 C CA . MET B 1 93 ? 4.191 22.703 10.164 1 98.12 93 MET B CA 1
ATOM 2327 C C . MET B 1 93 ? 5.105 23.188 9.039 1 98.12 93 MET B C 1
ATOM 2329 O O . MET B 1 93 ? 5.008 22.719 7.906 1 98.12 93 MET B O 1
ATOM 2333 N N . THR B 1 94 ? 6.02 24.062 9.352 1 96.62 94 THR B N 1
ATOM 2334 C CA . THR B 1 94 ? 6.898 24.625 8.328 1 96.62 94 THR B CA 1
ATOM 2335 C C . THR B 1 94 ? 8.258 23.938 8.352 1 96.62 94 THR B C 1
ATOM 2337 O O . THR B 1 94 ? 9.188 24.375 7.668 1 96.62 94 THR B O 1
ATOM 2340 N N . GLY B 1 95 ? 8.359 22.938 9.266 1 96.5 95 GLY B N 1
ATOM 2341 C CA . GLY B 1 95 ? 9.562 22.125 9.289 1 96.5 95 GLY B CA 1
ATOM 2342 C C . GLY B 1 95 ? 10.672 22.719 10.133 1 96.5 95 GLY B C 1
ATOM 2343 O O . GLY B 1 95 ? 11.812 22.25 10.094 1 96.5 95 GLY B O 1
ATOM 2344 N N . GLN B 1 96 ? 10.32 23.828 10.812 1 96.38 96 GLN B N 1
ATOM 2345 C CA . GLN B 1 96 ? 11.312 24.391 11.719 1 96.38 96 GLN B CA 1
ATOM 2346 C C . GLN B 1 96 ? 11.602 23.453 12.883 1 96.38 96 GLN B C 1
ATOM 2348 O O . GLN B 1 96 ? 10.758 22.625 13.234 1 96.38 96 GLN B O 1
ATOM 2353 N N . ASP B 1 97 ? 12.82 23.531 13.406 1 97.94 97 ASP B N 1
ATOM 2354 C CA . ASP B 1 97 ? 13.297 22.719 14.523 1 97.94 97 ASP B CA 1
ATOM 2355 C C . ASP B 1 97 ? 13.125 21.234 14.227 1 97.94 97 ASP B C 1
ATOM 2357 O O . ASP B 1 97 ? 12.711 20.469 15.094 1 97.94 97 ASP B O 1
ATOM 2361 N N . THR B 1 98 ? 13.305 20.844 13 1 98.06 98 THR B N 1
ATOM 2362 C CA . THR B 1 98 ? 13.219 19.469 12.516 1 98.06 98 THR B CA 1
ATOM 2363 C C . THR B 1 98 ? 14.422 19.141 11.641 1 98.06 98 THR B C 1
ATOM 2365 O O . THR B 1 98 ? 14.844 19.953 10.82 1 98.06 98 THR B O 1
ATOM 2368 N N . ASP B 1 99 ? 14.992 17.953 11.875 1 97.31 99 ASP B N 1
ATOM 2369 C CA . ASP B 1 99 ? 16.047 17.5 10.977 1 97.31 99 ASP B CA 1
ATOM 2370 C C . ASP B 1 99 ? 15.555 17.484 9.523 1 97.31 99 ASP B C 1
ATOM 2372 O O . ASP B 1 99 ? 14.414 17.125 9.25 1 97.31 99 ASP B O 1
ATOM 2376 N N . PRO B 1 100 ? 16.516 17.844 8.625 1 93 100 PRO B N 1
ATOM 2377 C CA . PRO B 1 100 ? 16.109 17.875 7.219 1 93 100 PRO B CA 1
ATOM 2378 C C . PRO B 1 100 ? 15.477 16.562 6.758 1 93 100 PRO B C 1
ATOM 2380 O O . PRO B 1 100 ? 16.078 15.492 6.918 1 93 100 PRO B O 1
ATOM 2383 N N . PHE B 1 101 ? 14.203 16.609 6.266 1 92 101 PHE B N 1
ATOM 2384 C CA . PHE B 1 101 ? 13.461 15.539 5.613 1 92 101 PHE B CA 1
ATOM 2385 C C . PHE B 1 101 ? 13.07 14.461 6.621 1 92 101 PHE B C 1
ATOM 2387 O O . PHE B 1 101 ? 12.742 13.336 6.234 1 92 101 PHE B O 1
ATOM 2394 N N . ALA B 1 102 ? 13.109 14.797 7.859 1 95.69 102 ALA B N 1
ATOM 2395 C CA . ALA B 1 102 ? 12.852 13.789 8.891 1 95.69 102 ALA B CA 1
ATOM 2396 C C . ALA B 1 102 ? 11.352 13.57 9.078 1 95.69 102 ALA B C 1
ATOM 2398 O O . ALA B 1 102 ? 10.93 12.492 9.492 1 95.69 102 ALA B O 1
ATOM 2399 N N . THR B 1 103 ? 10.562 14.586 8.82 1 97.62 103 THR B N 1
ATOM 2400 C CA . THR B 1 103 ? 9.109 14.492 8.953 1 97.62 103 THR B CA 1
ATOM 2401 C C . THR B 1 103 ? 8.422 14.938 7.664 1 97.62 103 THR B C 1
ATOM 2403 O O . THR B 1 103 ? 9.039 15.602 6.824 1 97.62 103 THR B O 1
ATOM 2406 N N . MET B 1 104 ? 7.121 14.609 7.543 1 97.31 104 MET B N 1
ATOM 2407 C CA . MET B 1 104 ? 6.336 15.07 6.402 1 97.31 104 MET B CA 1
ATOM 2408 C C . MET B 1 104 ? 6.316 16.594 6.332 1 97.31 104 MET B C 1
ATOM 2410 O O . MET B 1 104 ? 6.332 17.172 5.238 1 97.31 104 MET B O 1
ATOM 2414 N N . PHE B 1 105 ? 6.352 17.266 7.512 1 97.94 105 PHE B N 1
ATOM 2415 C CA . PHE B 1 105 ? 6.34 18.719 7.547 1 97.94 105 PHE B CA 1
ATOM 2416 C C . PHE B 1 105 ? 7.562 19.297 6.836 1 97.94 105 PHE B C 1
ATOM 2418 O O . PHE B 1 105 ? 7.434 20.172 5.98 1 97.94 105 PHE B O 1
ATOM 2425 N N . SER B 1 106 ? 8.688 18.781 7.223 1 96.62 106 SER B N 1
ATOM 2426 C CA . SER B 1 106 ? 9.945 19.234 6.629 1 96.62 106 SER B CA 1
ATOM 2427 C C . SER B 1 106 ? 9.992 18.906 5.137 1 96.62 106 SER B C 1
ATOM 2429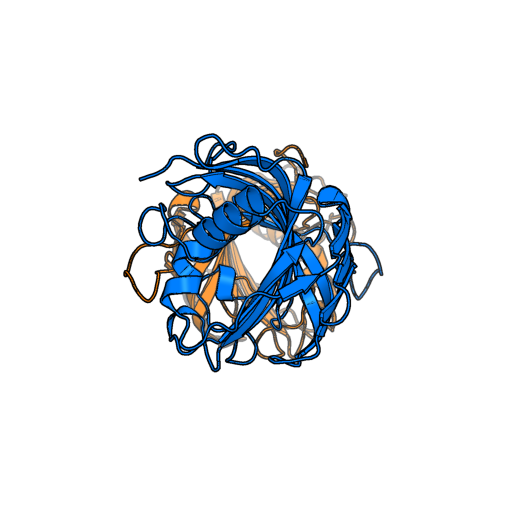 O O . SER B 1 106 ? 10.422 19.734 4.332 1 96.62 106 SER B O 1
ATOM 2431 N N . VAL B 1 107 ? 9.555 17.734 4.762 1 95.69 107 VAL B N 1
ATOM 2432 C CA . VAL B 1 107 ? 9.57 17.312 3.367 1 95.69 107 VAL B CA 1
ATOM 2433 C C . VAL B 1 107 ? 8.664 18.219 2.539 1 95.69 107 VAL B C 1
ATOM 2435 O O . VAL B 1 107 ? 9.102 18.781 1.534 1 95.69 107 VAL B O 1
ATOM 2438 N N . PHE B 1 108 ? 7.402 18.406 2.943 1 97.25 108 PHE B N 1
ATOM 2439 C CA . PHE B 1 108 ? 6.441 19.172 2.172 1 97.25 108 PHE B CA 1
ATOM 2440 C C . PHE B 1 108 ? 6.859 20.641 2.098 1 97.25 108 PHE B C 1
ATOM 2442 O O . PHE B 1 108 ? 6.762 21.266 1.042 1 97.25 108 PHE B O 1
ATOM 2449 N N . ALA B 1 109 ? 7.348 21.172 3.184 1 96.75 109 ALA B N 1
ATOM 2450 C CA . ALA B 1 109 ? 7.793 22.562 3.211 1 96.75 109 ALA B CA 1
ATOM 2451 C C . ALA B 1 109 ? 8.867 22.812 2.16 1 96.75 109 ALA B C 1
ATOM 2453 O O . ALA B 1 109 ? 8.891 23.875 1.528 1 96.75 109 ALA B O 1
ATOM 2454 N N . SER B 1 110 ? 9.688 21.875 1.951 1 96 110 SER B N 1
ATOM 2455 C CA . SER B 1 110 ? 10.82 22.016 1.039 1 96 110 SER B CA 1
ATOM 2456 C C . SER B 1 110 ? 10.359 22 -0.416 1 96 110 SER B C 1
ATOM 2458 O O . SER B 1 110 ? 11.133 22.328 -1.319 1 96 110 SER B O 1
ATOM 2460 N N . THR B 1 111 ? 9.148 21.672 -0.695 1 97.38 111 THR B N 1
ATOM 2461 C CA . THR B 1 111 ? 8.672 21.531 -2.066 1 97.38 111 THR B CA 1
ATOM 2462 C C . THR B 1 111 ? 7.641 22.594 -2.402 1 97.38 111 THR B C 1
ATOM 2464 O O . THR B 1 111 ? 7.062 22.594 -3.492 1 97.38 111 THR B O 1
ATOM 2467 N N . LEU B 1 112 ? 7.402 23.562 -1.477 1 98 112 LEU B N 1
ATOM 2468 C CA . LEU B 1 112 ? 6.379 24.578 -1.67 1 98 112 LEU B CA 1
ATOM 2469 C C . LEU B 1 112 ? 6.973 25.828 -2.33 1 98 112 LEU B C 1
ATOM 2471 O O . LEU B 1 112 ? 8.078 26.25 -1.989 1 98 112 LEU B O 1
ATOM 2475 N N . GLU B 1 113 ? 6.242 26.297 -3.248 1 98.12 113 GLU B N 1
ATOM 2476 C CA . GLU B 1 113 ? 6.543 27.594 -3.854 1 98.12 113 GLU B CA 1
ATOM 2477 C C . GLU B 1 113 ? 5.723 28.719 -3.213 1 98.12 113 GLU B C 1
ATOM 2479 O O . GLU B 1 113 ? 6.164 29.859 -3.146 1 98.12 113 GLU B O 1
ATOM 2484 N N . GLN B 1 114 ? 4.535 28.359 -2.715 1 98.19 114 GLN B N 1
ATOM 2485 C CA . GLN B 1 114 ? 3.641 29.328 -2.096 1 98.19 114 GLN B CA 1
ATOM 2486 C C . GLN B 1 114 ? 2.951 28.734 -0.869 1 98.19 114 GLN B C 1
ATOM 2488 O O . GLN B 1 114 ? 2.277 27.703 -0.965 1 98.19 114 GLN B O 1
ATOM 2493 N N . ALA B 1 115 ? 3.104 29.422 0.208 1 97.88 115 ALA B N 1
ATOM 2494 C CA . ALA B 1 115 ? 2.316 29.156 1.41 1 97.88 115 ALA B CA 1
ATOM 2495 C C . ALA B 1 115 ? 1.451 30.359 1.772 1 97.88 115 ALA B C 1
ATOM 2497 O O . ALA B 1 115 ? 1.969 31.453 2.012 1 97.88 115 ALA B O 1
ATOM 2498 N N . PHE B 1 116 ? 0.206 30.188 1.807 1 98.56 116 PHE B N 1
ATOM 2499 C CA . PHE B 1 116 ? -0.685 31.281 2.188 1 98.56 116 PHE B CA 1
ATOM 2500 C C . PHE B 1 116 ? -0.615 31.531 3.688 1 98.56 116 PHE B C 1
ATOM 2502 O O . PHE B 1 116 ? -0.171 30.672 4.449 1 98.56 116 PHE B O 1
ATOM 2509 N N . ASP B 1 117 ? -1.063 32.719 4.086 1 98.19 117 ASP B N 1
ATOM 2510 C CA . ASP B 1 117 ? -1.157 33 5.512 1 98.19 117 ASP B CA 1
ATOM 2511 C C . ASP B 1 117 ? -2.053 32 6.23 1 98.19 117 ASP B C 1
ATOM 2513 O O . ASP B 1 117 ? -3.094 31.609 5.703 1 98.19 117 ASP B O 1
ATOM 2517 N N . PRO B 1 118 ? -1.638 31.672 7.398 1 98.5 118 PRO B N 1
ATOM 2518 C CA . PRO B 1 118 ? -2.467 30.719 8.141 1 98.5 118 PRO B CA 1
ATOM 2519 C C . PRO B 1 118 ? -3.875 31.234 8.406 1 98.5 118 PRO B C 1
ATOM 2521 O O . PRO B 1 118 ? -4.062 32.438 8.625 1 98.5 118 PRO B O 1
ATOM 2524 N N . ILE B 1 119 ? -4.746 30.328 8.312 1 98.56 119 ILE B N 1
ATOM 2525 C CA . ILE B 1 119 ? -6.117 30.578 8.742 1 98.56 119 ILE B CA 1
ATOM 2526 C C . ILE B 1 119 ? -6.332 30.031 10.148 1 98.56 119 ILE B C 1
ATOM 2528 O O . ILE B 1 119 ? -5.879 28.938 10.469 1 98.56 119 ILE B O 1
ATOM 2532 N N . PHE B 1 120 ? -6.957 30.766 11 1 98.69 120 PHE B N 1
ATOM 2533 C CA . PHE B 1 120 ? -7.395 30.297 12.312 1 98.69 120 PHE B CA 1
ATOM 2534 C C . PHE B 1 120 ? -8.898 30.078 12.328 1 98.69 120 PHE B C 1
ATOM 2536 O O . PHE B 1 120 ? -9.68 31.031 12.289 1 98.69 120 PHE B O 1
ATOM 2543 N N . ALA B 1 121 ? -9.312 28.828 12.312 1 98.69 121 ALA B N 1
ATOM 2544 C CA . ALA B 1 121 ? -10.719 28.469 12.156 1 98.69 121 ALA B CA 1
ATOM 2545 C C . ALA B 1 121 ? -11.07 27.266 13.031 1 98.69 121 ALA B C 1
ATOM 2547 O O . ALA B 1 121 ? -10.188 26.531 13.469 1 98.69 121 ALA B O 1
ATOM 2548 N N . LYS B 1 122 ? -12.367 27.125 13.289 1 98.75 122 LYS B N 1
ATOM 2549 C CA . LYS B 1 122 ? -12.836 25.938 13.992 1 98.75 122 LYS B CA 1
ATOM 2550 C C . LYS B 1 122 ? -12.539 24.672 13.195 1 98.75 122 LYS B C 1
ATOM 2552 O O . LYS B 1 122 ? -12.852 24.594 12 1 98.75 122 LYS B O 1
ATOM 2557 N N . ILE B 1 123 ? -11.938 23.656 13.797 1 98.88 123 ILE B N 1
ATOM 2558 C CA . ILE B 1 123 ? -11.672 22.344 13.211 1 98.88 123 ILE B CA 1
ATOM 2559 C C . ILE B 1 123 ? -12.414 21.266 13.992 1 98.88 123 ILE B C 1
ATOM 2561 O O . ILE B 1 123 ? -12.047 20.953 15.133 1 98.88 123 ILE B O 1
ATOM 2565 N N . ASP B 1 124 ? -13.477 20.797 13.43 1 98.88 124 ASP B N 1
ATOM 2566 C CA . ASP B 1 124 ? -14.125 19.594 13.953 1 98.88 124 ASP B CA 1
ATOM 2567 C C . ASP B 1 124 ? -13.43 18.344 13.445 1 98.88 124 ASP B C 1
ATOM 2569 O O . ASP B 1 124 ? -13.258 18.156 12.242 1 98.88 124 ASP B O 1
ATOM 2573 N N . PHE B 1 125 ? -13.023 17.531 14.352 1 98.88 125 PHE B N 1
ATOM 2574 C CA . PHE B 1 125 ? -12.234 16.344 14.055 1 98.88 125 PHE B CA 1
ATOM 2575 C C . PHE B 1 125 ? -12.844 15.109 14.719 1 98.88 125 PHE B C 1
ATOM 2577 O O . PHE B 1 125 ? -12.742 14.945 15.938 1 98.88 125 PHE B O 1
ATOM 2584 N N . ASP B 1 126 ? -13.516 14.281 14.016 1 98.88 126 ASP B N 1
ATOM 2585 C CA . ASP B 1 126 ? -14.055 13 14.453 1 98.88 126 ASP B CA 1
ATOM 2586 C C . ASP B 1 126 ? -13.523 11.859 13.586 1 98.88 126 ASP B C 1
ATOM 2588 O O . ASP B 1 126 ? -14.039 11.602 12.5 1 98.88 126 ASP B O 1
ATOM 2592 N N . VAL B 1 127 ? -12.438 11.203 14.102 1 98.88 127 VAL B N 1
ATOM 2593 C CA . VAL B 1 127 ? -11.742 10.219 13.289 1 98.88 127 VAL B CA 1
ATOM 2594 C C . VAL B 1 127 ? -11.445 8.977 14.125 1 98.88 127 VAL B C 1
ATOM 2596 O O . VAL B 1 127 ? -10.938 9.078 15.242 1 98.88 127 VAL B O 1
ATOM 2599 N N . ASP B 1 128 ? -11.828 7.855 13.695 1 98.81 128 ASP B N 1
ATOM 2600 C CA . ASP B 1 128 ? -11.477 6.543 14.227 1 98.81 128 ASP B CA 1
ATOM 2601 C C . ASP B 1 128 ? -10.531 5.801 13.273 1 98.81 128 ASP B C 1
ATOM 2603 O O . ASP B 1 128 ? -10.969 5.285 12.242 1 98.81 128 ASP B O 1
ATOM 2607 N N . VAL B 1 129 ? -9.273 5.734 13.617 1 98.75 129 VAL B N 1
ATOM 2608 C CA . VAL B 1 129 ? -8.242 5.18 12.742 1 98.75 129 VAL B CA 1
ATOM 2609 C C . VAL B 1 129 ? -8.508 3.697 12.5 1 98.75 129 VAL B C 1
ATOM 2611 O O . VAL B 1 129 ? -8.469 3.234 11.359 1 98.75 129 VAL B O 1
ATOM 2614 N N . ASP B 1 130 ? -8.859 2.912 13.508 1 97.38 130 ASP B N 1
ATOM 2615 C CA . ASP B 1 130 ? -9.062 1.473 13.391 1 97.38 130 ASP B CA 1
ATOM 2616 C C . ASP B 1 130 ? -10.273 1.158 12.516 1 97.38 130 ASP B C 1
ATOM 2618 O O . ASP B 1 130 ? -10.25 0.201 11.734 1 97.38 130 ASP B O 1
ATOM 2622 N N . ALA B 1 131 ? -11.266 2.002 12.641 1 98.38 131 ALA B N 1
ATOM 2623 C CA . ALA B 1 131 ? -12.484 1.769 11.883 1 98.38 131 ALA B CA 1
ATOM 2624 C C . ALA B 1 131 ? -12.367 2.33 10.469 1 98.38 131 ALA B C 1
ATOM 2626 O O . ALA B 1 131 ? -13.227 2.082 9.617 1 98.38 131 ALA B O 1
ATOM 2627 N N . ARG B 1 132 ? -11.312 3.111 10.188 1 98.75 132 ARG B N 1
ATOM 2628 C CA . ARG B 1 132 ? -11.148 3.812 8.914 1 98.75 132 ARG B CA 1
ATOM 2629 C C . ARG B 1 132 ? -12.383 4.656 8.602 1 98.75 132 ARG B C 1
ATOM 2631 O O . ARG B 1 132 ? -12.898 4.613 7.484 1 98.75 132 ARG B O 1
ATOM 2638 N N . ARG B 1 133 ? -12.805 5.336 9.602 1 98.81 133 ARG B N 1
ATOM 2639 C CA . ARG B 1 133 ? -13.922 6.266 9.477 1 98.81 133 ARG B CA 1
ATOM 2640 C C . ARG B 1 133 ? -13.586 7.617 10.102 1 98.81 133 ARG B C 1
ATOM 2642 O O . ARG B 1 133 ? -12.938 7.68 11.148 1 98.81 133 ARG B O 1
ATOM 2649 N N . GLY B 1 134 ? -14.094 8.68 9.359 1 98.81 134 GLY B N 1
ATOM 2650 C CA . GLY B 1 134 ? -13.828 9.984 9.938 1 98.81 134 GLY B CA 1
ATOM 2651 C C . GLY B 1 134 ? -14.547 11.109 9.219 1 98.81 134 GLY B C 1
ATOM 2652 O O . GLY B 1 134 ? -14.914 10.977 8.047 1 98.81 134 GLY B O 1
ATOM 2653 N N . ARG B 1 135 ? -14.766 12.133 9.922 1 98.88 135 ARG B N 1
ATOM 2654 C CA . ARG B 1 135 ? -15.281 13.398 9.414 1 98.88 135 ARG B CA 1
ATOM 2655 C C . ARG B 1 135 ? -14.484 14.578 9.961 1 98.88 135 ARG B C 1
ATOM 2657 O O . ARG B 1 135 ? -14.195 14.641 11.156 1 98.88 135 ARG B O 1
ATOM 2664 N N . ILE B 1 136 ? -14.094 15.398 9.07 1 98.94 136 ILE B N 1
ATOM 2665 C CA . ILE B 1 136 ? -13.414 16.641 9.438 1 98.94 136 ILE B CA 1
ATOM 2666 C C . ILE B 1 136 ? -14.156 17.828 8.812 1 98.94 136 ILE B C 1
ATOM 2668 O O . ILE B 1 136 ? -14.516 17.797 7.637 1 98.94 136 ILE B O 1
ATOM 2672 N N . HIS B 1 137 ? -14.445 18.75 9.602 1 98.94 137 HIS B N 1
ATOM 2673 C CA . HIS B 1 137 ? -14.992 20.031 9.141 1 98.94 137 HIS B CA 1
ATOM 2674 C C . HIS B 1 137 ? -14.109 21.188 9.586 1 98.94 137 HIS B C 1
ATOM 2676 O O . HIS B 1 137 ? -13.836 21.344 10.773 1 98.94 137 HIS B O 1
ATOM 2682 N N . VAL B 1 138 ? -13.625 21.938 8.695 1 98.88 138 VAL B N 1
ATOM 2683 C CA . VAL B 1 138 ? -12.914 23.172 8.961 1 98.88 138 VAL B CA 1
ATOM 2684 C C . VAL B 1 138 ? -13.75 24.359 8.484 1 98.88 138 VAL B C 1
ATOM 2686 O O . VAL B 1 138 ? -13.945 24.547 7.281 1 98.88 138 VAL B O 1
ATOM 2689 N N . ASP B 1 139 ? -14.117 25.125 9.383 1 98.62 139 ASP B N 1
ATOM 2690 C CA . ASP B 1 139 ? -15.07 26.203 9.094 1 98.62 139 ASP B CA 1
ATOM 2691 C C . ASP B 1 139 ? -14.531 27.125 8.008 1 98.62 139 ASP B C 1
ATOM 2693 O O . ASP B 1 139 ? -13.438 27.688 8.156 1 98.62 139 ASP B O 1
ATOM 2697 N N . GLY B 1 140 ? -15.305 27.203 6.945 1 98.19 140 GLY B N 1
ATOM 2698 C CA . GLY B 1 140 ? -14.992 28.141 5.879 1 98.19 140 GLY B CA 1
ATOM 2699 C C . GLY B 1 140 ? -13.883 27.641 4.969 1 98.19 140 GLY B C 1
ATOM 2700 O O . GLY B 1 140 ? -13.43 28.375 4.09 1 98.19 140 GLY B O 1
ATOM 2701 N N . VAL B 1 141 ? -13.414 26.391 5.148 1 98.62 141 VAL B N 1
ATOM 2702 C CA . VAL B 1 141 ? -12.266 25.969 4.367 1 98.62 141 VAL B CA 1
ATOM 2703 C C . VAL B 1 141 ? -12.57 24.641 3.678 1 98.62 141 VAL B C 1
ATOM 2705 O O . VAL B 1 141 ? -12.688 24.578 2.451 1 98.62 141 VAL B O 1
ATOM 2708 N N . PHE B 1 142 ? -12.805 23.531 4.453 1 98.88 142 PHE B N 1
ATOM 2709 C CA . PHE B 1 142 ? -13.094 22.297 3.732 1 98.88 142 PHE B CA 1
ATOM 2710 C C . PHE B 1 142 ? -13.875 21.328 4.609 1 98.88 142 PHE B C 1
ATOM 2712 O O . PHE B 1 142 ? -13.953 21.516 5.828 1 98.88 142 PHE B O 1
ATOM 2719 N N . ASP B 1 143 ? -14.516 20.344 3.967 1 98.94 143 ASP B N 1
ATOM 2720 C CA . ASP B 1 143 ? -15.109 19.141 4.555 1 98.94 143 ASP B CA 1
ATOM 2721 C C . ASP B 1 143 ? -14.453 17.875 4.004 1 98.94 143 ASP B C 1
ATOM 2723 O O . ASP B 1 143 ? -14.117 17.812 2.818 1 98.94 143 ASP B O 1
ATOM 2727 N N . LEU B 1 144 ? -14.258 16.938 4.898 1 98.94 144 LEU B N 1
ATOM 2728 C CA . LEU B 1 144 ? -13.664 15.672 4.516 1 98.94 144 LEU B CA 1
ATOM 2729 C C . LEU B 1 144 ? -14.359 14.508 5.215 1 98.94 144 LEU B C 1
ATOM 2731 O O . LEU B 1 144 ? -14.578 14.547 6.426 1 98.94 144 LEU B O 1
ATOM 2735 N N . ALA B 1 145 ? -14.789 13.539 4.453 1 98.94 145 ALA B N 1
ATOM 2736 C CA . ALA B 1 145 ? -15.305 12.273 4.969 1 98.94 145 ALA B CA 1
ATOM 2737 C C . ALA B 1 145 ? -14.414 11.109 4.555 1 98.94 145 ALA B C 1
ATOM 2739 O O . ALA B 1 145 ? -14.008 11.008 3.395 1 98.94 145 ALA B O 1
ATOM 2740 N N . GLY B 1 146 ? -14.055 10.305 5.512 1 98.88 146 GLY B N 1
ATOM 2741 C CA . GLY B 1 146 ? -13.328 9.07 5.27 1 98.88 146 GLY B CA 1
ATOM 2742 C C . GLY B 1 146 ? -14.133 7.828 5.629 1 98.88 146 GLY B C 1
ATOM 2743 O O . GLY B 1 146 ? -14.797 7.793 6.668 1 98.88 146 GLY B O 1
ATOM 2744 N N . ASP B 1 147 ? -14.039 6.836 4.797 1 98.81 147 ASP B N 1
ATOM 2745 C CA . ASP B 1 147 ? -14.766 5.582 4.965 1 98.81 147 ASP B CA 1
ATOM 2746 C C . ASP B 1 147 ? -13.891 4.391 4.574 1 98.81 147 ASP B C 1
ATOM 2748 O O . ASP B 1 147 ? -12.906 4.543 3.848 1 98.81 147 ASP B O 1
ATOM 2752 N N . PRO B 1 148 ? -14.266 3.184 5.094 1 98.69 148 PRO B N 1
ATOM 2753 C CA . PRO B 1 148 ? -13.531 2.01 4.617 1 98.69 148 PRO B CA 1
ATOM 2754 C C . PRO B 1 148 ? -13.68 1.796 3.113 1 98.69 148 PRO B C 1
ATOM 2756 O O . PRO B 1 148 ? -14.68 2.197 2.521 1 98.69 148 PRO B O 1
ATOM 2759 N N . ILE B 1 149 ? -12.672 1.203 2.539 1 98.56 149 ILE B N 1
ATOM 2760 C CA . ILE B 1 149 ? -12.805 0.68 1.184 1 98.56 149 ILE B CA 1
ATOM 2761 C C . ILE B 1 149 ? -13.773 -0.497 1.175 1 98.56 149 ILE B C 1
ATOM 2763 O O . ILE B 1 149 ? -13.781 -1.315 2.098 1 98.56 149 ILE B O 1
ATOM 2767 N N . VAL B 1 150 ? -14.531 -0.564 0.152 1 96.75 150 VAL B N 1
ATOM 2768 C CA . VAL B 1 150 ? -15.508 -1.643 0.048 1 96.75 150 VAL B CA 1
ATOM 2769 C C . VAL B 1 150 ? -15.211 -2.494 -1.184 1 96.75 150 VAL B C 1
ATOM 2771 O O . VAL B 1 150 ? -14.883 -1.964 -2.248 1 96.75 150 VAL B O 1
ATOM 2774 N N . ASN B 1 151 ? -15.281 -3.82 -0.966 1 94.38 151 ASN B N 1
ATOM 2775 C CA . ASN B 1 151 ? -15.148 -4.746 -2.086 1 94.38 151 ASN B CA 1
ATOM 2776 C C . ASN B 1 151 ? -16.266 -4.551 -3.107 1 94.38 151 ASN B C 1
ATOM 2778 O O . ASN B 1 151 ? -17.453 -4.621 -2.762 1 94.38 151 ASN B O 1
ATOM 2782 N N . PRO B 1 152 ? -15.922 -4.305 -4.316 1 89.69 152 PRO B N 1
ATOM 2783 C CA . PRO B 1 152 ? -16.953 -3.99 -5.301 1 89.69 152 PRO B CA 1
ATOM 2784 C C . PRO B 1 152 ? -17.844 -5.191 -5.641 1 89.69 152 PRO B C 1
ATOM 2786 O O . PRO B 1 152 ? -18.938 -5.027 -6.172 1 89.69 152 PRO B O 1
ATOM 2789 N N . VAL B 1 153 ? -17.375 -6.387 -5.355 1 87.81 153 VAL B N 1
ATOM 2790 C CA . VAL B 1 153 ? -18.109 -7.605 -5.688 1 87.81 153 VAL B CA 1
ATOM 2791 C C . VAL B 1 153 ? -19.016 -8 -4.523 1 87.81 153 VAL B C 1
ATOM 2793 O O . VAL B 1 153 ? -20.203 -8.234 -4.711 1 87.81 153 VAL B O 1
ATOM 2796 N N . THR B 1 154 ? -18.516 -7.941 -3.293 1 91 154 THR B N 1
ATOM 2797 C CA . THR B 1 154 ? -19.234 -8.516 -2.162 1 91 154 THR B CA 1
ATOM 2798 C C . THR B 1 154 ? -19.891 -7.414 -1.326 1 91 154 THR B C 1
ATOM 2800 O O . THR B 1 154 ? -20.797 -7.688 -0.532 1 91 154 THR B O 1
ATOM 2803 N N . GLY B 1 155 ? -19.375 -6.211 -1.399 1 93.88 155 GLY B N 1
ATOM 2804 C CA . GLY B 1 155 ? -19.844 -5.121 -0.556 1 93.88 155 GLY B CA 1
ATOM 2805 C C . GLY B 1 155 ? -19.219 -5.117 0.821 1 93.88 155 GLY B C 1
ATOM 2806 O O . GLY B 1 155 ? -19.453 -4.211 1.619 1 93.88 155 GLY B O 1
ATOM 2807 N N . ALA B 1 156 ? -18.359 -6.059 1.091 1 95.62 156 ALA B N 1
ATOM 2808 C CA . ALA B 1 156 ? -17.703 -6.156 2.395 1 95.62 156 ALA B CA 1
ATOM 2809 C C . ALA B 1 156 ? -16.578 -5.137 2.52 1 95.62 156 ALA B C 1
ATOM 2811 O O . ALA B 1 156 ? -15.953 -4.762 1.521 1 95.62 156 ALA B O 1
ATOM 2812 N N . GLU B 1 157 ? -16.328 -4.703 3.74 1 97.38 157 GLU B N 1
ATOM 2813 C CA . GLU B 1 157 ? -15.172 -3.834 3.967 1 97.38 157 GLU B CA 1
ATOM 2814 C C . GLU B 1 157 ? -13.859 -4.559 3.664 1 97.38 157 GLU B C 1
ATOM 2816 O O . GLU B 1 157 ? -13.711 -5.734 3.996 1 97.38 157 GLU B O 1
ATOM 2821 N N . HIS B 1 158 ? -13.047 -3.869 3.027 1 97 158 HIS B N 1
ATOM 2822 C CA . HIS B 1 158 ? -11.695 -4.328 2.732 1 97 158 HIS B CA 1
ATOM 2823 C C . HIS B 1 158 ? -10.656 -3.564 3.553 1 97 158 HIS B C 1
ATOM 2825 O O . HIS B 1 158 ? -10.516 -2.348 3.402 1 97 158 HIS B O 1
ATOM 2831 N N . ARG B 1 159 ? -9.961 -4.254 4.434 1 97.56 159 ARG B N 1
ATOM 2832 C CA . ARG B 1 159 ? -8.945 -3.604 5.25 1 97.56 159 ARG B CA 1
ATOM 2833 C C . ARG B 1 159 ? -7.555 -3.801 4.645 1 97.56 159 ARG B C 1
ATOM 2835 O O . ARG B 1 159 ? -7.113 -4.934 4.445 1 97.56 159 ARG B O 1
ATOM 2842 N N . ALA B 1 160 ? -6.895 -2.746 4.336 1 98.31 160 ALA B N 1
ATOM 2843 C CA . ALA B 1 160 ? -5.539 -2.715 3.799 1 98.31 160 ALA B CA 1
ATOM 2844 C C . ALA B 1 160 ? -4.711 -1.616 4.461 1 98.31 160 ALA B C 1
ATOM 2846 O O . ALA B 1 160 ? -5.227 -0.533 4.75 1 98.31 160 ALA B O 1
ATOM 2847 N N . ARG B 1 161 ? -3.447 -1.901 4.672 1 98.06 161 ARG B N 1
ATOM 2848 C CA . ARG B 1 161 ? -2.562 -0.954 5.34 1 98.06 161 ARG B CA 1
ATOM 2849 C C . ARG B 1 161 ? -1.239 -0.82 4.594 1 98.06 161 ARG B C 1
ATOM 2851 O O . ARG B 1 161 ? -0.813 -1.748 3.904 1 98.06 161 ARG B O 1
ATOM 2858 N N . ILE B 1 162 ? -0.703 0.309 4.688 1 98.56 162 ILE B N 1
ATOM 2859 C CA . ILE B 1 162 ? 0.646 0.562 4.195 1 98.56 162 ILE B CA 1
ATOM 2860 C C . ILE B 1 162 ? 1.609 0.698 5.371 1 98.56 162 ILE B C 1
ATOM 2862 O O . ILE B 1 162 ? 1.371 1.487 6.289 1 98.56 162 ILE B O 1
ATOM 2866 N N . ASP B 1 163 ? 2.588 -0.09 5.336 1 96.69 163 ASP B N 1
ATOM 2867 C CA . ASP B 1 163 ? 3.641 -0.135 6.344 1 96.69 163 ASP B CA 1
ATOM 2868 C C . ASP B 1 163 ? 4.949 0.427 5.797 1 96.69 163 ASP B C 1
ATOM 2870 O O . ASP B 1 163 ? 5.535 -0.137 4.871 1 96.69 163 ASP B O 1
ATOM 2874 N N . LEU B 1 164 ? 5.422 1.508 6.379 1 96.88 164 LEU B N 1
ATOM 2875 C CA . LEU B 1 164 ? 6.676 2.145 5.988 1 96.88 164 LEU B CA 1
ATOM 2876 C C . LEU B 1 164 ? 7.68 2.113 7.133 1 96.88 164 LEU B C 1
ATOM 2878 O O . LEU B 1 164 ? 7.762 3.059 7.922 1 96.88 164 LEU B O 1
ATOM 2882 N N . PRO B 1 165 ? 8.508 1.119 7.16 1 94.56 165 PRO B N 1
ATOM 2883 C CA . PRO B 1 165 ? 9.453 0.969 8.273 1 94.56 165 PRO B CA 1
ATOM 2884 C C . PRO B 1 165 ? 10.336 2.197 8.469 1 94.56 165 PRO B C 1
ATOM 2886 O O . PRO B 1 165 ? 10.734 2.506 9.594 1 94.56 165 PRO B O 1
ATOM 2889 N N . HIS B 1 166 ? 10.617 2.938 7.379 1 93.69 166 HIS B N 1
ATOM 2890 C CA . HIS B 1 166 ? 11.477 4.117 7.445 1 93.69 166 HIS B CA 1
ATOM 2891 C C . HIS B 1 166 ? 10.758 5.348 6.906 1 93.69 166 HIS B C 1
ATOM 2893 O O . HIS B 1 166 ? 11.375 6.207 6.277 1 93.69 166 HIS B O 1
ATOM 2899 N N . GLY B 1 167 ? 9.453 5.348 7.152 1 94 167 GLY B N 1
ATOM 2900 C CA . GLY B 1 167 ? 8.672 6.465 6.648 1 94 167 GLY B CA 1
ATOM 2901 C C . GLY B 1 167 ? 8.906 7.75 7.418 1 94 167 GLY B C 1
ATOM 2902 O O . GLY B 1 167 ? 9.352 7.719 8.57 1 94 167 GLY B O 1
ATOM 2903 N N . PHE B 1 168 ? 8.555 8.836 6.832 1 95.94 168 PHE B N 1
ATOM 2904 C CA . PHE B 1 168 ? 8.766 10.141 7.445 1 95.94 168 PHE B CA 1
ATOM 2905 C C . PHE B 1 168 ? 7.453 10.703 7.988 1 95.94 168 PHE B C 1
ATOM 2907 O O . PHE B 1 168 ? 7.43 11.781 8.578 1 95.94 168 PHE B O 1
ATOM 2914 N N . GLU B 1 169 ? 6.359 10.055 7.684 1 97.19 169 GLU B N 1
ATOM 2915 C CA . GLU B 1 169 ? 5.059 10.516 8.148 1 97.19 169 GLU B CA 1
ATOM 2916 C C . GLU B 1 169 ? 4.453 9.555 9.164 1 97.19 169 GLU B C 1
ATOM 2918 O O . GLU B 1 169 ? 3.961 9.969 10.211 1 97.19 169 GLU B O 1
ATOM 2923 N N . TYR B 1 170 ? 4.492 8.328 8.883 1 97.62 170 TYR B N 1
ATOM 2924 C CA . TYR B 1 170 ? 3.945 7.273 9.734 1 97.62 170 TYR B CA 1
ATOM 2925 C C . TYR B 1 170 ? 4.742 5.984 9.586 1 97.62 170 TYR B C 1
ATOM 2927 O O . TYR B 1 170 ? 5.523 5.832 8.641 1 97.62 170 TYR B O 1
ATOM 2935 N N . GLU B 1 171 ? 4.473 5.07 10.523 1 95.88 171 GLU B N 1
ATOM 2936 C CA . GLU B 1 171 ? 4.945 3.697 10.375 1 95.88 171 GLU B CA 1
ATOM 2937 C C . GLU B 1 171 ? 3.91 2.83 9.664 1 95.88 171 GLU B C 1
ATOM 2939 O O . GLU B 1 171 ? 4.262 2.018 8.805 1 95.88 171 GLU B O 1
ATOM 2944 N N . LEU B 1 172 ? 2.75 3.055 10.055 1 97.06 172 LEU B N 1
ATOM 2945 C CA . LEU B 1 172 ? 1.613 2.289 9.555 1 97.06 172 LEU B CA 1
ATOM 2946 C C . LEU B 1 172 ? 0.408 3.193 9.328 1 97.06 172 LEU B C 1
ATOM 2948 O O . LEU B 1 172 ? 0.087 4.035 10.172 1 97.06 172 LEU B O 1
ATOM 2952 N N . ALA B 1 173 ? -0.2 3.053 8.211 1 98.5 173 ALA B N 1
ATOM 2953 C CA . ALA B 1 173 ? -1.428 3.785 7.914 1 98.5 173 ALA B CA 1
ATOM 2954 C C . ALA B 1 173 ? -2.535 2.84 7.457 1 98.5 173 ALA B C 1
ATOM 2956 O O . ALA B 1 173 ? -2.287 1.919 6.672 1 98.5 173 ALA B O 1
ATOM 2957 N N . GLU B 1 174 ? -3.723 3.049 8.008 1 98.75 174 GLU B N 1
ATOM 2958 C CA . GLU B 1 174 ? -4.93 2.422 7.477 1 98.75 174 GLU B CA 1
ATOM 2959 C C . GLU B 1 174 ? -5.438 3.158 6.238 1 98.75 174 GLU B C 1
ATOM 2961 O O . GLU B 1 174 ? -5.527 4.387 6.238 1 98.75 174 GLU B O 1
ATOM 2966 N N . ILE B 1 175 ? -5.766 2.389 5.23 1 98.88 175 ILE B N 1
ATOM 2967 C CA . ILE B 1 175 ? -6.152 3.035 3.982 1 98.88 175 ILE B CA 1
ATOM 2968 C C . ILE B 1 175 ? -7.664 2.943 3.799 1 98.88 175 ILE B C 1
ATOM 2970 O O . ILE B 1 175 ? -8.266 1.906 4.086 1 98.88 175 ILE B O 1
ATOM 2974 N N . GLY B 1 176 ? -8.227 4.043 3.43 1 98.81 176 GLY B N 1
ATOM 2975 C CA . GLY B 1 176 ? -9.656 4.113 3.174 1 98.81 176 GLY B CA 1
ATOM 2976 C C . GLY B 1 176 ? -10 4.926 1.938 1 98.81 176 GLY B C 1
ATOM 2977 O O . GLY B 1 176 ? -9.164 5.102 1.05 1 98.81 176 GLY B O 1
ATOM 2978 N N . SER B 1 177 ? -11.266 5.25 1.837 1 98.81 177 SER B N 1
ATOM 2979 C CA . SER B 1 177 ? -11.844 6.082 0.791 1 98.81 177 SER B CA 1
ATOM 2980 C C . SER B 1 177 ? -12.219 7.461 1.325 1 98.81 177 SER B C 1
ATOM 2982 O O . SER B 1 177 ? -12.914 7.574 2.338 1 98.81 177 SER B O 1
ATOM 2984 N N . GLY B 1 178 ? -11.711 8.484 0.637 1 98.81 178 GLY B N 1
ATOM 2985 C CA . GLY B 1 178 ? -11.984 9.836 1.079 1 98.81 178 GLY B CA 1
ATOM 2986 C C . GLY B 1 178 ? -12.805 10.633 0.081 1 98.81 178 GLY B C 1
ATOM 2987 O O . GLY B 1 178 ? -12.648 10.469 -1.131 1 98.81 178 GLY B O 1
ATOM 2988 N N . THR B 1 179 ? -13.656 11.453 0.538 1 98.88 179 THR B N 1
ATOM 2989 C CA . THR B 1 179 ? -14.391 12.469 -0.204 1 98.88 179 THR B CA 1
ATOM 2990 C C . THR B 1 179 ? -14.281 13.828 0.481 1 98.88 179 THR B C 1
ATOM 2992 O O . THR B 1 179 ? -14.602 13.961 1.664 1 98.88 179 THR B O 1
ATOM 2995 N N . SER B 1 180 ? -13.773 14.789 -0.273 1 98.88 180 SER B N 1
ATOM 2996 C CA . SER B 1 180 ? -13.531 16.078 0.367 1 98.88 180 SER B CA 1
ATOM 2997 C C . SER B 1 180 ? -13.695 17.219 -0.622 1 98.88 180 SER B C 1
ATOM 2999 O O . SER B 1 180 ? -13.594 17.031 -1.834 1 98.88 180 SER B O 1
ATOM 3001 N N . ARG B 1 181 ? -14.016 18.359 -0.124 1 98.81 181 ARG B N 1
ATOM 3002 C CA . ARG B 1 181 ? -14.156 19.594 -0.878 1 98.81 181 ARG B CA 1
ATOM 3003 C C . ARG B 1 181 ? -13.555 20.781 -0.116 1 98.81 181 ARG B C 1
ATOM 3005 O O . ARG B 1 181 ? -13.859 20.984 1.061 1 98.81 181 ARG B O 1
ATOM 3012 N N . SER B 1 182 ? -12.711 21.438 -0.755 1 98.75 182 SER B N 1
ATOM 3013 C CA . SER B 1 182 ? -12.148 22.641 -0.174 1 98.75 182 SER B CA 1
ATOM 3014 C C . SER B 1 182 ? -12.547 23.875 -0.979 1 98.75 182 SER B C 1
ATOM 3016 O O . SER B 1 182 ? -12.805 23.781 -2.18 1 98.75 182 SER B O 1
ATOM 3018 N N . GLN B 1 183 ? -12.602 24.984 -0.313 1 97.75 183 GLN B N 1
ATOM 3019 C CA . GLN B 1 183 ? -12.812 26.297 -0.926 1 97.75 183 GLN B CA 1
ATOM 3020 C C . GLN B 1 183 ? -11.719 27.281 -0.518 1 97.75 183 GLN B C 1
ATOM 3022 O O . GLN B 1 183 ? -10.781 26.906 0.19 1 97.75 183 GLN B O 1
ATOM 3027 N N . GLY B 1 184 ? -11.789 28.562 -0.999 1 95.31 184 GLY B N 1
ATOM 3028 C CA . GLY B 1 184 ? -10.781 29.547 -0.673 1 95.31 184 GLY B CA 1
ATOM 3029 C C . GLY B 1 184 ? -9.641 29.594 -1.678 1 95.31 184 GLY B C 1
ATOM 3030 O O . GLY B 1 184 ? -9.875 29.594 -2.889 1 95.31 184 GLY B O 1
ATOM 3031 N N . HIS B 1 185 ? -8.359 29.594 -1.139 1 96.62 185 HIS B N 1
ATOM 3032 C CA . HIS B 1 185 ? -7.195 29.844 -1.982 1 96.62 185 HIS B CA 1
ATOM 3033 C C . HIS B 1 185 ? -6.875 28.625 -2.854 1 96.62 185 HIS B C 1
ATOM 3035 O O . HIS B 1 185 ? -6.32 28.766 -3.943 1 96.62 185 HIS B O 1
ATOM 3041 N N . ILE B 1 186 ? -7.203 27.406 -2.373 1 98.12 186 ILE B N 1
ATOM 3042 C CA . ILE B 1 186 ? -6.949 26.188 -3.113 1 98.12 186 ILE B CA 1
ATOM 3043 C C . ILE B 1 186 ? -8.234 25.359 -3.207 1 98.12 186 ILE B C 1
ATOM 3045 O O . ILE B 1 186 ? -8.453 24.453 -2.41 1 98.12 186 ILE B O 1
ATOM 3049 N N . PRO B 1 187 ? -9.062 25.719 -4.137 1 98.38 187 PRO B N 1
ATOM 3050 C CA . PRO B 1 187 ? -10.289 24.938 -4.305 1 98.38 187 PRO B CA 1
ATOM 3051 C C . PRO B 1 187 ? -10.039 23.547 -4.895 1 98.38 187 PRO B C 1
ATOM 3053 O O . PRO B 1 187 ? -9.398 23.422 -5.941 1 98.38 187 PRO B O 1
ATOM 3056 N N . LEU B 1 188 ? -10.484 22.516 -4.176 1 98.38 188 LEU B N 1
ATOM 3057 C CA . LEU B 1 188 ? -10.336 21.109 -4.582 1 98.38 188 LEU B CA 1
ATOM 3058 C C . LEU B 1 188 ? -11.641 20.344 -4.379 1 98.38 188 LEU B C 1
ATOM 3060 O O . LEU B 1 188 ? -12.406 20.641 -3.457 1 98.38 188 LEU B O 1
ATOM 3064 N N . THR B 1 189 ? -11.945 19.438 -5.258 1 98.69 189 THR B N 1
ATOM 3065 C CA . THR B 1 189 ? -12.969 18.406 -5.09 1 98.69 189 THR B CA 1
ATOM 3066 C C . THR B 1 189 ? -12.367 17.016 -5.309 1 98.69 189 THR B C 1
ATOM 3068 O O . THR B 1 189 ? -11.898 16.703 -6.402 1 98.69 189 THR B O 1
ATOM 3071 N N . LEU B 1 190 ? -12.312 16.234 -4.293 1 98.62 190 LEU B N 1
ATOM 3072 C CA . LEU B 1 190 ? -11.836 14.859 -4.344 1 98.62 190 LEU B CA 1
ATOM 3073 C C . LEU B 1 190 ? -12.961 13.883 -4.031 1 98.62 190 LEU B C 1
ATOM 3075 O O . LEU B 1 190 ? -13.641 14.016 -3.012 1 98.62 190 LEU B O 1
ATOM 3079 N N . ASP B 1 191 ? -13.156 12.922 -4.863 1 98.19 191 ASP B N 1
ATOM 3080 C CA . ASP B 1 191 ? -14.297 12.031 -4.73 1 98.19 191 ASP B CA 1
ATOM 3081 C C . ASP B 1 191 ? -13.859 10.57 -4.742 1 98.19 191 ASP B C 1
ATOM 3083 O O . ASP B 1 191 ? -13.406 10.062 -5.766 1 98.19 191 ASP B O 1
ATOM 3087 N N . GLY B 1 192 ? -14.125 9.953 -3.586 1 97.94 192 GLY B N 1
ATOM 3088 C CA . GLY B 1 192 ? -13.867 8.523 -3.527 1 97.94 192 GLY B CA 1
ATOM 3089 C C . GLY B 1 192 ? -12.43 8.164 -3.859 1 97.94 192 GLY B C 1
ATOM 3090 O O . GLY B 1 192 ? -12.18 7.273 -4.676 1 97.94 192 GLY B O 1
ATOM 3091 N N . SER B 1 193 ? -11.484 8.898 -3.293 1 98.56 193 SER B N 1
ATOM 3092 C CA . SER B 1 193 ? -10.07 8.695 -3.6 1 98.56 193 SER B CA 1
ATOM 3093 C C . SER B 1 193 ? -9.289 8.297 -2.352 1 98.56 193 SER B C 1
ATOM 3095 O O . SER B 1 193 ? -9.875 7.953 -1.325 1 98.56 193 SER B O 1
ATOM 3097 N N . TYR B 1 194 ? -8.039 8.219 -2.408 1 98.81 194 TYR B N 1
ATOM 3098 C CA . TYR B 1 194 ? -7.133 7.73 -1.375 1 98.81 194 TYR B CA 1
ATOM 3099 C C . TYR B 1 194 ? -7.348 8.477 -0.063 1 98.81 194 TYR B C 1
ATOM 3101 O O . TYR B 1 194 ? -7.301 9.711 -0.025 1 98.81 194 TYR B O 1
ATOM 3109 N N . ALA B 1 195 ? -7.625 7.797 0.925 1 98.88 195 ALA B N 1
ATOM 3110 C CA . ALA B 1 195 ? -7.629 8.32 2.291 1 98.88 195 ALA B CA 1
ATOM 3111 C C . ALA B 1 195 ? -6.668 7.527 3.18 1 98.88 195 ALA B C 1
ATOM 3113 O O . ALA B 1 195 ? -6.605 6.301 3.096 1 98.88 195 ALA B O 1
ATOM 3114 N N . GLN B 1 196 ? -5.969 8.211 4 1 98.81 196 GLN B N 1
ATOM 3115 C CA . GLN B 1 196 ? -5.027 7.602 4.93 1 98.81 196 GLN B CA 1
ATOM 3116 C C . GLN B 1 196 ? -5.359 7.973 6.375 1 98.81 196 GLN B C 1
ATOM 3118 O O . GLN B 1 196 ? -5.52 9.156 6.695 1 98.81 196 GLN B O 1
ATOM 3123 N N . PHE B 1 197 ? -5.523 6.965 7.238 1 98.94 197 PHE B N 1
ATOM 3124 C CA . PHE B 1 197 ? -5.691 7.098 8.68 1 98.94 197 PHE B CA 1
ATOM 3125 C C . PHE B 1 197 ? -4.449 6.613 9.414 1 98.94 197 PHE B C 1
ATOM 3127 O O . PHE B 1 197 ? -4 5.484 9.203 1 98.94 197 PHE B O 1
ATOM 3134 N N . ALA B 1 198 ? -3.924 7.449 10.305 1 98.75 198 ALA B N 1
ATOM 3135 C CA . ALA B 1 198 ? -2.715 7 10.984 1 98.75 198 ALA B CA 1
ATOM 3136 C C . ALA B 1 198 ? -2.637 7.582 12.398 1 98.75 198 ALA B C 1
ATOM 3138 O O . ALA B 1 198 ? -3.17 8.664 12.664 1 98.75 198 ALA B O 1
ATOM 3139 N N . ARG B 1 199 ? -2.07 6.848 13.25 1 98.44 199 ARG B N 1
ATOM 3140 C CA . ARG B 1 199 ? -1.578 7.371 14.523 1 98.44 199 ARG B CA 1
ATOM 3141 C C . ARG B 1 199 ? -0.14 7.859 14.391 1 98.44 199 ARG B C 1
ATOM 3143 O O . ARG B 1 199 ? 0.75 7.098 14.008 1 98.44 199 ARG B O 1
ATOM 3150 N N . LEU B 1 200 ? 0.001 9.102 14.672 1 98.5 200 LEU B N 1
ATOM 3151 C CA . LEU B 1 200 ? 1.298 9.734 14.469 1 98.5 200 LEU B CA 1
ATOM 3152 C C . LEU B 1 200 ? 2.059 9.859 15.781 1 98.5 200 LEU B C 1
ATOM 3154 O O . LEU B 1 200 ? 1.455 10.078 16.828 1 98.5 200 LEU B O 1
ATOM 3158 N N . HIS B 1 201 ? 3.316 9.727 15.758 1 98.69 201 HIS B N 1
ATOM 3159 C CA . HIS B 1 201 ? 4.277 10.055 16.797 1 98.69 201 HIS B CA 1
ATOM 3160 C C . HIS B 1 201 ? 5.566 10.617 16.219 1 98.69 201 HIS B C 1
ATOM 3162 O O . HIS B 1 201 ? 6.383 9.875 15.672 1 98.69 201 HIS B O 1
ATOM 3168 N N . LEU B 1 202 ? 5.684 11.93 16.297 1 98.75 202 LEU B N 1
ATOM 3169 C CA . LEU B 1 202 ? 6.758 12.633 15.594 1 98.75 202 LEU B CA 1
ATOM 3170 C C . LEU B 1 202 ? 7.539 13.523 16.562 1 98.75 202 LEU B C 1
ATOM 3172 O O . LEU B 1 202 ? 6.977 14.031 17.531 1 98.75 202 LEU B O 1
ATOM 3176 N N . ASN B 1 203 ? 8.703 13.742 16.25 1 98.62 203 ASN B N 1
ATOM 3177 C CA . ASN B 1 203 ? 9.516 14.734 16.953 1 98.62 203 ASN B CA 1
ATOM 3178 C C . ASN B 1 203 ? 10.539 15.367 16.016 1 98.62 203 ASN B C 1
ATOM 3180 O O . ASN B 1 203 ? 10.414 15.273 14.789 1 98.62 203 ASN B O 1
ATOM 3184 N N . ASN B 1 204 ? 11.539 16.062 16.547 1 98.62 204 ASN B N 1
ATOM 3185 C CA . ASN B 1 204 ? 12.531 16.797 15.781 1 98.62 204 ASN B CA 1
ATOM 3186 C C . ASN B 1 204 ? 13.234 15.898 14.758 1 98.62 204 ASN B C 1
ATOM 3188 O O . ASN B 1 204 ? 13.703 16.375 13.727 1 98.62 204 ASN B O 1
ATOM 3192 N N . HIS B 1 205 ? 13.195 14.633 15.102 1 97.94 205 HIS B N 1
ATOM 3193 C CA . HIS B 1 205 ? 14.078 13.719 14.391 1 97.94 205 HIS B CA 1
ATOM 3194 C C . HIS B 1 205 ? 13.289 12.75 13.523 1 97.94 205 HIS B C 1
ATOM 3196 O O . HIS B 1 205 ? 13.859 11.844 12.914 1 97.94 205 HIS B O 1
ATOM 3202 N N . GLY B 1 206 ? 12.016 12.938 13.445 1 98 206 GLY B N 1
ATOM 3203 C CA . GLY B 1 206 ? 11.211 12.109 12.57 1 98 206 GLY B CA 1
ATOM 3204 C C . GLY B 1 206 ? 10.164 11.297 13.32 1 98 206 GLY B C 1
ATOM 3205 O O . GLY B 1 206 ? 9.68 11.711 14.367 1 98 206 GLY B O 1
ATOM 3206 N N . VAL B 1 207 ? 9.773 10.211 12.75 1 97.94 207 VAL B N 1
ATOM 3207 C CA . VAL B 1 207 ? 8.773 9.312 13.32 1 97.94 207 VAL B CA 1
ATOM 3208 C C . VAL B 1 207 ? 9.375 8.555 14.5 1 97.94 207 VAL B C 1
ATOM 3210 O O . VAL B 1 207 ? 10.461 7.969 14.375 1 97.94 207 VAL B O 1
ATOM 3213 N N . VAL B 1 208 ? 8.734 8.641 15.633 1 97.25 208 VAL B N 1
ATOM 3214 C CA . VAL B 1 208 ? 9.109 7.809 16.766 1 97.25 208 VAL B CA 1
ATOM 3215 C C . VAL B 1 208 ? 8.562 6.395 16.578 1 97.25 208 VAL B C 1
ATOM 3217 O O . VAL B 1 208 ? 7.352 6.184 16.609 1 97.25 208 VAL B O 1
ATOM 3220 N N . ARG B 1 209 ? 9.398 5.473 16.484 1 94.06 209 ARG B N 1
ATOM 3221 C CA . ARG B 1 209 ? 9.031 4.133 16.047 1 94.06 209 ARG B CA 1
ATOM 3222 C C . ARG B 1 209 ? 8.664 3.242 17.234 1 94.06 209 ARG B C 1
ATOM 3224 O O . ARG B 1 209 ? 9.328 3.293 18.266 1 94.06 209 ARG B O 1
ATOM 3231 N N . HIS B 1 210 ? 7.629 2.561 17.109 1 89.31 210 HIS B N 1
ATOM 3232 C CA . HIS B 1 210 ? 7.145 1.662 18.156 1 89.31 210 HIS B CA 1
ATOM 3233 C C . HIS B 1 210 ? 7.09 0.221 17.656 1 89.31 210 HIS B C 1
ATOM 3235 O O . HIS B 1 210 ? 6.883 -0.704 18.438 1 89.31 210 HIS B O 1
ATOM 3241 N N . ARG B 1 211 ? 7.195 0.018 16.391 1 81.44 211 ARG B N 1
ATOM 3242 C CA . ARG B 1 211 ? 7.082 -1.311 15.797 1 81.44 211 ARG B CA 1
ATOM 3243 C C . ARG B 1 211 ? 8.453 -1.854 15.414 1 81.44 211 ARG B C 1
ATOM 3245 O O . ARG B 1 211 ? 9.344 -1.091 15.039 1 81.44 211 ARG B O 1
ATOM 3252 N N . VAL B 1 212 ? 8.719 -3.078 15.758 1 69.38 212 VAL B N 1
ATOM 3253 C CA . VAL B 1 212 ? 9.977 -3.695 15.352 1 69.38 212 VAL B CA 1
ATOM 3254 C C . VAL B 1 212 ? 10.008 -3.869 13.836 1 69.38 212 VAL B C 1
ATOM 3256 O O . VAL B 1 212 ? 9.062 -4.402 13.25 1 69.38 212 VAL B O 1
ATOM 3259 N N . ALA B 1 213 ? 10.906 -3.137 13.305 1 60.09 213 ALA B N 1
ATOM 3260 C CA . ALA B 1 213 ? 11.078 -3.301 11.859 1 60.09 213 ALA B CA 1
ATOM 3261 C C . ALA B 1 213 ? 11.523 -4.719 11.523 1 60.09 213 ALA B C 1
ATOM 3263 O O . ALA B 1 213 ? 12.578 -5.176 11.984 1 60.09 213 ALA B O 1
ATOM 3264 N N . ALA B 1 214 ? 10.602 -5.582 11.336 1 52.94 214 ALA B N 1
ATOM 3265 C CA . ALA B 1 214 ? 11.102 -6.922 11.031 1 52.94 214 ALA B CA 1
ATOM 3266 C C . ALA B 1 214 ? 11.938 -6.922 9.758 1 52.94 214 ALA B C 1
ATOM 3268 O O . ALA B 1 214 ? 11.664 -6.16 8.828 1 52.94 214 ALA B O 1
#

Organism: NCBI:txid488447

Sequence (428 aa):
MTPWEIQGAELINCNCSYGCPCQFNAPPTHGHCAAMGAISIDSGHYGDVVLDGVRIAVVFEWPGAIHEGRGRCQPIVDERASPAQREAVLKIMTGQDTDPFATMFSVFASTLEQAFDPIFAKIDFDVDVDARRGRIHVDGVFDLAGDPIVNPVTGAEHRARIDLPHGFEYELAEIGSGTSRSQGHIPLTLDGSYAQFARLHLNNHGVVRHRVAAMTPWEIQGAELINCNCSYGCPCQFNAPPTHGHCAAMGAISIDSGHYGDVVLDGVRIAVVFEWPGAIHEGRGRCQPIVDERASPAQREAVLKIMTGQDTDPFATMFSVFASTLEQAFDPIFAKIDFDVDVDARRGRIHVDGVFDLAGDPIVNPVTGAEHRARIDLPHGFEYELAEIGSGTSRSQGHIPLTLDGSYAQFARLHLNNHGVVRHRVAA

pLDDT: mean 97.23, std 4.92, range [50.28, 98.94]

Solvent-accessible surface area (backbone atoms only — not comparable to full-atom values): 20864 Å² total; per-residue (Å²): 118,64,56,39,37,41,30,30,43,36,45,41,31,34,66,22,50,23,76,31,25,51,78,52,68,29,70,33,71,78,50,34,39,38,35,39,37,38,36,44,26,62,40,36,31,43,63,88,44,68,34,57,67,40,37,41,34,40,39,42,38,22,79,27,43,63,93,76,24,65,15,39,35,42,44,32,36,30,53,83,48,48,75,70,43,47,55,46,51,52,38,45,56,58,21,46,53,38,44,90,58,22,28,50,34,28,43,52,46,73,20,46,70,42,74,51,76,71,43,72,31,56,62,48,78,50,70,40,50,93,70,28,34,31,43,36,40,32,62,90,39,35,42,38,40,37,30,56,26,52,35,88,86,79,65,45,77,44,68,33,29,44,37,21,80,80,37,33,62,39,51,47,29,37,44,19,26,12,36,34,41,36,44,76,96,64,64,43,79,38,73,74,14,15,18,41,20,28,66,36,39,38,39,35,76,10,50,62,80,86,67,79,72,123,118,63,54,37,36,41,28,29,43,37,45,40,33,34,67,24,48,25,76,32,25,50,80,52,68,29,69,35,70,77,50,35,39,39,37,40,38,39,37,44,26,61,40,37,31,44,62,89,43,68,34,55,67,37,37,41,35,40,40,42,38,22,80,26,44,62,92,76,23,66,15,37,35,41,43,33,36,30,54,83,48,49,74,70,42,47,55,46,52,51,38,44,57,58,21,47,54,38,44,89,60,21,27,50,34,26,44,53,45,73,20,47,70,42,73,51,76,70,42,72,30,55,62,48,78,49,72,40,49,92,69,29,35,30,42,36,40,32,62,88,38,35,43,38,41,37,30,57,27,52,34,89,86,80,64,44,76,43,66,33,28,45,36,18,83,79,38,34,64,38,52,48,30,36,44,20,27,13,36,34,42,34,44,77,96,65,66,45,80,38,72,75,14,14,16,41,20,26,66,36,37,38,40,34,77,10,50,63,81,86,68,80,74,123

Radius of gyration: 23.19 Å; Cα contacts (8 Å, |Δi|>4): 1245; chains: 2; bounding box: 39×71×53 Å

Nearest PDB structures (foldseek):
  3ngq-assembly1_A  TM=4.237E-01  e=6.080E+00  Homo sapiens
  1ggk-assembly1_D  TM=2.253E-01  e=4.113E+00  Escherichia coli
  4b31-assembly1_B  TM=2.329E-01  e=6.429E+00  Mycothermus thermophilus
  1p81-assembly1_A  TM=1.721E-01  e=6.080E+00  Escherichia coli
  3ngq-assembly1_A  TM=4.235E-01  e=6.080E+00  Homo sapiens

Foldseek 3Di:
DFWKKFWWKWKKFKQAAAVACVLVPDWGRVFWIWMKIKTFTCWMDGRVRTQHGKMKIKTKIGNGRQQQAAMEMEIETEQPQDPVNVVRVVCVQLLHLADQPQAPSNSNNVRYPYYDDYHHFHWDWADDQVQQWIWIDTPQWKIKTTHFDADPVPRHGDWDKDADCRDQYARIWIWTFMFMFTDDPDTDTHGRHIMTMHIFMAIRRGGDDDDPPD/DFWKKFWWKWKKFKQAAAVACVLVVDWGRVFWIWMKIKTFTCWMDGRVRTQHGKMKIKTKIGNGRQQQAAMEMEIETEQPQDPVNVVRVVCVQLLHLADQPQAPSNSNNVRYPYYDDYHHFHWDWADDQVQQWIWIDTPQWKIKTTHFDADPPPRHGDWDKDADCRDQYARIWIWTFMFMFTDDPDTDTHGRHIMTMHIFMAIRRGGDDDDPPD

InterPro domains:
  IPR009758 Protein of unknown function DUF1326 [PF07040] (13-192)
  IPR014581 Uncharacterised conserved protein UCP033303 [PIRSF033303] (3-208)

Secondary structure (DSSP, 8-state):
---EEEEEEEEEEESSPTT-GGGGTPPPTTSSEEEEEEEEEEEEEETTEE-TT-EEEEEEEESS-GGG--EEEEEEEETTS-HHHHHHHHHHHTTTTS-TTSSHHHHHHTTEEEEPPPEEE-EEEEEETTTTEEEEEETTTEEEEEEEEE-TTT--EE--EEE-TT-SS-SEEEEEEEEEEE-TTS-EEEEEEEEEEEEEEEETTEEPP-S---/---EEEEEEEEEEESSPTT-GGGGTPPPTTSSEEEEEEEEEEEEEETTEE-TT-EEEEEEEESS-GGG--EEEEEEEETTS-HHHHHHHHHHHTTTTS-TTSSHHHHHHTTEEEEPPPEEE-EEEEEETTTTEEEEEETTTEEEEEEEEE-TTT--EE--EEE-TT-SS-SEEEEEEEEEEE-TTS-EEEEEEEEEEEEEEEETTEEPP-S---